Protein AF-0000000075451478 (afdb_homodimer)

pLDDT: mean 85.72, std 19.15, range [20.3, 98.88]

Radius of gyration: 24.61 Å; Cα contacts (8 Å, |Δi|>4): 1019; chains: 2; bounding box: 67×60×56 Å

Solvent-accessible surface area (backbone atoms only — not comparable to full-atom values): 28156 Å² total; per-residue (Å²): 131,54,56,68,57,49,49,52,54,51,42,60,56,52,68,53,44,54,70,74,46,30,44,94,84,36,31,38,34,56,36,23,33,29,31,82,84,52,39,29,34,44,53,68,70,48,62,70,44,46,44,52,52,52,46,50,64,44,47,58,52,50,43,51,51,22,52,78,69,58,29,44,71,42,67,53,92,47,90,87,30,47,45,58,31,34,38,31,39,89,87,65,49,33,38,33,33,31,82,40,60,36,45,37,56,93,81,50,31,38,83,52,36,63,71,45,56,41,44,69,28,54,57,42,27,84,41,66,45,62,27,91,56,30,57,65,66,34,69,41,54,33,29,41,38,45,31,28,27,66,43,84,72,64,79,57,66,62,40,76,39,48,70,92,43,50,88,71,47,71,39,41,35,27,59,69,46,70,34,59,33,50,47,49,19,26,25,41,83,46,60,48,42,95,79,51,68,26,35,7,33,51,38,44,48,67,35,51,56,69,31,59,19,81,26,42,87,66,34,60,66,53,41,49,56,51,42,52,67,59,37,51,64,71,48,11,51,67,70,67,41,61,83,41,80,80,43,78,86,50,86,63,81,74,74,71,60,62,82,64,66,126,131,55,56,67,57,49,48,52,53,50,41,60,55,51,69,53,44,54,69,73,46,31,43,96,85,34,29,38,35,55,36,23,35,29,31,78,85,51,40,29,34,46,52,69,71,50,63,70,44,47,46,52,52,52,45,50,66,44,47,58,54,51,44,50,50,23,52,76,68,60,30,43,69,41,68,53,92,47,90,87,30,47,45,58,31,35,38,31,39,88,87,66,50,32,38,32,33,30,79,40,60,36,45,36,56,94,80,50,31,39,84,51,36,65,72,46,56,40,45,68,27,55,57,42,27,84,41,66,45,64,28,90,55,29,58,64,66,34,69,40,53,33,30,42,38,45,31,27,28,67,43,86,73,62,79,54,66,64,39,77,39,49,70,92,44,52,87,72,49,70,38,42,36,28,59,69,47,71,35,60,32,49,48,51,20,25,26,41,84,45,60,49,42,94,77,49,68,27,32,8,34,52,39,44,47,68,36,50,56,69,32,60,21,80,26,42,87,65,34,61,65,53,41,50,57,50,41,52,66,58,37,52,63,69,49,10,50,66,69,67,41,62,82,41,79,78,44,77,86,50,86,63,83,75,75,71,59,64,81,64,67,126

InterPro domains:
  IPR011335 Restriction endonuclease type II-like [SSF52980] (18-236)
  IPR015314 Restriction endonuclease, type II, EcoRV [PF09233] (25-237)
  IPR037057 DNA mismatch repair MutH/Type II restriction endonuclease superfamily [G3DSA:3.40.600.10] (13-243)

Structure (mmCIF, N/CA/C/O backbone):
data_AF-0000000075451478-model_v1
#
loop_
_entity.id
_entity.type
_entity.pdbx_description
1 polymer 'Restriction endonuclease EcoRV'
#
loop_
_atom_site.group_PDB
_atom_site.id
_atom_site.type_symbol
_atom_site.label_atom_id
_atom_site.label_alt_id
_atom_site.label_comp_id
_atom_site.label_asym_id
_atom_site.label_entity_id
_atom_site.label_seq_id
_atom_site.pdbx_PDB_ins_code
_atom_site.Cartn_x
_atom_site.Cartn_y
_atom_site.Cartn_z
_atom_site.occupancy
_atom_site.B_iso_or_equiv
_atom_site.auth_seq_id
_atom_site.auth_comp_id
_atom_site.auth_asym_id
_atom_site.auth_atom_id
_atom_site.pdbx_PDB_model_num
ATOM 1 N N . MET A 1 1 ? 1.823 25.438 22.828 1 92.75 1 MET A N 1
ATOM 2 C CA . MET A 1 1 ? 1.712 25.953 21.469 1 92.75 1 MET A CA 1
ATOM 3 C C . MET A 1 1 ? 0.284 25.812 20.953 1 92.75 1 MET A C 1
ATOM 5 O O . MET A 1 1 ? -0.384 24.812 21.203 1 92.75 1 MET A O 1
ATOM 9 N N . ASP A 1 2 ? -0.247 26.844 20.281 1 95.44 2 ASP A N 1
ATOM 10 C CA . ASP A 1 2 ? -1.604 26.703 19.766 1 95.44 2 ASP A CA 1
ATOM 11 C C . ASP A 1 2 ? -1.592 26.156 18.328 1 95.44 2 ASP A C 1
ATOM 13 O O . ASP A 1 2 ? -0.53 26.047 17.719 1 95.44 2 ASP A O 1
ATOM 17 N N . LYS A 1 3 ? -2.701 25.797 17.828 1 96.69 3 LYS A N 1
ATOM 18 C CA . LYS A 1 3 ? -2.822 25.125 16.531 1 96.69 3 LYS A CA 1
ATOM 19 C C . LYS A 1 3 ? -2.389 26.031 15.391 1 96.69 3 LYS A C 1
ATOM 21 O O . LYS A 1 3 ? -1.828 25.562 14.398 1 96.69 3 LYS A O 1
ATOM 26 N N . THR A 1 4 ? -2.646 27.312 15.484 1 97.38 4 THR A N 1
ATOM 27 C CA . THR A 1 4 ? -2.271 28.266 14.445 1 97.38 4 THR A CA 1
ATOM 28 C C . THR A 1 4 ? -0.754 28.359 14.32 1 97.38 4 THR A C 1
ATOM 30 O O . THR A 1 4 ? -0.215 28.359 13.211 1 97.38 4 THR A O 1
ATOM 33 N N . THR A 1 5 ? -0.183 28.516 15.43 1 97.94 5 THR A N 1
ATOM 34 C CA . THR A 1 5 ? 1.274 28.562 15.453 1 97.94 5 THR A CA 1
ATOM 35 C C . THR A 1 5 ? 1.868 27.266 14.906 1 97.94 5 THR A C 1
ATOM 37 O O . THR A 1 5 ? 2.795 27.297 14.094 1 97.94 5 THR A O 1
ATOM 40 N N . PHE A 1 6 ? 1.373 26.141 15.367 1 98.5 6 PHE A N 1
ATOM 41 C CA . PHE A 1 6 ? 1.862 24.859 14.891 1 98.5 6 PHE A CA 1
ATOM 42 C C . PHE A 1 6 ? 1.719 24.75 13.375 1 98.5 6 PHE A C 1
ATOM 44 O O . PHE A 1 6 ? 2.654 24.328 12.688 1 98.5 6 PHE A O 1
ATOM 51 N N . LEU A 1 7 ? 0.57 25.094 12.875 1 98.44 7 LEU A N 1
ATOM 52 C CA . LEU A 1 7 ? 0.324 25.062 11.438 1 98.44 7 LEU A CA 1
ATOM 53 C C . LEU A 1 7 ? 1.351 25.906 10.688 1 98.44 7 LEU A C 1
ATOM 55 O O . LEU A 1 7 ? 1.913 25.469 9.688 1 98.44 7 LEU A O 1
ATOM 59 N N . ARG A 1 8 ? 1.562 27.078 11.148 1 98.25 8 ARG A N 1
ATOM 60 C CA . ARG A 1 8 ? 2.512 27.984 10.508 1 98.25 8 ARG A CA 1
ATOM 61 C C . ARG A 1 8 ? 3.912 27.391 10.484 1 98.25 8 ARG A C 1
ATOM 63 O O . ARG A 1 8 ? 4.574 27.375 9.445 1 98.25 8 ARG A O 1
ATOM 70 N N . LEU A 1 9 ? 4.352 26.922 11.609 1 98.5 9 LEU A N 1
ATOM 71 C CA . LEU A 1 9 ? 5.688 26.359 11.727 1 98.5 9 LEU A CA 1
ATOM 72 C C . LEU A 1 9 ? 5.84 25.125 10.836 1 98.5 9 LEU A C 1
ATOM 74 O O . LEU A 1 9 ? 6.855 24.969 10.156 1 98.5 9 LEU A O 1
ATOM 78 N N . LEU A 1 10 ? 4.832 24.266 10.875 1 98.75 10 LEU A N 1
ATOM 79 C CA . LEU A 1 10 ? 4.867 23.062 10.047 1 98.75 10 LEU A CA 1
ATOM 80 C C . LEU A 1 10 ? 4.871 23.406 8.57 1 98.75 10 LEU A C 1
ATOM 82 O O . LEU A 1 10 ? 5.574 22.781 7.773 1 98.75 10 LEU A O 1
ATOM 86 N N . THR A 1 11 ? 4.062 24.422 8.211 1 98.62 11 THR A N 1
ATOM 87 C CA . THR A 1 11 ? 4.016 24.875 6.828 1 98.62 11 THR A CA 1
ATOM 88 C C . THR A 1 11 ? 5.395 25.344 6.359 1 98.62 11 THR A C 1
ATOM 90 O O . THR A 1 11 ? 5.828 24.984 5.258 1 98.62 11 THR A O 1
ATOM 93 N N . GLU A 1 12 ? 6.062 26.078 7.152 1 98.19 12 GLU A N 1
ATOM 94 C CA . GLU A 1 12 ? 7.402 26.547 6.82 1 98.19 12 GLU A CA 1
ATOM 95 C C . GLU A 1 12 ? 8.375 25.375 6.676 1 98.19 12 GLU A C 1
ATOM 97 O O . GLU A 1 12 ? 9.211 25.375 5.77 1 98.19 12 GLU A O 1
ATOM 102 N N . GLU A 1 13 ? 8.273 24.406 7.531 1 98.25 13 GLU A N 1
ATOM 103 C CA . GLU A 1 13 ? 9.109 23.219 7.465 1 98.25 13 GLU A CA 1
ATOM 104 C C . GLU A 1 13 ? 8.906 22.469 6.152 1 98.25 13 GLU A C 1
ATOM 106 O O . GLU A 1 13 ? 9.875 22.109 5.477 1 98.25 13 GLU A O 1
ATOM 111 N N . VAL A 1 14 ? 7.684 22.312 5.77 1 98.25 14 VAL A N 1
ATOM 112 C CA . VAL A 1 14 ? 7.312 21.469 4.637 1 98.25 14 VAL A CA 1
ATOM 113 C C . VAL A 1 14 ? 7.746 22.141 3.334 1 98.25 14 VAL A C 1
ATOM 115 O O . VAL A 1 14 ? 8.039 21.453 2.348 1 98.25 14 VAL A O 1
ATOM 118 N N . LYS A 1 15 ? 7.926 23.438 3.322 1 96.88 15 LYS A N 1
ATOM 119 C CA . LYS A 1 15 ? 8.414 24.156 2.154 1 96.88 15 LYS A CA 1
ATOM 120 C C . LYS A 1 15 ? 9.812 23.703 1.759 1 96.88 15 LYS A C 1
ATOM 122 O O . LYS A 1 15 ? 10.219 23.859 0.606 1 96.88 15 LYS A O 1
ATOM 127 N N . THR A 1 16 ? 10.492 23.156 2.684 1 96.69 16 THR A N 1
ATOM 128 C CA . THR A 1 16 ? 11.883 22.766 2.436 1 96.69 16 THR A CA 1
ATOM 129 C C . THR A 1 16 ? 11.953 21.359 1.845 1 96.69 16 THR A C 1
ATOM 131 O O . THR A 1 16 ? 13.008 20.922 1.394 1 96.69 16 THR A O 1
ATOM 134 N N . TYR A 1 17 ? 10.867 20.672 1.778 1 97.25 17 TYR A N 1
ATOM 135 C CA . TYR A 1 17 ? 10.898 19.25 1.491 1 97.25 17 TYR A CA 1
ATOM 136 C C . TYR A 1 17 ? 11.156 18.984 0.011 1 97.25 17 TYR A C 1
ATOM 138 O O . TYR A 1 17 ? 11.789 18 -0.353 1 97.25 17 TYR A O 1
ATOM 146 N N . ARG A 1 18 ? 10.688 19.859 -0.796 1 95.94 18 ARG A N 1
ATOM 147 C CA . ARG A 1 18 ? 10.938 19.688 -2.225 1 95.94 18 ARG A CA 1
ATOM 148 C C . ARG A 1 18 ? 12.438 19.625 -2.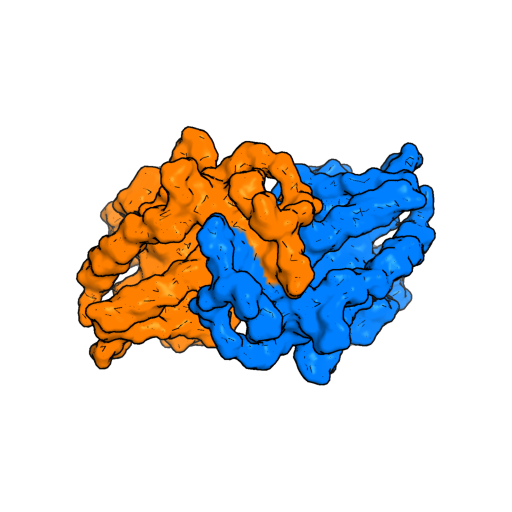514 1 95.94 18 ARG A C 1
ATOM 150 O O . ARG A 1 18 ? 12.891 18.766 -3.273 1 95.94 18 ARG A O 1
ATOM 157 N N . ALA A 1 19 ? 13.18 20.469 -1.92 1 94.31 19 ALA A N 1
ATOM 158 C CA . ALA A 1 19 ? 14.625 20.547 -2.133 1 94.31 19 ALA A CA 1
ATOM 159 C C . ALA A 1 19 ? 15.312 19.281 -1.631 1 94.31 19 ALA A C 1
ATOM 161 O O . ALA A 1 19 ? 16.359 18.875 -2.156 1 94.31 19 ALA A O 1
ATOM 162 N N . VAL A 1 20 ? 14.734 18.641 -0.668 1 92.31 20 VAL A N 1
ATOM 163 C CA . VAL A 1 20 ? 15.297 17.438 -0.062 1 92.31 20 VAL A CA 1
ATOM 164 C C . VAL A 1 20 ? 15 16.219 -0.949 1 92.31 20 VAL A C 1
ATOM 166 O O . VAL A 1 20 ? 15.812 15.297 -1.033 1 92.31 20 VAL A O 1
ATOM 169 N N . LEU A 1 21 ? 13.914 16.234 -1.662 1 95.75 21 LEU A N 1
ATOM 170 C CA . LEU A 1 21 ? 13.406 15.031 -2.305 1 95.75 21 LEU A CA 1
ATOM 171 C C . LEU A 1 21 ? 13.664 15.062 -3.807 1 95.75 21 LEU A C 1
ATOM 173 O O . LEU A 1 21 ? 13.492 14.055 -4.492 1 95.75 21 LEU A O 1
ATOM 177 N N . GLU A 1 22 ? 14.078 16.203 -4.309 1 95.31 22 GLU A N 1
ATOM 178 C CA . GLU A 1 22 ? 14.242 16.328 -5.754 1 95.31 22 GLU A CA 1
ATOM 179 C C . GLU A 1 22 ? 15.695 16.641 -6.117 1 95.31 22 GLU A C 1
ATOM 181 O O . GLU A 1 22 ? 16.391 17.359 -5.383 1 95.31 22 GLU A O 1
ATOM 186 N N . THR A 1 23 ? 16.047 16.156 -7.277 1 93.5 23 THR A N 1
ATOM 187 C CA . THR A 1 23 ? 17.281 16.609 -7.914 1 93.5 23 THR A CA 1
ATOM 188 C C . THR A 1 23 ? 17.094 17.984 -8.531 1 93.5 23 THR A C 1
ATOM 190 O O . THR A 1 23 ? 16 18.547 -8.516 1 93.5 23 THR A O 1
ATOM 193 N N . GLU A 1 24 ? 18.141 18.469 -9.133 1 91.31 24 GLU A N 1
ATOM 194 C CA . GLU A 1 24 ? 18.094 19.781 -9.781 1 91.31 24 GLU A CA 1
ATOM 195 C C . GLU A 1 24 ? 17.125 19.766 -10.961 1 91.31 24 GLU A C 1
ATOM 197 O O . GLU A 1 24 ? 16.484 20.781 -11.25 1 91.31 24 GLU A O 1
ATOM 202 N N . ASP A 1 25 ? 16.969 18.625 -11.57 1 91.25 25 ASP A N 1
ATOM 203 C CA . ASP A 1 25 ? 16.094 18.5 -12.727 1 91.25 25 ASP A CA 1
ATOM 204 C C . ASP A 1 25 ? 14.672 18.141 -12.289 1 91.25 25 ASP A C 1
ATOM 206 O O . ASP A 1 25 ? 13.859 17.703 -13.102 1 91.25 25 ASP A O 1
ATOM 210 N N . SER A 1 26 ? 14.375 18.188 -10.977 1 92.44 26 SER A N 1
ATOM 211 C CA . SER A 1 26 ? 13.055 18 -10.391 1 92.44 26 SER A CA 1
ATOM 212 C C . SER A 1 26 ? 12.625 16.531 -10.453 1 92.44 26 SER A C 1
ATOM 214 O O . SER A 1 26 ? 11.43 16.234 -10.531 1 92.44 26 SER A O 1
ATOM 216 N N . GLU A 1 27 ? 13.672 15.68 -10.508 1 92.94 27 GLU A N 1
ATOM 217 C CA . GLU A 1 27 ? 13.422 14.25 -10.414 1 92.94 27 GLU A CA 1
ATOM 218 C C . GLU A 1 27 ? 13.516 13.766 -8.969 1 92.94 27 GLU A C 1
ATOM 220 O O . GLU A 1 27 ? 14.25 14.336 -8.164 1 92.94 27 GLU A O 1
ATOM 225 N N . TRP A 1 28 ? 12.672 12.75 -8.734 1 94.88 28 TRP A N 1
ATOM 226 C CA . TRP A 1 28 ? 12.789 12.125 -7.418 1 94.88 28 TRP A CA 1
ATOM 227 C C . TRP A 1 28 ? 14.211 11.633 -7.168 1 94.88 28 TRP A C 1
ATOM 229 O O . TRP A 1 28 ? 14.836 11.047 -8.062 1 94.88 28 TRP A O 1
ATOM 239 N N . ILE A 1 29 ? 14.742 11.797 -5.984 1 94.5 29 ILE A N 1
ATOM 240 C CA . ILE A 1 29 ? 16.125 11.445 -5.664 1 94.5 29 ILE A CA 1
ATOM 241 C C . ILE A 1 29 ? 16.25 9.93 -5.566 1 94.5 29 ILE A C 1
ATOM 243 O O . ILE A 1 29 ? 17.344 9.383 -5.738 1 94.5 29 ILE A O 1
ATOM 247 N N . VAL A 1 30 ? 15.188 9.195 -5.215 1 93.44 30 VAL A N 1
ATOM 248 C CA . VAL A 1 30 ? 15.227 7.75 -5.039 1 93.44 30 VAL A CA 1
ATOM 249 C C . VAL A 1 30 ? 15.219 7.066 -6.402 1 93.44 30 VAL A C 1
ATOM 251 O O . VAL A 1 30 ? 14.359 7.34 -7.242 1 93.44 30 VAL A O 1
ATOM 254 N N . LYS A 1 31 ? 16.125 6.152 -6.551 1 91.44 31 LYS A N 1
ATOM 255 C CA . LYS A 1 31 ? 16.297 5.547 -7.867 1 91.44 31 LYS A CA 1
ATOM 256 C C . LYS A 1 31 ? 15.875 4.082 -7.855 1 91.44 31 LYS A C 1
ATOM 258 O O . LYS A 1 31 ? 15.508 3.525 -8.898 1 91.44 31 LYS A O 1
ATOM 263 N N . GLY A 1 32 ? 15.953 3.484 -6.691 1 91.94 32 GLY A N 1
ATOM 264 C CA . GLY A 1 32 ? 15.594 2.076 -6.668 1 91.94 32 GLY A CA 1
ATOM 265 C C . GLY A 1 32 ? 15.836 1.419 -5.32 1 91.94 32 GLY A C 1
ATOM 266 O O . GLY A 1 32 ? 16.078 2.104 -4.328 1 91.94 32 GLY A O 1
ATOM 267 N N . PHE A 1 33 ? 15.617 0.135 -5.332 1 92.38 33 PHE A N 1
ATOM 268 C CA . PHE A 1 33 ? 15.953 -0.715 -4.195 1 92.38 33 PHE A CA 1
ATOM 269 C C . PHE A 1 33 ? 17.281 -1.424 -4.422 1 92.38 33 PHE A C 1
ATOM 271 O O . PHE A 1 33 ? 17.609 -1.788 -5.551 1 92.38 33 PHE A O 1
ATOM 278 N N . ILE A 1 34 ? 17.922 -1.604 -3.309 1 93.81 34 ILE A N 1
ATOM 279 C CA . ILE A 1 34 ? 19.25 -2.215 -3.422 1 93.81 34 ILE A CA 1
ATOM 280 C C . ILE A 1 34 ? 19.281 -3.502 -2.602 1 93.81 34 ILE A C 1
ATOM 282 O O . ILE A 1 34 ? 18.75 -3.557 -1.49 1 93.81 34 ILE A O 1
ATOM 286 N N . ASP A 1 35 ? 19.891 -4.527 -3.197 1 93.06 35 ASP A N 1
ATOM 287 C CA . ASP A 1 35 ? 20.016 -5.793 -2.479 1 93.06 35 ASP A CA 1
ATOM 288 C C . ASP A 1 35 ? 21.438 -5.996 -1.976 1 93.06 35 ASP A C 1
ATOM 290 O O . ASP A 1 35 ? 22.297 -5.129 -2.162 1 93.06 35 ASP A O 1
ATOM 294 N N . VAL A 1 36 ? 21.703 -7.055 -1.293 1 91.56 36 VAL A N 1
ATOM 295 C CA . VAL A 1 36 ? 22.984 -7.355 -0.653 1 91.56 36 VAL A CA 1
ATOM 296 C C . VAL A 1 36 ? 24.078 -7.488 -1.713 1 91.56 36 VAL A C 1
ATOM 298 O O . VAL A 1 36 ? 25.266 -7.277 -1.428 1 91.56 36 VAL A O 1
ATOM 301 N N . GLY A 1 37 ? 23.734 -7.844 -2.934 1 90.81 37 GLY A N 1
ATOM 302 C CA . GLY A 1 37 ? 24.672 -7.949 -4.039 1 90.81 37 GLY A CA 1
ATOM 303 C C . GLY A 1 37 ? 24.891 -6.641 -4.773 1 90.81 37 GLY A C 1
ATOM 304 O O . GLY A 1 37 ? 25.453 -6.617 -5.863 1 90.81 37 GLY A O 1
ATOM 305 N N . ARG A 1 38 ? 24.312 -5.586 -4.273 1 92.75 38 ARG A N 1
ATOM 306 C CA . ARG A 1 38 ? 24.422 -4.234 -4.812 1 92.75 38 ARG A CA 1
ATOM 307 C C . ARG A 1 38 ? 23.719 -4.129 -6.164 1 92.75 38 ARG A C 1
ATOM 309 O O . ARG A 1 38 ? 24.156 -3.365 -7.031 1 92.75 38 ARG A O 1
ATOM 316 N N . ASN A 1 39 ? 22.859 -5.008 -6.305 1 92.38 39 ASN A N 1
ATOM 317 C CA . ASN A 1 39 ? 21.953 -4.852 -7.441 1 92.38 39 ASN A CA 1
ATOM 318 C C . ASN A 1 39 ? 20.859 -3.836 -7.148 1 92.38 39 ASN A C 1
ATOM 320 O O . ASN A 1 39 ? 20.297 -3.809 -6.047 1 92.38 39 ASN A O 1
ATOM 324 N N . ILE A 1 40 ? 20.609 -3.02 -8.133 1 92.44 40 ILE A N 1
ATOM 325 C CA . ILE A 1 40 ? 19.609 -1.982 -7.965 1 92.44 40 ILE A CA 1
ATOM 326 C C . ILE A 1 40 ? 18.391 -2.307 -8.828 1 92.44 40 ILE A C 1
ATOM 328 O O . ILE A 1 40 ? 18.5 -2.428 -10.047 1 92.44 40 ILE A O 1
ATOM 332 N N . TYR A 1 41 ? 17.312 -2.432 -8.117 1 89.44 41 TYR A N 1
ATOM 333 C CA . TYR A 1 41 ? 16.031 -2.635 -8.797 1 89.44 41 TYR A CA 1
ATOM 334 C C . TYR A 1 41 ? 15.281 -1.319 -8.945 1 89.44 41 TYR A C 1
ATOM 336 O O . TYR A 1 41 ? 15.148 -0.56 -7.984 1 89.44 41 TYR A O 1
ATOM 344 N N . THR A 1 42 ? 14.828 -1.116 -10.141 1 86.56 42 THR A N 1
ATOM 345 C CA . THR A 1 42 ? 14.117 0.138 -10.383 1 86.56 42 THR A CA 1
ATOM 346 C C . THR A 1 42 ? 12.844 0.211 -9.547 1 86.56 42 THR A C 1
ATOM 348 O O . THR A 1 42 ? 12.227 -0.815 -9.258 1 86.56 42 THR A O 1
ATOM 351 N N . MET A 1 43 ? 12.492 1.433 -9.273 1 84.56 43 MET A N 1
ATOM 352 C CA . MET A 1 43 ? 11.305 1.701 -8.461 1 84.56 43 MET A CA 1
ATOM 353 C C . MET A 1 43 ? 10.039 1.591 -9.305 1 84.56 43 MET A C 1
ATOM 355 O O . MET A 1 43 ? 10.086 1.701 -10.531 1 84.56 43 MET A O 1
ATOM 359 N N . THR A 1 44 ? 8.961 1.344 -8.586 1 81.44 44 THR A N 1
ATOM 360 C CA . THR A 1 44 ? 7.633 1.425 -9.18 1 81.44 44 THR A CA 1
ATOM 361 C C . THR A 1 44 ? 6.977 2.768 -8.859 1 81.44 44 THR A C 1
ATOM 363 O O . THR A 1 44 ? 7.324 3.416 -7.875 1 81.44 44 THR A O 1
ATOM 366 N N . ASN A 1 45 ? 6.055 3.137 -9.734 1 85.56 45 ASN A N 1
ATOM 367 C CA . ASN A 1 45 ? 5.285 4.344 -9.445 1 85.56 45 ASN A CA 1
ATOM 368 C C . ASN A 1 45 ? 3.992 4.023 -8.703 1 85.56 45 ASN A C 1
ATOM 370 O O . ASN A 1 45 ? 3.113 4.879 -8.586 1 85.56 45 ASN A O 1
ATOM 374 N N . ASP A 1 46 ? 3.924 2.83 -8.234 1 82.56 46 ASP A N 1
ATOM 375 C CA . ASP A 1 46 ? 2.797 2.473 -7.379 1 82.56 46 ASP A CA 1
ATOM 376 C C . ASP A 1 46 ? 2.668 3.443 -6.207 1 82.56 46 ASP A C 1
ATOM 378 O O . ASP A 1 46 ? 3.615 3.629 -5.441 1 82.56 46 ASP A O 1
ATOM 382 N N . THR A 1 47 ? 1.471 3.977 -6.016 1 84.88 47 THR A N 1
ATOM 383 C CA . THR A 1 47 ? 1.236 5.062 -5.07 1 84.88 47 THR A CA 1
ATOM 384 C C . THR A 1 47 ? 1.519 4.609 -3.641 1 84.88 47 THR A C 1
ATOM 386 O O . THR A 1 47 ? 2.072 5.367 -2.84 1 84.88 47 THR A O 1
ATOM 389 N N . LYS A 1 48 ? 1.15 3.459 -3.346 1 80.12 48 LYS A N 1
ATOM 390 C CA . LYS A 1 48 ? 1.347 2.967 -1.984 1 80.12 48 LYS A CA 1
ATOM 391 C C . LYS A 1 48 ? 2.832 2.865 -1.646 1 80.12 48 LYS A C 1
ATOM 393 O O . LYS A 1 48 ? 3.24 3.164 -0.522 1 80.12 48 LYS A O 1
ATOM 398 N N . VAL A 1 49 ? 3.588 2.416 -2.553 1 84.62 49 VAL A N 1
ATOM 399 C CA . VAL A 1 49 ? 5.027 2.289 -2.348 1 84.62 49 VAL A CA 1
ATOM 400 C C . VAL A 1 49 ? 5.66 3.676 -2.254 1 84.62 49 VAL A C 1
ATOM 402 O O . VAL A 1 49 ? 6.414 3.957 -1.32 1 84.62 49 VAL A O 1
ATOM 405 N N . VAL A 1 50 ? 5.316 4.477 -3.174 1 90.38 50 VAL A N 1
ATOM 406 C CA . VAL A 1 50 ? 5.863 5.828 -3.234 1 90.38 50 VAL A CA 1
ATOM 407 C C . VAL A 1 50 ? 5.562 6.566 -1.932 1 90.38 50 VAL A C 1
ATOM 409 O O . VAL A 1 50 ? 6.461 7.145 -1.315 1 90.38 50 VAL A O 1
ATOM 412 N N . SER A 1 51 ? 4.367 6.492 -1.488 1 91 51 SER A N 1
ATOM 413 C CA . SER A 1 51 ? 3.941 7.191 -0.281 1 91 51 SER A CA 1
ATOM 414 C C . SER A 1 51 ? 4.746 6.738 0.934 1 91 51 SER A C 1
ATOM 416 O O . SER A 1 51 ? 5.234 7.566 1.705 1 91 51 SER A O 1
ATOM 418 N N . LYS A 1 52 ? 4.906 5.492 1.054 1 88.12 52 LYS A N 1
ATOM 419 C CA . LYS A 1 52 ? 5.605 4.961 2.221 1 88.12 52 LYS A CA 1
ATOM 420 C C . LYS A 1 52 ? 7.078 5.367 2.211 1 88.12 52 LYS A C 1
ATOM 422 O O . LYS A 1 52 ? 7.648 5.672 3.258 1 88.12 52 LYS A O 1
ATOM 427 N N . ILE A 1 53 ? 7.668 5.34 1.065 1 89.38 53 ILE A N 1
ATOM 428 C CA . ILE A 1 53 ? 9.07 5.723 0.969 1 89.38 53 ILE A CA 1
ATOM 429 C C . ILE A 1 53 ? 9.227 7.203 1.307 1 89.38 53 ILE A C 1
ATOM 431 O O . ILE A 1 53 ? 10.141 7.59 2.033 1 89.38 53 ILE A O 1
ATOM 435 N N . LEU A 1 54 ? 8.336 7.98 0.788 1 93.5 54 LEU A N 1
ATOM 436 C CA . LEU A 1 54 ? 8.367 9.406 1.102 1 93.5 54 LEU A CA 1
ATOM 437 C C . LEU A 1 54 ? 8.25 9.633 2.605 1 93.5 54 LEU A C 1
ATOM 439 O O . LEU A 1 54 ? 8.992 10.438 3.176 1 93.5 54 LEU A O 1
ATOM 443 N N . GLU A 1 55 ? 7.395 8.938 3.234 1 91.19 55 GLU A N 1
ATOM 444 C CA . GLU A 1 55 ? 7.219 9.047 4.68 1 91.19 55 GLU A CA 1
ATOM 445 C C . GLU A 1 55 ? 8.5 8.68 5.422 1 91.19 55 GLU A C 1
ATOM 447 O O . GLU A 1 55 ? 8.922 9.398 6.328 1 91.19 55 GLU A O 1
ATOM 452 N N . LEU A 1 56 ? 9.094 7.672 5 1 86.88 56 LEU A N 1
ATOM 453 C CA . LEU A 1 56 ? 10.305 7.184 5.66 1 86.88 56 LEU A CA 1
ATOM 454 C C . LEU A 1 56 ? 11.422 8.219 5.574 1 86.88 56 LEU A C 1
ATOM 456 O O . LEU A 1 56 ? 12.227 8.352 6.5 1 86.88 56 LEU A O 1
ATOM 460 N N . ILE A 1 57 ? 11.484 8.883 4.488 1 90.5 57 ILE A N 1
ATOM 461 C CA . ILE A 1 57 ? 12.523 9.891 4.289 1 90.5 57 ILE A CA 1
ATOM 462 C C . ILE A 1 57 ? 12.203 11.133 5.113 1 90.5 57 ILE A C 1
ATOM 464 O O . ILE A 1 57 ? 13.102 11.789 5.645 1 90.5 57 ILE A O 1
ATOM 468 N N . LEU A 1 58 ? 10.945 11.398 5.27 1 94 58 LEU A N 1
ATOM 469 C CA . LEU A 1 58 ? 10.555 12.68 5.84 1 94 58 LEU A CA 1
ATOM 470 C C . LEU A 1 58 ? 10.414 12.586 7.355 1 94 58 LEU A C 1
ATOM 472 O O . LEU A 1 58 ? 10.5 13.594 8.055 1 94 58 LEU A O 1
ATOM 476 N N . ILE A 1 59 ? 10.195 11.422 7.914 1 92.06 59 ILE A N 1
ATOM 477 C CA . ILE A 1 59 ? 9.93 11.266 9.336 1 92.06 59 ILE A CA 1
ATOM 478 C C . ILE A 1 59 ? 11.133 11.75 10.148 1 92.06 59 ILE A C 1
ATOM 480 O O . ILE A 1 59 ? 10.977 12.508 11.109 1 92.06 59 ILE A O 1
ATOM 484 N N . PRO A 1 60 ? 12.391 11.367 9.758 1 90.25 60 PRO A N 1
ATOM 485 C CA . PRO A 1 60 ? 13.531 11.906 10.508 1 90.25 60 PRO A CA 1
ATOM 486 C C . PRO A 1 60 ? 13.586 13.43 10.484 1 90.25 60 PRO A C 1
ATOM 488 O O . PRO A 1 60 ? 13.992 14.047 11.477 1 90.25 60 PRO A O 1
ATOM 491 N N . ARG A 1 61 ? 13.203 13.984 9.391 1 93.44 61 ARG A N 1
ATOM 492 C CA . ARG A 1 61 ? 13.172 15.445 9.297 1 93.44 61 ARG A CA 1
ATOM 493 C C . ARG A 1 61 ? 12.078 16.031 10.188 1 93.44 61 ARG A C 1
ATOM 495 O O . ARG A 1 61 ? 12.273 17.078 10.805 1 93.44 61 ARG A O 1
ATOM 502 N N . LEU A 1 62 ? 11.008 15.367 10.25 1 96.94 62 LEU A N 1
ATOM 503 C CA . LEU A 1 62 ? 9.914 15.812 11.109 1 96.94 62 LEU A CA 1
ATOM 504 C C . LEU A 1 62 ? 10.266 15.617 12.578 1 96.94 62 LEU A C 1
ATOM 506 O O . LEU A 1 62 ? 9.844 16.406 13.43 1 96.94 62 LEU A O 1
ATOM 510 N N . GLU A 1 63 ? 11.039 14.609 12.852 1 95.25 63 GLU A N 1
ATOM 511 C CA . GLU A 1 63 ? 11.555 14.445 14.203 1 95.25 63 GLU A CA 1
ATOM 512 C C . GLU A 1 63 ? 12.469 15.602 14.602 1 95.25 63 GLU A C 1
ATOM 514 O O . GLU A 1 63 ? 12.367 16.125 15.711 1 95.25 63 GLU A O 1
ATOM 519 N N . ALA A 1 64 ? 13.352 15.953 13.68 1 95.38 64 ALA A N 1
ATOM 520 C CA . ALA A 1 64 ? 14.219 17.094 13.922 1 95.38 64 ALA A CA 1
ATOM 521 C C . ALA A 1 64 ? 13.406 18.375 14.109 1 95.38 64 ALA A C 1
ATOM 523 O O . ALA A 1 64 ? 13.703 19.188 14.992 1 95.38 64 ALA A O 1
ATOM 524 N N . PHE A 1 65 ? 12.43 18.516 13.281 1 97.94 65 PHE A N 1
ATOM 525 C CA . PHE A 1 65 ? 11.5 19.625 13.406 1 97.94 65 PHE A CA 1
ATOM 526 C C . PHE A 1 65 ? 10.891 19.672 14.797 1 97.94 65 PHE A C 1
ATOM 528 O O . PHE A 1 65 ? 10.844 20.719 15.43 1 97.94 65 PHE A O 1
ATOM 535 N N . ALA A 1 66 ? 10.336 18.516 15.211 1 98.25 66 ALA A N 1
ATOM 536 C CA . ALA A 1 66 ? 9.75 18.422 16.547 1 98.25 66 ALA A CA 1
ATOM 537 C C . ALA A 1 66 ? 10.742 18.891 17.609 1 98.25 66 ALA A C 1
ATOM 539 O O . ALA A 1 66 ? 10.391 19.672 18.5 1 98.25 66 ALA A O 1
ATOM 540 N N . GLY A 1 67 ? 11.945 18.453 17.516 1 97.25 67 GLY A N 1
ATOM 541 C CA . GLY A 1 67 ? 12.977 18.844 18.469 1 97.25 67 GLY A CA 1
ATOM 542 C C . GLY A 1 67 ? 13.242 20.344 18.5 1 97.25 67 GLY A C 1
ATOM 543 O O . GLY A 1 67 ? 13.375 20.938 19.562 1 97.25 67 GLY A O 1
ATOM 544 N N . ARG A 1 68 ? 13.312 21 17.344 1 97.56 68 ARG A N 1
ATOM 545 C CA . ARG A 1 68 ? 13.602 22.422 17.219 1 97.56 68 ARG A CA 1
ATOM 546 C C . ARG A 1 68 ? 12.555 23.266 17.938 1 97.56 68 ARG A C 1
ATOM 548 O O . ARG A 1 68 ? 12.852 24.359 18.438 1 97.56 68 ARG A O 1
ATOM 555 N N . TYR A 1 69 ? 11.398 22.719 18.031 1 97.56 69 TYR A N 1
ATOM 556 C CA . TYR A 1 69 ? 10.336 23.531 18.609 1 97.56 69 TYR A CA 1
ATOM 557 C C . TYR A 1 69 ? 9.805 22.906 19.891 1 97.56 69 TYR A C 1
ATOM 559 O O . TYR A 1 69 ? 8.641 23.109 20.266 1 97.56 69 TYR A O 1
ATOM 567 N N . GLU A 1 70 ? 10.648 22.016 20.5 1 96.69 70 GLU A N 1
ATOM 568 C CA . GLU A 1 70 ? 10.375 21.422 21.812 1 96.69 70 GLU A CA 1
ATOM 569 C C . GLU A 1 70 ? 9.102 20.594 21.781 1 96.69 70 GLU A C 1
ATOM 571 O O . GLU A 1 70 ? 8.258 20.703 22.672 1 96.69 70 GLU A O 1
ATOM 576 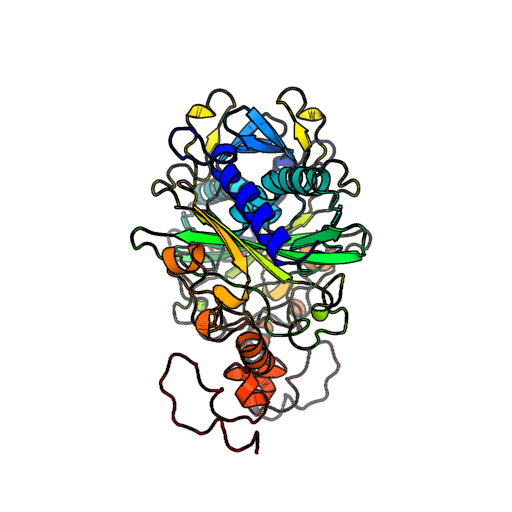N N . LEU A 1 71 ? 8.867 19.969 20.734 1 98.19 71 LEU A N 1
ATOM 577 C CA . LEU A 1 71 ? 7.816 18.969 20.578 1 98.19 71 LEU A CA 1
ATOM 578 C C . LEU A 1 71 ? 8.398 17.562 20.609 1 98.19 71 LEU A C 1
ATOM 580 O O . LEU A 1 71 ? 9.609 17.375 20.469 1 98.19 71 LEU A O 1
ATOM 584 N N . VAL A 1 72 ? 7.5 16.656 20.906 1 97.88 72 VAL A N 1
ATOM 585 C CA . VAL A 1 72 ? 7.816 15.234 20.781 1 97.88 72 VAL A CA 1
ATOM 586 C C . VAL A 1 72 ? 6.977 14.617 19.656 1 97.88 72 VAL A C 1
ATOM 588 O O . VAL A 1 72 ? 5.762 14.836 19.594 1 97.88 72 VAL A O 1
ATOM 591 N N . LEU A 1 73 ? 7.617 13.945 18.766 1 97.75 73 LEU A N 1
ATOM 592 C CA . LEU A 1 73 ? 6.914 13.227 17.719 1 97.75 73 LEU A CA 1
ATOM 593 C C . LEU A 1 73 ? 6.652 11.781 18.125 1 97.75 73 LEU A C 1
ATOM 595 O O . LEU A 1 73 ? 7.582 11.055 18.484 1 97.75 73 LEU A O 1
ATOM 599 N N . GLU A 1 74 ? 5.363 11.391 18.078 1 96.81 74 GLU A N 1
ATOM 600 C CA . GLU A 1 74 ? 4.957 10.016 18.359 1 96.81 74 GLU A CA 1
ATOM 601 C C . GLU A 1 74 ? 4.375 9.359 17.109 1 96.81 74 GLU A C 1
ATOM 603 O O . GLU A 1 74 ? 3.447 9.891 16.5 1 96.81 74 GLU A O 1
ATOM 608 N N . LEU A 1 75 ? 4.973 8.273 16.781 1 93.19 75 LEU A N 1
ATOM 609 C CA . LEU A 1 75 ? 4.426 7.461 15.703 1 93.19 75 LEU A CA 1
ATOM 610 C C . LEU A 1 75 ? 3.34 6.523 16.219 1 93.19 75 LEU A C 1
ATOM 612 O O . LEU A 1 75 ? 3.303 6.215 17.422 1 93.19 75 LEU A O 1
ATOM 616 N N . PRO A 1 76 ? 2.465 6.113 15.32 1 93.19 76 PRO A N 1
ATOM 617 C CA . PRO A 1 76 ? 1.375 5.25 15.789 1 93.19 76 PRO A CA 1
ATOM 618 C C . PRO A 1 76 ? 1.871 3.906 16.312 1 93.19 76 PRO A C 1
ATOM 620 O O . PRO A 1 76 ? 2.84 3.352 15.797 1 93.19 76 PRO A O 1
ATOM 623 N N . SER A 1 77 ? 1.114 3.365 17.266 1 90.12 77 SER A N 1
ATOM 624 C CA . SER A 1 77 ? 1.491 2.115 17.922 1 90.12 77 SER A CA 1
ATOM 625 C C . SER A 1 77 ? 1.118 0.911 17.062 1 90.12 77 SER A C 1
ATOM 627 O O . SER A 1 77 ? 1.583 -0.203 17.312 1 90.12 77 SER A O 1
ATOM 629 N N . ALA A 1 78 ? 0.26 1.081 16.125 1 82 78 ALA A N 1
ATOM 630 C CA . ALA A 1 78 ? -0.144 0.009 15.227 1 82 78 ALA A CA 1
ATOM 631 C C . ALA A 1 78 ? -0.268 0.52 13.789 1 82 78 ALA A C 1
ATOM 633 O O . ALA A 1 78 ? -0.483 1.713 13.562 1 82 78 ALA A O 1
ATOM 634 N N . GLN A 1 79 ? -0.162 -0.519 12.953 1 74.5 79 GLN A N 1
ATOM 635 C CA . GLN A 1 79 ? -0.385 -0.187 11.547 1 74.5 79 GLN A CA 1
ATOM 636 C C . GLN A 1 79 ? -1.822 0.271 11.312 1 74.5 79 GLN A C 1
ATOM 638 O O . GLN A 1 79 ? -2.744 -0.186 11.992 1 74.5 79 GLN A O 1
ATOM 643 N N . ASN A 1 80 ? -2.26 1.206 10.633 1 75.75 80 ASN A N 1
ATOM 644 C CA . ASN A 1 80 ? -3.572 1.708 10.234 1 75.75 80 ASN A CA 1
ATOM 645 C C . ASN A 1 80 ? -4.168 2.623 11.305 1 75.75 80 ASN A C 1
ATOM 647 O O . ASN A 1 80 ? -5.359 2.932 11.266 1 75.75 80 ASN A O 1
ATOM 651 N N . PHE A 1 81 ? -3.369 2.859 12.359 1 89.81 81 PHE A N 1
ATOM 652 C CA . PHE A 1 81 ? -3.828 3.824 13.352 1 89.81 81 PHE A CA 1
ATOM 653 C C . PHE A 1 81 ? -3.754 5.242 12.797 1 89.81 81 PHE A C 1
ATOM 655 O O . PHE A 1 81 ? -2.826 5.582 12.062 1 89.81 81 PHE A O 1
ATOM 662 N N . TYR A 1 82 ? -4.785 5.988 13.148 1 95 82 TYR A N 1
ATOM 663 C CA . TYR A 1 82 ? -4.766 7.43 12.945 1 95 82 TYR A CA 1
ATOM 664 C C . TYR A 1 82 ? -4.266 8.156 14.188 1 95 82 TYR A C 1
ATOM 666 O O . TYR A 1 82 ? -4.625 7.793 15.312 1 95 82 TYR A O 1
ATOM 674 N N . PRO A 1 83 ? -3.553 9.375 14.023 1 97.06 83 PRO A N 1
ATOM 675 C CA . PRO A 1 83 ? -2.939 9.867 12.789 1 97.06 83 PRO A CA 1
ATOM 676 C C . PRO A 1 83 ? -1.593 9.211 12.492 1 97.06 83 PRO A C 1
ATOM 678 O O . PRO A 1 83 ? -1.104 8.406 13.297 1 97.06 83 PRO A O 1
ATOM 681 N N . ASP A 1 84 ? -0.992 9.531 11.344 1 95.25 84 ASP A N 1
ATOM 682 C CA . ASP A 1 84 ? 0.346 9.055 11.008 1 95.25 84 ASP A CA 1
ATOM 683 C C . ASP A 1 84 ? 1.391 9.633 11.961 1 95.25 84 ASP A C 1
ATOM 685 O O . ASP A 1 84 ? 2.406 8.992 12.242 1 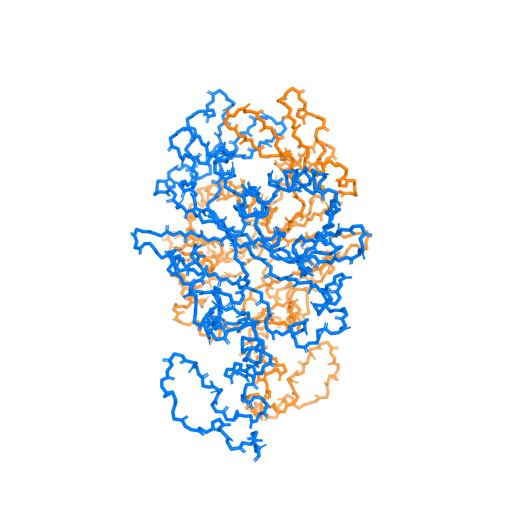95.25 84 ASP A O 1
ATOM 689 N N . LEU A 1 85 ? 1.162 10.844 12.344 1 97.69 85 LEU A N 1
ATOM 690 C CA . LEU A 1 85 ? 2.074 11.562 13.234 1 97.69 85 LEU A CA 1
ATOM 691 C C . LEU A 1 85 ? 1.309 12.273 14.336 1 97.69 85 LEU A C 1
ATOM 693 O O . LEU A 1 85 ? 0.313 12.953 14.07 1 97.69 85 LEU A O 1
ATOM 697 N N . THR A 1 86 ? 1.775 12.102 15.539 1 98.56 86 THR A N 1
ATOM 698 C CA . THR A 1 86 ? 1.285 12.891 16.656 1 98.56 86 THR A CA 1
ATOM 699 C C . THR A 1 86 ? 2.408 13.742 17.25 1 98.56 86 THR A C 1
ATOM 701 O O . THR A 1 86 ? 3.424 13.211 17.703 1 98.56 86 THR A O 1
ATOM 704 N N . PHE A 1 87 ? 2.23 15.031 17.172 1 98.75 87 PHE A N 1
ATOM 705 C CA . PHE A 1 87 ? 3.141 15.938 17.859 1 98.75 87 PHE A CA 1
ATOM 706 C C . PHE A 1 87 ? 2.576 16.359 19.203 1 98.75 87 PHE A C 1
ATOM 708 O O . PHE A 1 87 ? 1.379 16.625 19.328 1 98.75 87 PHE A O 1
ATOM 715 N N . LYS A 1 88 ? 3.453 16.359 20.156 1 98.38 88 LYS A N 1
ATOM 716 C CA . LYS A 1 88 ? 3.053 16.703 21.516 1 98.38 88 LYS A CA 1
ATOM 717 C C . LYS A 1 88 ? 3.963 17.781 22.094 1 98.38 88 LYS A C 1
ATOM 719 O O . LYS A 1 88 ? 5.188 17.688 21.969 1 98.38 88 LYS A O 1
ATOM 724 N N . ASP A 1 89 ? 3.387 18.75 22.672 1 97.56 89 ASP A N 1
ATOM 725 C CA . ASP A 1 89 ? 4.219 19.766 23.312 1 97.56 89 ASP A CA 1
ATOM 726 C C . ASP A 1 89 ? 4.316 19.531 24.812 1 97.56 89 ASP A C 1
ATOM 728 O O . ASP A 1 89 ? 3.783 18.531 25.328 1 97.56 89 ASP A O 1
ATOM 732 N N . GLU A 1 90 ? 5.039 20.359 25.531 1 95.75 90 GLU A N 1
ATOM 733 C CA . GLU A 1 90 ? 5.34 20.172 26.953 1 95.75 90 GLU A CA 1
ATOM 734 C C . GLU A 1 90 ? 4.074 20.281 27.797 1 95.75 90 GLU A C 1
ATOM 736 O O . GLU A 1 90 ? 3.984 19.672 28.875 1 95.75 90 GLU A O 1
ATOM 741 N N . ASP A 1 91 ? 3.109 20.984 27.328 1 97 91 ASP A N 1
ATOM 742 C CA . ASP A 1 91 ? 1.867 21.188 28.078 1 97 91 ASP A CA 1
ATOM 743 C C . ASP A 1 91 ? 0.884 20.047 27.812 1 97 91 ASP A C 1
ATOM 745 O O . ASP A 1 91 ? -0.214 20.031 28.375 1 97 91 ASP A O 1
ATOM 749 N N . GLY A 1 92 ? 1.234 19.141 26.938 1 96.5 92 GLY A N 1
ATOM 750 C CA . GLY A 1 92 ? 0.395 17.984 26.672 1 96.5 92 GLY A CA 1
ATOM 751 C C . GLY A 1 92 ? -0.552 18.188 25.5 1 96.5 92 GLY A C 1
ATOM 752 O O . GLY A 1 92 ? -1.407 17.344 25.25 1 96.5 92 GLY A O 1
ATOM 753 N N . HIS A 1 93 ? -0.433 19.375 24.875 1 98.12 93 HIS A N 1
ATOM 754 C CA . HIS A 1 93 ? -1.239 19.578 23.688 1 98.12 93 HIS A CA 1
ATOM 755 C C . HIS A 1 93 ? -0.838 18.609 22.578 1 98.12 93 HIS A C 1
ATOM 757 O O . HIS A 1 93 ? 0.35 18.344 22.375 1 98.12 93 HIS A O 1
ATOM 763 N N . LEU A 1 94 ? -1.852 18.047 21.859 1 98.62 94 LEU A N 1
ATOM 764 C CA . LEU A 1 94 ? -1.639 17.078 20.797 1 98.62 94 LEU A CA 1
ATOM 765 C C . LEU A 1 94 ? -1.973 17.688 19.438 1 98.62 94 LEU A C 1
ATOM 767 O O . LEU A 1 94 ? -2.977 18.375 19.297 1 98.62 94 LEU A O 1
ATOM 771 N N . PHE A 1 95 ? -1.187 17.453 18.453 1 98.88 95 PHE A N 1
ATOM 772 C CA . PHE A 1 95 ? -1.398 17.875 17.062 1 98.88 95 PHE A CA 1
ATOM 773 C C . PHE A 1 95 ? -1.329 16.688 16.125 1 98.88 95 PHE A C 1
ATOM 775 O O . PHE A 1 95 ? -0.292 16.031 16.016 1 98.88 95 PHE A O 1
ATOM 782 N N . ALA A 1 96 ? -2.42 16.391 15.43 1 98.75 96 ALA A N 1
ATOM 783 C CA . ALA A 1 96 ? -2.49 15.266 14.5 1 98.75 96 ALA A CA 1
ATOM 784 C C . ALA A 1 96 ? -2.045 15.68 13.102 1 98.75 96 ALA A C 1
ATOM 786 O O . ALA A 1 96 ? -2.484 16.703 12.578 1 98.75 96 ALA A O 1
ATOM 787 N N . VAL A 1 97 ? -1.211 14.922 12.523 1 98.69 97 VAL A N 1
ATOM 788 C CA . VAL A 1 97 ? -0.76 15.164 11.156 1 98.69 97 VAL A CA 1
ATOM 789 C C . VAL A 1 97 ? -0.806 13.867 10.352 1 98.69 97 VAL A C 1
ATOM 791 O O . VAL A 1 97 ? -0.273 12.844 10.789 1 98.69 97 VAL A O 1
ATOM 794 N N . ASP A 1 98 ? -1.472 13.914 9.227 1 97.44 98 ASP A N 1
ATOM 795 C CA . ASP A 1 98 ? -1.529 12.773 8.305 1 97.44 98 ASP A CA 1
ATOM 796 C C . ASP A 1 98 ? -0.782 13.078 7.012 1 97.44 98 ASP A C 1
ATOM 798 O O . ASP A 1 98 ? -0.827 14.203 6.512 1 97.44 98 ASP A O 1
ATOM 802 N N . PHE A 1 99 ? -0.127 12.008 6.5 1 96.88 99 PHE A N 1
ATOM 803 C CA . PHE A 1 99 ? 0.422 12.086 5.152 1 96.88 99 PHE A CA 1
ATOM 804 C C . PHE A 1 99 ? -0.626 11.695 4.117 1 96.88 99 PHE A C 1
ATOM 806 O O . PHE A 1 99 ? -1.329 10.695 4.285 1 96.88 99 PHE A O 1
ATOM 813 N N . LYS A 1 100 ? -0.769 12.523 3.113 1 96 100 LYS A N 1
ATOM 814 C CA . LYS A 1 100 ? -1.577 12.156 1.953 1 96 100 LYS A CA 1
ATOM 815 C C . LYS A 1 100 ? -0.814 12.398 0.654 1 96 100 LYS A C 1
ATOM 817 O O . LYS A 1 100 ? -0.241 13.469 0.455 1 96 100 LYS A O 1
ATOM 822 N N . SER A 1 101 ? -0.742 11.367 -0.114 1 95.06 101 SER A N 1
ATOM 823 C CA . SER A 1 101 ? -0.042 11.484 -1.389 1 95.06 101 SER A CA 1
ATOM 824 C C . SER A 1 101 ? -0.957 11.133 -2.557 1 95.06 101 SER A C 1
ATOM 826 O O . SER A 1 101 ? -1.912 10.375 -2.396 1 95.06 101 SER A O 1
ATOM 828 N N . SER A 1 102 ? -0.711 11.789 -3.695 1 94.5 102 SER A N 1
ATOM 829 C CA . SER A 1 102 ? -1.418 11.516 -4.941 1 94.5 102 SER A CA 1
ATOM 830 C C . SER A 1 102 ? -0.62 12 -6.148 1 94.5 102 SER A C 1
ATOM 832 O O . SER A 1 102 ? 0.241 12.875 -6.02 1 94.5 102 SER A O 1
ATOM 834 N N . TYR A 1 103 ? -0.865 11.383 -7.227 1 94.56 103 TYR A N 1
ATOM 835 C CA . TYR A 1 103 ? -0.25 11.891 -8.453 1 94.56 103 TYR A CA 1
ATOM 836 C C . TYR A 1 103 ? -1.198 12.82 -9.195 1 94.56 103 TYR A C 1
ATOM 838 O O . TYR A 1 103 ? -2.416 12.758 -9.008 1 94.56 103 TYR A O 1
ATOM 846 N N . TYR A 1 104 ? -0.631 13.727 -9.914 1 95.5 104 TYR A N 1
ATOM 847 C CA . TYR A 1 104 ? -1.431 14.656 -10.695 1 95.5 104 TYR A CA 1
ATOM 848 C C . TYR A 1 104 ? -0.976 14.68 -12.148 1 95.5 104 TYR A C 1
ATOM 850 O O . TYR A 1 104 ? 0.164 14.328 -12.453 1 95.5 104 TYR A O 1
ATOM 858 N N . GLY A 1 105 ? -1.934 14.992 -13.023 1 90.5 105 GLY A N 1
ATOM 859 C CA . GLY A 1 105 ? -1.669 15.07 -14.445 1 90.5 105 GLY A CA 1
ATOM 860 C C . GLY A 1 105 ? -1.534 16.5 -14.953 1 90.5 105 GLY A C 1
ATOM 861 O O . GLY A 1 105 ? -1.317 17.422 -14.164 1 90.5 105 GLY A O 1
ATOM 862 N N . ASP A 1 106 ? -1.67 16.547 -16.219 1 87.5 106 ASP A N 1
ATOM 863 C CA . ASP A 1 106 ? -1.453 17.812 -16.906 1 87.5 106 ASP A CA 1
ATOM 864 C C . ASP A 1 106 ? -2.594 18.797 -16.609 1 87.5 106 ASP A C 1
ATOM 866 O O . ASP A 1 106 ? -2.436 20 -16.766 1 87.5 106 ASP A O 1
ATOM 870 N N . ASN A 1 107 ? -3.693 18.328 -16.172 1 90.94 107 ASN A N 1
ATOM 871 C CA . ASN A 1 107 ? -4.852 19.188 -15.93 1 90.94 107 ASN A CA 1
ATOM 872 C C . ASN A 1 107 ? -4.82 19.797 -14.531 1 90.94 107 ASN A C 1
ATOM 874 O O . ASN A 1 107 ? -5.812 20.375 -14.078 1 90.94 107 ASN A O 1
ATOM 878 N N . ASN A 1 108 ? -3.832 19.672 -13.844 1 93.44 108 ASN A N 1
ATOM 879 C CA . ASN A 1 108 ? -3.639 20.219 -12.508 1 93.44 108 ASN A CA 1
ATOM 880 C C . ASN A 1 108 ? -4.641 19.656 -11.516 1 93.44 108 ASN A C 1
ATOM 882 O O . ASN A 1 108 ? -5.137 20.375 -10.641 1 93.44 108 ASN A O 1
ATOM 886 N N . ARG A 1 109 ? -5.039 18.484 -11.758 1 96.38 109 ARG A N 1
ATOM 887 C CA . ARG A 1 109 ? -5.918 17.734 -10.867 1 96.38 109 ARG A CA 1
ATOM 888 C C . ARG A 1 109 ? -5.258 16.438 -10.406 1 96.38 109 ARG A C 1
ATOM 890 O O . ARG A 1 109 ? -4.578 15.773 -11.195 1 96.38 109 ARG A O 1
ATOM 897 N N . VAL A 1 110 ? -5.473 16.172 -9.195 1 95.94 110 VAL A N 1
ATOM 898 C CA . VAL A 1 110 ? -4.957 14.898 -8.703 1 95.94 110 VAL A CA 1
ATOM 899 C C . VAL A 1 110 ? -5.945 13.773 -9.023 1 95.94 110 VAL A C 1
ATOM 901 O O . VAL A 1 110 ? -7.117 14.031 -9.305 1 95.94 110 VAL A O 1
ATOM 904 N N . ASN A 1 111 ? -5.512 12.57 -9.023 1 88.56 111 ASN A N 1
ATOM 905 C CA . ASN A 1 111 ? -6.352 11.406 -9.273 1 88.56 111 ASN A CA 1
ATOM 906 C C . ASN A 1 111 ? -7.363 11.195 -8.156 1 88.56 111 ASN A C 1
ATOM 908 O O . ASN A 1 111 ? -8.461 10.68 -8.391 1 88.56 111 ASN A O 1
ATOM 912 N N . GLY A 1 112 ? -7.152 11.602 -6.988 1 89.88 112 GLY A N 1
ATOM 913 C CA . GLY A 1 112 ? -7.98 11.461 -5.801 1 89.88 112 GLY A CA 1
ATOM 914 C C . GLY A 1 112 ? -7.191 11.555 -4.508 1 89.88 112 GLY A C 1
ATOM 915 O O . GLY A 1 112 ? -5.992 11.266 -4.484 1 89.88 112 GLY A O 1
ATOM 916 N N . LEU A 1 113 ? -7.859 11.977 -3.547 1 91.88 113 LEU A N 1
ATOM 917 C CA . LEU A 1 113 ? -7.25 12.078 -2.225 1 91.88 113 LEU A CA 1
ATOM 918 C C . LEU A 1 113 ? -8.227 11.656 -1.138 1 91.88 113 LEU A C 1
ATOM 920 O O . LEU A 1 113 ? -9.352 12.164 -1.072 1 91.88 113 LEU A O 1
ATOM 924 N N . THR A 1 114 ? -7.824 10.641 -0.394 1 91.69 114 THR A N 1
ATOM 925 C CA . THR A 1 114 ? -8.633 10.18 0.73 1 91.69 114 THR A CA 1
ATOM 926 C C . THR A 1 114 ? -8.141 10.797 2.037 1 91.69 114 THR A C 1
ATOM 928 O O . THR A 1 114 ? -6.953 10.727 2.352 1 91.69 114 THR A O 1
ATOM 931 N N . LEU A 1 115 ? -9.047 11.305 2.787 1 95.69 115 LEU A N 1
ATOM 932 C CA . LEU A 1 115 ? -8.648 12.109 3.941 1 95.69 115 LEU A CA 1
ATOM 933 C C . LEU A 1 115 ? -8.961 11.375 5.242 1 95.69 115 LEU A C 1
ATOM 935 O O . LEU A 1 115 ? -9.172 12.008 6.281 1 95.69 115 LEU A O 1
ATOM 939 N N . GLY A 1 116 ? -9.109 10.039 5.18 1 92.06 116 GLY A N 1
ATOM 940 C CA . GLY A 1 116 ? -9.383 9.266 6.375 1 92.06 116 GLY A CA 1
ATOM 941 C C . GLY A 1 116 ? -10.844 8.867 6.504 1 92.06 116 GLY A C 1
ATOM 942 O O . GLY A 1 116 ? -11.68 9.289 5.703 1 92.06 116 GLY A O 1
ATOM 943 N N . SER A 1 117 ? -11.102 8.188 7.562 1 90 117 SER A N 1
ATOM 944 C CA . SER A 1 117 ? -12.43 7.617 7.777 1 90 117 SER A CA 1
ATOM 945 C C . SER A 1 117 ? -13.391 8.648 8.352 1 90 117 SER A C 1
ATOM 947 O O . SER A 1 117 ? -13.008 9.469 9.188 1 90 117 SER A O 1
ATOM 949 N N . TYR A 1 118 ? -14.625 8.594 7.895 1 89.94 118 TYR A N 1
ATOM 950 C CA . TYR A 1 118 ? -15.672 9.359 8.57 1 89.94 118 TYR A CA 1
ATOM 951 C C . TYR A 1 118 ? -16.422 8.484 9.562 1 89.94 118 TYR A C 1
ATOM 953 O O . TYR A 1 118 ? -17.453 8.898 10.102 1 89.94 118 TYR A O 1
ATOM 961 N N . TRP A 1 119 ? -15.906 7.355 9.758 1 85.12 119 TRP A N 1
ATOM 962 C CA . TRP A 1 119 ? -16.453 6.363 10.68 1 85.12 119 TRP A CA 1
ATOM 963 C C . TRP A 1 119 ? -15.516 6.117 11.852 1 85.12 119 TRP A C 1
ATOM 965 O O . TRP A 1 119 ? -14.477 6.773 11.969 1 85.12 119 TRP A O 1
ATOM 975 N N . GLY A 1 120 ? -15.891 5.191 12.789 1 87.56 120 GLY A N 1
ATOM 976 C CA . GLY A 1 120 ? -15.008 4.809 13.883 1 87.56 120 GLY A CA 1
ATOM 977 C C . GLY A 1 120 ? -14.648 5.973 14.789 1 87.56 120 GLY A C 1
ATOM 978 O O . GLY A 1 120 ? -15.5 6.488 15.516 1 87.56 120 GLY A O 1
ATOM 979 N N . TYR A 1 121 ? -13.328 6.371 14.57 1 91.69 121 TYR A N 1
ATOM 980 C CA . TYR A 1 121 ? -12.82 7.414 15.453 1 91.69 121 TYR A CA 1
ATOM 981 C C . TYR A 1 121 ? -13.461 8.758 15.133 1 91.69 121 TYR A C 1
ATOM 983 O O . TYR A 1 121 ? -13.523 9.641 15.992 1 91.69 121 TYR A O 1
ATOM 991 N N . PHE A 1 122 ? -13.922 8.945 13.906 1 93.75 122 PHE A N 1
ATOM 992 C CA . PHE A 1 122 ? -14.492 10.227 13.516 1 93.75 122 PHE A CA 1
ATOM 993 C C . PHE A 1 122 ? -15.867 10.422 14.156 1 93.75 122 PHE A C 1
ATOM 995 O O . PHE A 1 122 ? -16.266 11.555 14.438 1 93.75 122 PHE A O 1
ATOM 1002 N N . ARG A 1 123 ? -16.547 9.367 14.398 1 89.5 123 ARG A N 1
ATOM 1003 C CA . ARG A 1 123 ? -17.859 9.43 15.016 1 89.5 123 ARG A CA 1
ATOM 1004 C C . ARG A 1 123 ? -17.766 9.289 16.531 1 89.5 123 ARG A C 1
ATOM 1006 O O . ARG A 1 123 ? -18.5 9.945 17.266 1 89.5 123 ARG A O 1
ATOM 1013 N N . ASN A 1 124 ? -16.922 8.391 16.891 1 90.88 124 ASN A N 1
ATOM 1014 C CA . ASN A 1 124 ? -16.656 8.188 18.312 1 90.88 124 ASN A CA 1
ATOM 1015 C C . ASN A 1 124 ? -15.375 8.906 18.75 1 90.88 124 ASN A C 1
ATOM 1017 O O . ASN A 1 124 ? -14.375 8.266 19.078 1 90.88 124 ASN A O 1
ATOM 1021 N N . ARG A 1 125 ? -15.453 10.148 18.969 1 94 125 ARG A N 1
ATOM 1022 C CA . ARG A 1 125 ? -14.281 11.016 19 1 94 125 ARG A CA 1
ATOM 1023 C C . ARG A 1 125 ? -13.703 11.086 20.422 1 94 125 ARG A C 1
ATOM 1025 O O . ARG A 1 125 ? -12.641 11.672 20.625 1 94 125 ARG A O 1
ATOM 1032 N N . GLU A 1 126 ? -14.383 10.469 21.422 1 95.19 126 GLU A N 1
ATOM 1033 C CA . GLU A 1 126 ? -13.969 10.586 22.812 1 95.19 126 GLU A CA 1
ATOM 1034 C C . GLU A 1 126 ? -13.25 9.328 23.281 1 95.19 126 GLU A C 1
ATOM 1036 O O . GLU A 1 126 ? -12.75 9.281 24.406 1 95.19 126 GLU A O 1
ATOM 1041 N N . VAL A 1 127 ? -13.305 8.367 22.422 1 93.69 127 VAL A N 1
ATOM 1042 C CA . VAL A 1 127 ? -12.664 7.113 22.812 1 93.69 127 VAL A CA 1
ATOM 1043 C C . VAL A 1 127 ? -11.555 6.777 21.812 1 93.69 127 VAL A C 1
ATOM 1045 O O . VAL A 1 127 ? -11.523 7.297 20.703 1 93.69 127 VAL A O 1
ATOM 1048 N N . LYS A 1 128 ? -10.711 5.949 22.312 1 93 128 LYS A N 1
ATOM 1049 C CA . LYS A 1 128 ? -9.648 5.438 21.469 1 93 128 LYS A CA 1
ATOM 1050 C C . LYS A 1 128 ? -10.164 4.324 20.547 1 93 128 LYS A C 1
ATOM 1052 O O . LYS A 1 128 ? -10.516 3.242 21.016 1 93 128 LYS A O 1
ATOM 1057 N N . LYS A 1 129 ? -10.305 4.617 19.375 1 90.75 129 LYS A N 1
ATOM 1058 C CA . LYS A 1 129 ? -10.711 3.652 18.359 1 90.75 129 LYS A CA 1
ATOM 1059 C C . LYS A 1 129 ? -9.75 3.67 17.172 1 90.75 129 LYS A C 1
ATOM 1061 O O . LYS A 1 129 ? -9.891 4.492 16.266 1 90.75 129 LYS A O 1
ATOM 1066 N N . ASN A 1 130 ? -8.836 2.764 17.062 1 90.38 130 ASN A N 1
ATOM 1067 C CA . ASN A 1 130 ? -7.762 2.74 16.078 1 90.38 130 ASN A CA 1
ATOM 1068 C C . ASN A 1 130 ? -6.961 4.043 16.094 1 90.38 130 ASN A C 1
ATOM 1070 O O . ASN A 1 130 ? -6.652 4.594 15.039 1 90.38 130 ASN A O 1
ATOM 1074 N N . THR A 1 131 ? -6.852 4.602 17.219 1 96.12 131 THR A N 1
ATOM 1075 C CA . THR A 1 131 ? -6.066 5.793 17.531 1 96.12 131 THR A CA 1
ATOM 1076 C C . THR A 1 131 ? -5.328 5.629 18.859 1 96.12 131 THR A C 1
ATOM 1078 O O . THR A 1 131 ? -5.785 4.898 19.734 1 96.12 131 THR A O 1
ATOM 1081 N N . ASP A 1 132 ? -4.23 6.242 18.969 1 97 132 ASP A N 1
ATOM 1082 C CA . ASP A 1 132 ? -3.494 6.195 20.234 1 97 132 ASP A CA 1
ATOM 1083 C C . ASP A 1 132 ? -4.035 7.219 21.219 1 97 132 ASP A C 1
ATOM 1085 O O . ASP A 1 132 ? -3.826 7.094 22.422 1 97 132 ASP A O 1
ATOM 1089 N N . TYR A 1 133 ? -4.668 8.281 20.734 1 97.88 133 TYR A N 1
ATOM 1090 C CA . TYR A 1 133 ? -5.41 9.281 21.484 1 97.88 133 TYR A CA 1
ATOM 1091 C C . TYR A 1 133 ? -6.793 9.516 20.891 1 97.88 133 TYR A C 1
ATOM 1093 O O . TYR A 1 133 ? -6.98 9.375 19.672 1 97.88 133 TYR A O 1
ATOM 1101 N N . PRO A 1 134 ? -7.727 9.883 21.812 1 97.81 134 PRO A N 1
ATOM 1102 C CA . PRO A 1 134 ? -9.031 10.219 21.234 1 97.81 134 PRO A CA 1
ATOM 1103 C C . PRO A 1 134 ? -8.945 11.328 20.188 1 97.81 134 PRO A C 1
ATOM 1105 O O . PRO A 1 134 ? -8.188 12.289 20.359 1 97.81 134 PRO A O 1
ATOM 1108 N N . TYR A 1 135 ? -9.727 11.156 19.156 1 97.69 135 TYR A N 1
ATOM 1109 C CA . TYR A 1 135 ? -9.734 12.102 18.047 1 97.69 135 TYR A CA 1
ATOM 1110 C C . TYR A 1 135 ? -9.969 13.523 18.547 1 97.69 135 TYR A C 1
ATOM 1112 O O . TYR A 1 135 ? -9.344 14.469 18.062 1 97.69 135 TYR A O 1
ATOM 1120 N N . LYS A 1 136 ? -10.82 13.719 19.547 1 96.38 136 LYS A N 1
ATOM 1121 C CA . LYS A 1 136 ? -11.227 15.023 20.062 1 96.38 136 LYS A CA 1
ATOM 1122 C C . LYS A 1 136 ? -10.102 15.68 20.859 1 96.38 136 LYS A C 1
ATOM 1124 O O . LYS A 1 136 ? -10.117 16.891 21.078 1 96.38 136 LYS A O 1
ATOM 1129 N N . ASP A 1 137 ? -9.188 14.898 21.25 1 97.81 137 ASP A N 1
ATOM 1130 C CA . ASP A 1 137 ? -8.148 15.422 22.125 1 97.81 137 ASP A CA 1
ATOM 1131 C C . ASP A 1 137 ? -7.105 16.219 21.344 1 97.81 137 ASP A C 1
ATOM 1133 O O . ASP A 1 137 ? -6.289 16.938 21.922 1 97.81 137 ASP A O 1
ATOM 1137 N N . TYR A 1 138 ? -7.082 16.094 20.062 1 98.31 138 TYR A N 1
ATOM 1138 C CA . TYR A 1 138 ? -6.125 16.812 19.234 1 98.31 138 TYR A CA 1
ATOM 1139 C C . TYR A 1 138 ? -6.562 18.25 19 1 98.31 138 TYR A C 1
ATOM 1141 O O . TYR A 1 138 ? -7.746 18.516 18.781 1 98.31 138 TYR A O 1
ATOM 1149 N N . GLN A 1 139 ? -5.633 19.109 19.062 1 97.69 139 GLN A N 1
ATOM 1150 C CA . GLN A 1 139 ? -5.895 20.531 18.812 1 97.69 139 GLN A CA 1
ATOM 1151 C C . GLN A 1 139 ? -6.223 20.781 17.344 1 97.69 139 GLN A C 1
ATOM 1153 O O . GLN A 1 139 ? -6.918 21.75 17.016 1 97.69 139 GLN A O 1
ATOM 1158 N N . CYS A 1 140 ? -5.668 20 16.562 1 98.06 140 CYS A N 1
ATOM 1159 C CA . CYS A 1 140 ? -5.906 20.125 15.125 1 98.06 140 CYS A CA 1
ATOM 1160 C C . CYS A 1 140 ? -5.621 18.828 14.398 1 98.06 140 CYS A C 1
ATOM 1162 O O . CYS A 1 140 ? -4.988 17.922 14.953 1 98.06 140 CYS A O 1
ATOM 1164 N N . HIS A 1 141 ? -6.164 18.672 13.219 1 98.56 141 HIS A N 1
ATOM 1165 C CA . HIS A 1 141 ? -5.98 17.578 12.281 1 98.56 141 HIS A CA 1
ATOM 1166 C C . HIS A 1 141 ? -5.477 18.078 10.93 1 98.56 141 HIS A C 1
ATOM 1168 O O . HIS A 1 141 ? -6.262 18.562 10.109 1 98.56 141 HIS A O 1
ATOM 1174 N N . LEU A 1 142 ? -4.203 17.984 10.773 1 98.75 142 LEU A N 1
ATOM 1175 C CA . LEU A 1 142 ? -3.557 18.547 9.594 1 98.75 142 LEU A CA 1
ATOM 1176 C C . LEU A 1 142 ? -3.164 17.453 8.609 1 98.75 142 LEU A C 1
ATOM 1178 O O . LEU A 1 142 ? -3.033 16.281 8.992 1 98.75 142 LEU A O 1
ATOM 1182 N N . VAL A 1 143 ? -3.033 17.875 7.379 1 98.62 143 VAL A N 1
ATOM 1183 C CA . VAL A 1 143 ? -2.586 17 6.293 1 98.62 143 VAL A CA 1
ATOM 1184 C C . VAL A 1 143 ? -1.312 17.562 5.672 1 98.62 143 VAL A C 1
ATOM 1186 O O . VAL A 1 143 ? -1.26 18.75 5.312 1 98.62 143 VAL A O 1
ATOM 1189 N N . ILE A 1 144 ? -0.307 16.781 5.668 1 98.69 144 ILE A N 1
ATOM 1190 C CA . ILE A 1 144 ? 0.802 17.047 4.758 1 98.69 144 ILE A CA 1
ATOM 1191 C C . ILE A 1 144 ? 0.533 16.375 3.412 1 98.69 144 ILE A C 1
ATOM 1193 O O . ILE A 1 144 ? 0.562 15.148 3.305 1 98.69 144 ILE A O 1
ATOM 1197 N N . GLY A 1 145 ? 0.2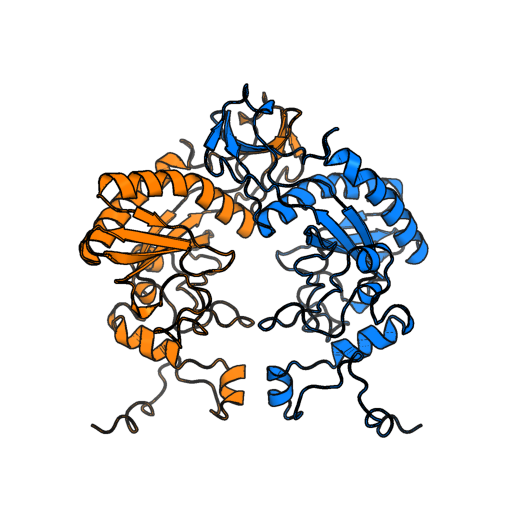53 17.25 2.42 1 98.25 145 GLY A N 1
ATOM 1198 C CA . GLY A 1 145 ? 0.053 16.75 1.068 1 98.25 145 GLY A CA 1
ATOM 1199 C C . GLY A 1 145 ? 1.344 16.609 0.283 1 98.25 145 GLY A C 1
ATOM 1200 O O . GLY A 1 145 ? 2.178 17.531 0.294 1 98.25 145 GLY A O 1
ATOM 1201 N N . MET A 1 146 ? 1.552 15.469 -0.366 1 97.56 146 MET A N 1
ATOM 1202 C CA . MET A 1 146 ? 2.691 15.18 -1.23 1 97.56 146 MET A CA 1
ATOM 1203 C C . MET A 1 146 ? 2.229 14.797 -2.633 1 97.56 146 MET A C 1
ATOM 1205 O O . MET A 1 146 ? 1.883 13.648 -2.887 1 97.56 146 MET A O 1
ATOM 1209 N N . LEU A 1 147 ? 2.197 15.797 -3.488 1 97.56 147 LEU A N 1
ATOM 1210 C CA . LEU A 1 147 ? 1.737 15.57 -4.855 1 97.56 147 LEU A CA 1
ATOM 1211 C C . LEU A 1 147 ? 2.918 15.438 -5.809 1 97.56 147 LEU A C 1
ATOM 1213 O O . LEU A 1 147 ? 3.967 16.047 -5.594 1 97.56 147 LEU A O 1
ATOM 1217 N N . TYR A 1 148 ? 2.721 14.617 -6.809 1 96.94 148 TYR A N 1
ATOM 1218 C CA . TYR A 1 148 ? 3.803 14.398 -7.762 1 96.94 148 TYR A CA 1
ATOM 1219 C C . TYR A 1 148 ? 3.254 14.023 -9.133 1 96.94 148 TYR A C 1
ATOM 1221 O O . TYR A 1 148 ? 2.082 13.664 -9.266 1 96.94 148 TYR A O 1
ATOM 1229 N N . ARG A 1 149 ? 4.129 14.164 -10.117 1 95 149 ARG A N 1
ATOM 1230 C CA . ARG A 1 149 ? 3.84 13.648 -11.453 1 95 149 ARG A CA 1
ATOM 1231 C C . ARG A 1 149 ? 4.5 12.289 -11.664 1 95 149 ARG A C 1
ATOM 1233 O O . ARG A 1 149 ? 5.617 12.055 -11.203 1 95 149 ARG A O 1
ATOM 1240 N N . GLN A 1 150 ? 3.781 11.43 -12.312 1 90.38 150 GLN A N 1
ATOM 1241 C CA . GLN A 1 150 ? 4.371 10.156 -12.719 1 90.38 150 GLN A CA 1
ATOM 1242 C C . GLN A 1 150 ? 5.145 10.297 -14.023 1 90.38 150 GLN A C 1
ATOM 1244 O O . GLN A 1 150 ? 4.707 11 -14.938 1 90.38 150 GLN A O 1
ATOM 1249 N N . SER A 1 151 ? 6.266 9.703 -14.008 1 84.38 151 SER A N 1
ATOM 1250 C CA . SER A 1 151 ? 7.086 9.773 -15.211 1 84.38 151 SER A CA 1
ATOM 1251 C C . SER A 1 151 ? 6.477 8.953 -16.344 1 84.38 151 SER A C 1
ATOM 1253 O O . SER A 1 151 ? 5.938 7.871 -16.109 1 84.38 151 SER A O 1
ATOM 1255 N N . PRO A 1 152 ? 6.324 9.586 -17.578 1 69 152 PRO A N 1
ATOM 1256 C CA . PRO A 1 152 ? 5.723 8.898 -18.734 1 69 152 PRO A CA 1
ATOM 1257 C C . PRO A 1 152 ? 6.402 7.57 -19.047 1 69 152 PRO A C 1
ATOM 1259 O O . PRO A 1 152 ? 5.754 6.648 -19.547 1 69 152 PRO A O 1
ATOM 1262 N N . SER A 1 153 ? 7.758 7.629 -19.141 1 58.56 153 SER A N 1
ATOM 1263 C CA . SER A 1 153 ? 8.477 6.465 -19.656 1 58.56 153 SER A CA 1
ATOM 1264 C C . SER A 1 153 ? 8.672 5.414 -18.562 1 58.56 153 SER A C 1
ATOM 1266 O O . SER A 1 153 ? 9.359 5.668 -17.562 1 58.56 153 SER A O 1
ATOM 1268 N N . LEU A 1 154 ? 7.656 4.676 -18.328 1 57.91 154 LEU A N 1
ATOM 1269 C CA . LEU A 1 154 ? 7.91 3.551 -17.438 1 57.91 154 LEU A CA 1
ATOM 1270 C C . LEU A 1 154 ? 8.844 2.537 -18.094 1 57.91 154 LEU A C 1
ATOM 1272 O O . LEU A 1 154 ? 8.875 1.37 -17.688 1 57.91 154 LEU A O 1
ATOM 1276 N N . GLN A 1 155 ? 9.602 3.084 -19.125 1 50.09 155 GLN A N 1
ATOM 1277 C CA . GLN A 1 155 ? 10.617 2.238 -19.75 1 50.09 155 GLN A CA 1
ATOM 1278 C C . GLN A 1 155 ? 11.672 1.803 -18.734 1 50.09 155 GLN A C 1
ATOM 1280 O O . GLN A 1 155 ? 12.172 2.621 -17.969 1 50.09 155 GLN A O 1
ATOM 1285 N N . GLY A 1 156 ? 11.594 0.47 -18.359 1 55.31 156 GLY A N 1
ATOM 1286 C CA . GLY A 1 156 ? 12.648 -0.126 -17.547 1 55.31 156 GLY A CA 1
ATOM 1287 C C . GLY A 1 156 ? 12.156 -0.618 -16.203 1 55.31 156 GLY A C 1
ATOM 1288 O O . GLY A 1 156 ? 12.961 -0.845 -15.297 1 55.31 156 GLY A O 1
ATOM 1289 N N . GLU A 1 157 ? 10.852 -0.528 -16.156 1 60.59 157 GLU A N 1
ATOM 1290 C CA . GLU A 1 157 ? 10.328 -1.172 -14.953 1 60.59 157 GLU A CA 1
ATOM 1291 C C . GLU A 1 157 ? 10.742 -2.641 -14.898 1 60.59 157 GLU A C 1
ATOM 1293 O O . GLU A 1 157 ? 10.828 -3.309 -15.93 1 60.59 157 GLU A O 1
ATOM 1298 N N . ARG A 1 158 ? 11.508 -3.029 -14.055 1 67.62 158 ARG A N 1
ATOM 1299 C CA . ARG A 1 158 ? 11.891 -4.406 -13.773 1 67.62 158 ARG A CA 1
ATOM 1300 C C . ARG A 1 158 ? 13.305 -4.691 -14.258 1 67.62 158 ARG A C 1
ATOM 1302 O O . ARG A 1 158 ? 13.641 -5.836 -14.578 1 67.62 158 ARG A O 1
ATOM 1309 N N . THR A 1 159 ? 14.008 -3.59 -14.539 1 77.69 159 THR A N 1
ATOM 1310 C CA . THR A 1 159 ? 15.414 -3.721 -14.906 1 77.69 159 THR A CA 1
ATOM 1311 C C . THR A 1 159 ? 16.297 -3.664 -13.664 1 77.69 159 THR A C 1
ATOM 1313 O O . THR A 1 159 ? 15.992 -2.953 -12.703 1 77.69 159 THR A O 1
ATOM 1316 N N . VAL A 1 160 ? 17.234 -4.5 -13.703 1 86.19 160 VAL A N 1
ATOM 1317 C CA . VAL A 1 160 ? 18.234 -4.508 -12.633 1 86.19 160 VAL A CA 1
ATOM 1318 C C . VAL A 1 160 ? 19.484 -3.768 -13.086 1 86.19 160 VAL A C 1
ATOM 1320 O O . VAL A 1 160 ? 19.984 -4 -14.188 1 86.19 160 VAL A O 1
ATOM 1323 N N . TYR A 1 161 ? 19.953 -2.83 -12.297 1 89.5 161 TYR A N 1
ATOM 1324 C CA . TYR A 1 161 ? 21.109 -2.006 -12.594 1 89.5 161 TYR A CA 1
ATOM 1325 C C . TYR A 1 161 ? 22.234 -2.26 -11.594 1 89.5 161 TYR A C 1
ATOM 1327 O O . TYR A 1 161 ? 21.984 -2.779 -10.5 1 89.5 161 TYR A O 1
ATOM 1335 N N . GLN A 1 162 ? 23.406 -1.88 -12.086 1 91.62 162 GLN A N 1
ATOM 1336 C CA . GLN A 1 162 ? 24.562 -1.846 -11.18 1 91.62 162 GLN A CA 1
ATOM 1337 C C . GLN A 1 162 ? 24.766 -0.442 -10.625 1 91.62 162 GLN A C 1
ATOM 1339 O O . GLN A 1 162 ? 24.203 0.527 -11.125 1 91.62 162 GLN A O 1
ATOM 1344 N N . LEU A 1 163 ? 25.578 -0.385 -9.641 1 91.69 163 LEU A N 1
ATOM 1345 C CA . LEU A 1 163 ? 25.797 0.863 -8.914 1 91.69 163 LEU A CA 1
ATOM 1346 C C . LEU A 1 163 ? 26.328 1.947 -9.844 1 91.69 163 LEU A C 1
ATOM 1348 O O . LEU A 1 163 ? 25.984 3.123 -9.695 1 91.69 163 LEU A O 1
ATOM 1352 N N . ASP A 1 164 ? 27.156 1.546 -10.75 1 90.75 164 ASP A N 1
ATOM 1353 C CA . ASP A 1 164 ? 27.781 2.523 -11.633 1 90.75 164 ASP A CA 1
ATOM 1354 C C . ASP A 1 164 ? 26.797 3.061 -12.656 1 90.75 164 ASP A C 1
ATOM 1356 O O . ASP A 1 164 ? 27.094 4.016 -13.375 1 90.75 164 ASP A O 1
ATOM 1360 N N . GLU A 1 165 ? 25.594 2.523 -12.633 1 90.06 165 GLU A N 1
ATOM 1361 C CA . GLU A 1 165 ? 24.562 2.943 -13.578 1 90.06 165 GLU A CA 1
ATOM 1362 C C . GLU A 1 165 ? 23.484 3.752 -12.875 1 90.06 165 GLU A C 1
ATOM 1364 O O . GLU A 1 165 ? 22.438 4.059 -13.469 1 90.06 165 GLU A O 1
ATOM 1369 N N . LEU A 1 166 ? 23.688 4.082 -11.711 1 89.25 166 LEU A N 1
ATOM 1370 C CA . LEU A 1 166 ? 22.672 4.727 -10.883 1 89.25 166 LEU A CA 1
ATOM 1371 C C . LEU A 1 166 ? 22.156 6.004 -11.539 1 89.25 166 LEU A C 1
ATOM 1373 O O . LEU A 1 166 ? 20.953 6.277 -11.516 1 89.25 166 LEU A O 1
ATOM 1377 N N . ASP A 1 167 ? 23.016 6.746 -12.148 1 86.06 167 ASP A N 1
ATOM 1378 C CA . ASP A 1 167 ? 22.672 8.031 -12.75 1 86.06 167 ASP A CA 1
ATOM 1379 C C . ASP A 1 167 ? 21.812 7.832 -14 1 86.06 167 ASP A C 1
ATOM 1381 O O . ASP A 1 167 ? 21.188 8.773 -14.477 1 86.06 167 ASP A O 1
ATOM 1385 N N . ARG A 1 168 ? 21.844 6.641 -14.484 1 86.44 168 ARG A N 1
ATOM 1386 C CA . ARG A 1 168 ? 21.094 6.34 -15.703 1 86.44 168 ARG A CA 1
ATOM 1387 C C . ARG A 1 168 ? 19.656 5.957 -15.383 1 86.44 168 ARG A C 1
ATOM 1389 O O . ARG A 1 168 ? 18.797 5.93 -16.266 1 86.44 168 ARG A O 1
ATOM 1396 N N . ILE A 1 169 ? 19.453 5.637 -14.148 1 88.25 169 ILE A N 1
ATOM 1397 C CA . ILE A 1 169 ? 18.109 5.203 -13.766 1 88.25 169 ILE A CA 1
ATOM 1398 C C . ILE A 1 169 ? 17.188 6.41 -13.711 1 88.25 169 ILE A C 1
ATOM 1400 O O . ILE A 1 169 ? 17.422 7.355 -12.953 1 88.25 169 ILE A O 1
ATOM 1404 N N . LYS A 1 170 ? 16.172 6.348 -14.5 1 87.31 170 LYS A N 1
ATOM 1405 C CA . LYS A 1 170 ? 15.172 7.422 -14.492 1 87.31 170 LYS A CA 1
ATOM 1406 C C . LYS A 1 170 ? 14.234 7.297 -13.297 1 87.31 170 LYS A C 1
ATOM 1408 O O . LYS A 1 170 ? 13.828 6.195 -12.93 1 87.31 170 LYS A O 1
ATOM 1413 N N . SER A 1 171 ? 13.914 8.453 -12.742 1 90.56 171 SER A N 1
ATOM 1414 C CA . SER A 1 171 ? 12.984 8.445 -11.617 1 90.56 171 SER A CA 1
ATOM 1415 C C . SER A 1 171 ? 11.562 8.172 -12.078 1 90.56 171 SER A C 1
ATOM 1417 O O . SER A 1 171 ? 11.148 8.641 -13.141 1 90.56 171 SER A O 1
ATOM 1419 N N . VAL A 1 172 ? 10.875 7.523 -11.25 1 89.25 172 VAL A N 1
ATOM 1420 C CA . VAL A 1 172 ? 9.531 7.102 -11.633 1 89.25 172 VAL A CA 1
ATOM 1421 C C . VAL A 1 172 ? 8.539 8.227 -11.359 1 89.25 172 VAL A C 1
ATOM 1423 O O . VAL A 1 172 ? 7.414 8.211 -11.867 1 89.25 172 VAL A O 1
ATOM 1426 N N . ILE A 1 173 ? 8.922 9.172 -10.516 1 93.38 173 ILE A N 1
ATOM 1427 C CA . ILE A 1 173 ? 8.078 10.328 -10.242 1 93.38 173 ILE A CA 1
ATOM 1428 C C . ILE A 1 173 ? 8.922 11.602 -10.273 1 93.38 173 ILE A C 1
ATOM 1430 O O . ILE A 1 173 ? 10.148 11.539 -10.203 1 93.38 173 ILE A O 1
ATOM 1434 N N . GLU A 1 174 ? 8.195 12.711 -10.438 1 94.44 174 GLU A N 1
ATOM 1435 C CA . GLU A 1 174 ? 8.883 13.992 -10.547 1 94.44 174 GLU A CA 1
ATOM 1436 C C . GLU A 1 174 ? 7.957 15.148 -10.188 1 94.44 174 GLU A C 1
ATOM 1438 O O . GLU A 1 174 ? 6.758 14.953 -9.992 1 94.44 174 GLU A O 1
ATOM 1443 N N . GLN A 1 175 ? 8.562 16.391 -9.914 1 95.81 175 GLN A N 1
ATOM 1444 C CA . GLN A 1 175 ? 7.863 17.656 -9.766 1 95.81 175 GLN A CA 1
ATOM 1445 C C . GLN A 1 175 ? 6.891 17.609 -8.594 1 95.81 175 GLN A C 1
ATOM 1447 O O . GLN A 1 175 ? 5.684 17.781 -8.773 1 95.81 175 GLN A O 1
ATOM 1452 N N . PHE A 1 176 ? 7.449 17.578 -7.445 1 97.06 176 PHE A N 1
ATOM 1453 C CA . PHE A 1 176 ? 6.664 17.5 -6.219 1 97.06 176 PHE A CA 1
ATOM 1454 C C . PHE A 1 176 ? 5.949 18.812 -5.949 1 97.06 176 PHE A C 1
ATOM 1456 O O . PHE A 1 176 ? 6.492 19.891 -6.211 1 97.06 176 PHE A O 1
ATOM 1463 N N . VAL A 1 177 ? 4.758 18.75 -5.469 1 97.38 177 VAL A N 1
ATOM 1464 C CA . VAL A 1 177 ? 4.02 19.859 -4.859 1 97.38 177 VAL A CA 1
ATOM 1465 C C . VAL A 1 177 ? 3.631 19.484 -3.428 1 97.38 177 VAL A C 1
ATOM 1467 O O . VAL A 1 177 ? 2.955 18.484 -3.201 1 97.38 177 VAL A O 1
ATOM 1470 N N . PHE A 1 178 ? 4.098 20.297 -2.498 1 98.06 178 PHE A N 1
ATOM 1471 C CA . PHE A 1 178 ? 3.791 20.047 -1.093 1 98.06 178 PHE A CA 1
ATOM 1472 C C . PHE A 1 178 ? 2.826 21.094 -0.557 1 98.06 178 PHE A C 1
ATOM 1474 O O . PHE A 1 178 ? 2.832 22.25 -1.012 1 98.06 178 PHE A O 1
ATOM 1481 N N . PHE A 1 179 ? 2.027 20.672 0.394 1 98.38 179 PHE A N 1
ATOM 1482 C CA . PHE A 1 179 ? 1.188 21.625 1.114 1 98.38 179 PHE A CA 1
ATOM 1483 C C . PHE A 1 179 ? 0.864 21.109 2.512 1 98.38 179 PHE A C 1
ATOM 1485 O O . PHE A 1 179 ? 1.056 19.922 2.803 1 98.38 179 PHE A O 1
ATOM 1492 N N . VAL A 1 180 ? 0.499 21.969 3.367 1 98.81 180 VAL A N 1
ATOM 1493 C CA . VAL A 1 180 ? -0.047 21.656 4.684 1 98.81 180 VAL A CA 1
ATOM 1494 C C . VAL A 1 180 ? -1.39 22.375 4.863 1 98.81 180 VAL A C 1
ATOM 1496 O O . VAL A 1 180 ? -1.492 23.578 4.664 1 98.81 180 VAL A O 1
ATOM 1499 N N . GLN A 1 181 ? -2.416 21.609 5.164 1 98.75 181 GLN A N 1
ATOM 1500 C CA . GLN A 1 181 ? -3.738 22.188 5.379 1 98.75 181 GLN A CA 1
ATOM 1501 C C . GLN A 1 181 ? -4.508 21.422 6.449 1 98.75 181 GLN A C 1
ATOM 1503 O O . GLN A 1 181 ? -4.344 20.203 6.582 1 98.75 181 GLN A O 1
ATOM 1508 N N . PRO A 1 182 ? -5.316 22.141 7.184 1 98.75 182 PRO A N 1
ATOM 1509 C CA . PRO A 1 182 ? -6.309 21.391 7.957 1 98.75 182 PRO A CA 1
ATOM 1510 C C . PRO A 1 182 ? -7.195 20.5 7.086 1 98.75 182 PRO A C 1
ATOM 1512 O O . PRO A 1 182 ? -7.598 20.922 5.992 1 98.75 182 PRO A O 1
ATOM 1515 N N . LYS A 1 183 ? -7.414 19.297 7.555 1 98.38 183 LYS A N 1
ATOM 1516 C CA . LYS A 1 183 ? -8.219 18.328 6.828 1 98.38 183 LYS A CA 1
ATOM 1517 C C . LYS A 1 183 ? -9.523 18.938 6.336 1 98.38 183 LYS A C 1
ATOM 1519 O O . LYS A 1 183 ? -9.891 18.781 5.172 1 98.38 183 LYS A O 1
ATOM 1524 N N . TRP A 1 184 ? -10.211 19.734 7.18 1 97.75 184 TRP A N 1
ATOM 1525 C CA . TRP A 1 184 ? -11.539 20.25 6.875 1 97.75 184 TRP A CA 1
ATOM 1526 C C . TRP A 1 184 ? -11.484 21.297 5.773 1 97.75 184 TRP A C 1
ATOM 1528 O O . TRP A 1 184 ? -12.477 21.547 5.09 1 97.75 184 TRP A O 1
ATOM 1538 N N . LYS A 1 185 ? -10.375 21.891 5.516 1 98.44 185 LYS A N 1
ATOM 1539 C CA . LYS A 1 185 ? -10.25 22.938 4.512 1 98.44 185 LYS A CA 1
ATOM 1540 C C . LYS A 1 185 ? -10.07 22.359 3.115 1 98.44 185 LYS A C 1
ATOM 1542 O O . LYS A 1 185 ? -10.219 23.062 2.115 1 98.44 185 LYS A O 1
ATOM 1547 N N . ILE A 1 186 ? -9.734 21.078 3.035 1 98.5 186 ILE A N 1
ATOM 1548 C CA . ILE A 1 186 ? -9.477 20.5 1.724 1 98.5 186 ILE A CA 1
ATOM 1549 C C . ILE A 1 186 ? -10.406 19.297 1.497 1 98.5 186 ILE A C 1
ATOM 1551 O O . ILE A 1 186 ? -10.273 18.594 0.503 1 98.5 186 ILE A O 1
ATOM 1555 N N . ALA A 1 187 ? -11.312 19.031 2.361 1 97.69 187 ALA A N 1
ATOM 1556 C CA . ALA A 1 187 ? -12.266 17.922 2.227 1 97.69 187 ALA A CA 1
ATOM 1557 C C . ALA A 1 187 ? -13.359 18.266 1.218 1 97.69 187 ALA A C 1
ATOM 1559 O O . ALA A 1 187 ? -13.797 19.422 1.134 1 97.69 187 ALA A O 1
ATOM 1560 N N . SER A 1 188 ? -13.727 17.297 0.469 1 95.38 188 SER A N 1
ATOM 1561 C CA . SER A 1 188 ? -14.93 17.391 -0.342 1 95.38 188 SER A CA 1
ATOM 1562 C C . SER A 1 188 ? -16.156 16.906 0.428 1 95.38 188 SER A C 1
ATOM 1564 O O . SER A 1 188 ? -16.031 16.422 1.556 1 95.38 188 SER A O 1
ATOM 1566 N N . ASP A 1 189 ? -17.328 17.109 -0.169 1 90.38 189 ASP A N 1
ATOM 1567 C CA . ASP A 1 189 ? -18.547 16.609 0.453 1 90.38 189 ASP A CA 1
ATOM 1568 C C . ASP A 1 189 ? -18.906 15.219 -0.058 1 90.38 189 ASP A C 1
ATOM 1570 O O . ASP A 1 189 ? -20.031 14.758 0.108 1 90.38 189 ASP A O 1
ATOM 1574 N N . ARG A 1 190 ? -17.906 14.594 -0.701 1 89.25 190 ARG A N 1
ATOM 1575 C CA . ARG A 1 190 ? -18.094 13.25 -1.232 1 89.25 190 ARG A CA 1
ATOM 1576 C C . ARG A 1 190 ? -17.031 12.297 -0.678 1 89.25 190 ARG A C 1
ATOM 1578 O O . ARG A 1 190 ? -15.969 12.727 -0.248 1 89.25 190 ARG A O 1
ATOM 1585 N N . THR A 1 191 ? -17.391 11.023 -0.776 1 87.94 191 THR A N 1
ATOM 1586 C CA . THR A 1 191 ? -16.453 10.008 -0.32 1 87.94 191 THR A CA 1
ATOM 1587 C C . THR A 1 191 ? -15.273 9.875 -1.29 1 87.94 191 THR A C 1
ATOM 1589 O O . THR A 1 191 ? -15.383 10.258 -2.457 1 87.94 191 THR A O 1
ATOM 1592 N N . GLY A 1 192 ? -14.148 9.422 -0.766 1 84.06 192 GLY A N 1
ATOM 1593 C CA . GLY A 1 192 ? -12.969 9.211 -1.595 1 84.06 192 GLY A CA 1
ATOM 1594 C C . GLY A 1 192 ? -13.133 8.055 -2.568 1 84.06 192 GLY A C 1
ATOM 1595 O O . GLY A 1 192 ? -12.539 8.062 -3.65 1 84.06 192 GLY A O 1
ATOM 1596 N N . SER A 1 193 ? -13.695 7.008 -2.084 1 71.88 193 SER A N 1
ATOM 1597 C CA . SER A 1 193 ? -14 5.855 -2.932 1 71.88 193 SER A CA 1
ATOM 1598 C C . SER A 1 193 ? -15.422 5.359 -2.699 1 71.88 193 SER A C 1
ATOM 1600 O O . SER A 1 193 ? -15.984 5.555 -1.619 1 71.88 193 SER A O 1
ATOM 1602 N N . GLY A 1 194 ? -15.938 4.715 -3.66 1 63.25 194 GLY A N 1
ATOM 1603 C CA . GLY A 1 194 ? -17.297 4.215 -3.584 1 63.25 194 GLY A CA 1
ATOM 1604 C C . GLY A 1 194 ? -17.469 3.07 -2.6 1 63.25 194 GLY A C 1
ATOM 1605 O O . GLY A 1 194 ? -18.547 2.883 -2.027 1 63.25 194 GLY A O 1
ATOM 1606 N N . ASN A 1 195 ? -16.344 2.367 -2.352 1 62.78 195 ASN A N 1
ATOM 1607 C CA . ASN A 1 195 ? -16.453 1.138 -1.571 1 62.78 195 ASN A CA 1
ATOM 1608 C C . ASN A 1 195 ? -15.945 1.331 -0.146 1 62.78 195 ASN A C 1
ATOM 1610 O O . ASN A 1 195 ? -15.969 0.4 0.66 1 62.78 195 ASN A O 1
ATOM 1614 N N . THR A 1 196 ? -15.516 2.594 0.145 1 69.88 196 THR A N 1
ATOM 1615 C CA . THR A 1 196 ? -14.906 2.777 1.457 1 69.88 196 THR A CA 1
ATOM 1616 C C . THR A 1 196 ? -15.625 3.873 2.238 1 69.88 196 THR A C 1
ATOM 1618 O O . THR A 1 196 ? -16.375 4.668 1.662 1 69.88 196 THR A O 1
ATOM 1621 N N . ARG A 1 197 ? -15.555 3.906 3.508 1 81.88 197 ARG A N 1
ATOM 1622 C CA . ARG A 1 197 ? -16.078 4.926 4.41 1 81.88 197 ARG A CA 1
ATOM 1623 C C . ARG A 1 197 ? -15.039 6.004 4.688 1 81.88 197 ARG A C 1
ATOM 1625 O O . ARG A 1 197 ? -14.766 6.324 5.848 1 81.88 197 ARG A O 1
ATOM 1632 N N . ASN A 1 198 ? -14.539 6.59 3.641 1 89.44 198 ASN A N 1
ATOM 1633 C CA . ASN A 1 198 ? -13.492 7.59 3.775 1 89.44 198 ASN A CA 1
ATOM 1634 C C . ASN A 1 198 ? -13.922 8.938 3.205 1 89.44 198 ASN A C 1
ATOM 1636 O O . ASN A 1 198 ? -14.609 8.992 2.182 1 89.44 198 ASN A O 1
ATOM 1640 N N . ILE A 1 199 ? -13.484 9.93 3.855 1 93.44 199 ILE A N 1
ATOM 1641 C CA . ILE A 1 199 ? -13.711 11.297 3.402 1 93.44 199 ILE A CA 1
ATOM 1642 C C . ILE A 1 199 ? -12.859 11.578 2.164 1 93.44 199 ILE A C 1
ATOM 1644 O O . ILE A 1 199 ? -11.672 11.258 2.135 1 93.44 199 ILE A O 1
ATOM 1648 N N . GLY A 1 200 ? -13.5 12.148 1.157 1 95.38 200 GLY A N 1
ATOM 1649 C CA . GLY A 1 200 ? -12.758 12.539 -0.032 1 95.38 200 GLY A CA 1
ATOM 1650 C C . GLY A 1 200 ? -12.219 13.953 0.037 1 95.38 200 GLY A C 1
ATOM 1651 O O . GLY A 1 200 ? -12.812 14.812 0.689 1 95.38 200 GLY A O 1
ATOM 1652 N N . GLY A 1 201 ? -11.133 14.195 -0.637 1 96.81 201 GLY A N 1
ATOM 1653 C CA . GLY A 1 201 ? -10.586 15.539 -0.801 1 96.81 201 GLY A CA 1
ATOM 1654 C C . GLY A 1 201 ? -10.945 16.172 -2.133 1 96.81 201 GLY A C 1
ATOM 1655 O O . GLY A 1 201 ? -11.398 15.477 -3.051 1 96.81 201 GLY A O 1
ATOM 1656 N N . VAL A 1 202 ? -10.82 17.516 -2.148 1 97.12 202 VAL A N 1
ATOM 1657 C CA . VAL A 1 202 ? -10.906 18.188 -3.443 1 97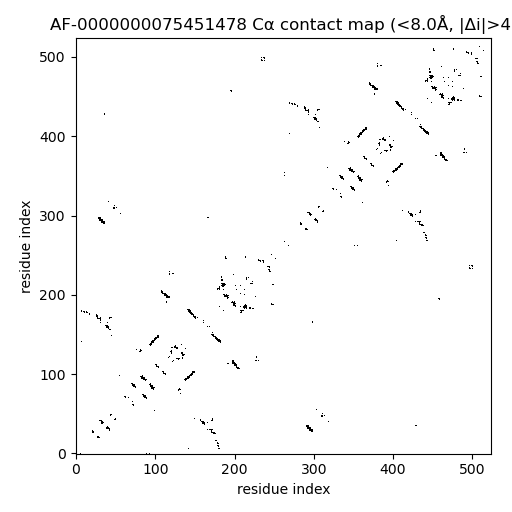.12 202 VAL A CA 1
ATOM 1658 C C . VAL A 1 202 ? -9.781 17.703 -4.352 1 97.12 202 VAL A C 1
ATOM 1660 O O . VAL A 1 202 ? -8.797 17.141 -3.877 1 97.12 202 VAL A O 1
ATOM 1663 N N . VAL A 1 203 ? -9.922 17.906 -5.688 1 96.94 203 VAL A N 1
ATOM 1664 C CA . VAL A 1 203 ? -8.977 17.25 -6.582 1 96.94 203 VAL A CA 1
ATOM 1665 C C . VAL A 1 203 ? -8.133 18.312 -7.305 1 96.94 203 VAL A C 1
ATOM 1667 O O . VAL A 1 203 ? -7.133 17.969 -7.941 1 96.94 203 VAL A O 1
ATOM 1670 N N . GLU A 1 204 ? -8.562 19.609 -7.23 1 97.31 204 GLU A N 1
ATOM 1671 C CA . GLU A 1 204 ? -7.785 20.688 -7.844 1 97.31 204 GLU A CA 1
ATOM 1672 C C . GLU A 1 204 ? -6.566 21.047 -6.996 1 97.31 204 GLU A C 1
ATOM 1674 O O . GLU A 1 204 ? -6.699 21.344 -5.805 1 97.31 204 GLU A O 1
ATOM 1679 N N . ILE A 1 205 ? -5.41 21.094 -7.609 1 98 205 ILE A N 1
ATOM 1680 C CA . ILE A 1 205 ? -4.156 21.312 -6.891 1 98 205 ILE A CA 1
ATOM 1681 C C . ILE A 1 205 ? -4.191 22.656 -6.188 1 98 205 ILE A C 1
ATOM 1683 O O . ILE A 1 205 ? -3.777 22.781 -5.027 1 98 205 ILE A O 1
ATOM 1687 N N . ASP A 1 206 ? -4.676 23.672 -6.875 1 97.75 206 ASP A N 1
ATOM 1688 C CA . ASP A 1 206 ? -4.723 25 -6.27 1 97.75 206 ASP A CA 1
ATOM 1689 C C . ASP A 1 206 ? -5.59 25 -5.012 1 97.75 206 ASP A C 1
ATOM 1691 O O . ASP A 1 206 ? -5.246 25.641 -4.016 1 97.75 206 ASP A O 1
ATOM 1695 N N . ARG A 1 207 ? -6.695 24.281 -5.055 1 97.94 207 ARG A N 1
ATOM 1696 C CA . ARG A 1 207 ? -7.586 24.219 -3.902 1 97.94 207 ARG A CA 1
ATOM 1697 C C . ARG A 1 207 ? -6.938 23.469 -2.748 1 97.94 207 ARG A C 1
ATOM 1699 O O . ARG A 1 207 ? -7.164 23.797 -1.581 1 97.94 207 ARG A O 1
ATOM 1706 N N . LEU A 1 208 ? -6.195 22.469 -3.064 1 98.44 208 LEU A N 1
ATOM 1707 C CA . LEU A 1 208 ? -5.473 21.719 -2.045 1 98.44 208 LEU A CA 1
ATOM 1708 C C . LEU A 1 208 ? -4.391 22.578 -1.398 1 98.44 208 LEU A C 1
ATOM 1710 O O . LEU A 1 208 ? -4.262 22.594 -0.173 1 98.44 208 LEU A O 1
ATOM 1714 N N . VAL A 1 209 ? -3.674 23.359 -2.188 1 98.25 209 VAL A N 1
ATOM 1715 C CA . VAL A 1 209 ? -2.549 24.156 -1.718 1 98.25 209 VAL A CA 1
ATOM 1716 C C . VAL A 1 209 ? -3.062 25.344 -0.922 1 98.25 209 VAL A C 1
ATOM 1718 O O . VAL A 1 209 ? -2.496 25.703 0.114 1 98.25 209 VAL A O 1
ATOM 1721 N N . GLU A 1 210 ? -4.156 25.891 -1.302 1 98 210 GLU A N 1
ATOM 1722 C CA . GLU A 1 210 ? -4.664 27.109 -0.692 1 98 210 GLU A CA 1
ATOM 1723 C C . GLU A 1 210 ? -5.668 26.797 0.414 1 98 210 GLU A C 1
ATOM 1725 O O . GLU A 1 210 ? -6.02 27.672 1.206 1 98 210 GLU A O 1
ATOM 1730 N N . GLY A 1 211 ? -6.109 25.547 0.47 1 98.12 211 GLY A N 1
ATOM 1731 C CA . GLY A 1 211 ? -7.098 25.188 1.476 1 98.12 211 GLY A CA 1
ATOM 1732 C C . GLY A 1 211 ? -8.453 25.812 1.228 1 98.12 211 GLY A C 1
ATOM 1733 O O . GLY A 1 211 ? -9.023 26.438 2.121 1 98.12 211 GLY A O 1
ATOM 1734 N N . THR A 1 212 ? -8.953 25.609 0.006 1 97.94 212 THR A N 1
ATOM 1735 C CA . THR A 1 212 ? -10.203 26.281 -0.35 1 97.94 212 THR A CA 1
ATOM 1736 C C . THR A 1 212 ? -11.258 25.25 -0.754 1 97.94 212 THR A C 1
ATOM 1738 O O . THR A 1 212 ? -11.969 25.438 -1.747 1 97.94 212 THR A O 1
ATOM 1741 N N . GLY A 1 213 ? -11.336 24.172 -0.04 1 96.44 213 GLY A N 1
ATOM 1742 C CA . GLY A 1 213 ? -12.414 23.219 -0.239 1 96.44 213 GLY A CA 1
ATOM 1743 C C . GLY A 1 213 ? -13.773 23.781 0.152 1 96.44 213 GLY A C 1
ATOM 1744 O O . GLY A 1 213 ? -13.883 24.906 0.63 1 96.44 213 GLY A O 1
ATOM 1745 N N . PRO A 1 214 ? -14.797 23.016 -0.062 1 95.25 214 PRO A N 1
ATOM 1746 C CA . PRO A 1 214 ? -16.156 23.5 0.166 1 95.25 214 PRO A CA 1
ATOM 1747 C C . PRO A 1 214 ? -16.422 23.891 1.621 1 95.25 214 PRO A C 1
ATOM 1749 O O . PRO A 1 214 ? -17.25 24.75 1.897 1 95.25 214 PRO A O 1
ATOM 1752 N N . PHE A 1 215 ? -15.703 23.344 2.553 1 96.62 215 PHE A N 1
ATOM 1753 C CA . PHE A 1 215 ? -15.961 23.609 3.965 1 96.62 215 PHE A CA 1
ATOM 1754 C C . PHE A 1 215 ? -15.125 24.766 4.465 1 96.62 215 PHE A C 1
ATOM 1756 O O . PHE A 1 215 ? -15.336 25.266 5.582 1 96.62 215 PHE A O 1
ATOM 1763 N N . ALA A 1 216 ? -14.156 25.219 3.676 1 96.12 216 ALA A N 1
ATOM 1764 C CA . ALA A 1 216 ? -13.211 26.25 4.109 1 96.12 216 ALA A CA 1
ATOM 1765 C C . ALA A 1 216 ? -13.945 27.516 4.562 1 96.12 216 ALA A C 1
ATOM 1767 O O . ALA A 1 216 ? -13.578 28.125 5.57 1 96.12 216 ALA A O 1
ATOM 1768 N N . GLY A 1 217 ? -14.961 27.875 3.85 1 93.88 217 GLY A N 1
ATOM 1769 C CA . GLY A 1 217 ? -15.727 29.062 4.18 1 93.88 217 GLY A CA 1
ATOM 1770 C C . GLY A 1 217 ? -16.797 28.828 5.227 1 93.88 217 GLY A C 1
ATOM 1771 O O . GLY A 1 217 ? -17.328 29.766 5.816 1 93.88 217 GLY A O 1
ATOM 1772 N N . LEU A 1 218 ? -17.109 27.547 5.527 1 94.44 218 LEU A N 1
ATOM 1773 C CA . LEU A 1 218 ? -18.203 27.172 6.418 1 94.44 218 LEU A CA 1
ATOM 1774 C C . LEU A 1 218 ? -17.688 26.906 7.828 1 94.44 218 LEU A C 1
ATOM 1776 O O . LEU A 1 218 ? -18.438 27.062 8.805 1 94.44 218 LEU A O 1
ATOM 1780 N N . GLY A 1 219 ? -16.453 26.469 7.871 1 94.94 219 GLY A N 1
ATOM 1781 C CA . GLY A 1 219 ? -15.844 26.234 9.172 1 94.94 219 GLY A CA 1
ATOM 1782 C C . GLY A 1 219 ? -15.734 24.766 9.523 1 94.94 219 GLY A C 1
ATOM 1783 O O . GLY A 1 219 ? -16.422 23.922 8.93 1 94.94 219 GLY A O 1
ATOM 1784 N N . GLU A 1 220 ? -14.922 24.469 10.477 1 96 220 GLU A N 1
ATOM 1785 C CA . GLU A 1 220 ? -14.625 23.109 10.906 1 96 220 GLU A CA 1
ATOM 1786 C C . GLU A 1 220 ? -15.852 22.453 11.531 1 96 220 GLU A C 1
ATOM 1788 O O . GLU A 1 220 ? -16.078 21.25 11.352 1 96 220 GLU A O 1
ATOM 1793 N N . GLU A 1 221 ? -16.625 23.219 12.203 1 92.94 221 GLU A N 1
ATOM 1794 C CA . GLU A 1 221 ? -17.797 22.672 12.875 1 92.94 221 GLU A CA 1
ATOM 1795 C C . GLU A 1 221 ? -18.797 22.109 11.867 1 92.94 221 GLU A C 1
ATOM 1797 O O . GLU A 1 221 ? -19.375 21.047 12.094 1 92.94 221 GLU A O 1
ATOM 1802 N N . VAL A 1 222 ? -18.953 22.797 10.828 1 93.25 222 VAL A N 1
ATOM 1803 C CA . VAL A 1 222 ? -19.875 22.344 9.789 1 93.25 222 VAL A CA 1
ATOM 1804 C C . VAL A 1 222 ? -19.328 21.078 9.133 1 93.25 222 VAL A C 1
ATOM 1806 O O . VAL A 1 222 ? -20.078 20.141 8.883 1 93.25 222 VAL A O 1
ATOM 1809 N N . PHE A 1 223 ? -18.094 21.109 8.891 1 96.06 223 PHE A N 1
ATOM 1810 C CA . PHE A 1 223 ? -17.406 19.922 8.367 1 96.06 223 PHE A CA 1
ATOM 1811 C C . PHE A 1 223 ? -17.641 18.719 9.273 1 96.06 223 PHE A C 1
ATOM 1813 O O . PHE A 1 223 ? -18.031 17.641 8.789 1 96.06 223 PHE A O 1
ATOM 1820 N N . ASP A 1 224 ? -17.359 18.875 10.508 1 93.31 224 ASP A N 1
ATOM 1821 C CA . ASP A 1 224 ? -17.531 17.797 11.477 1 93.31 224 ASP A CA 1
ATOM 1822 C C . ASP A 1 224 ? -18.969 17.281 11.484 1 93.31 224 ASP A C 1
ATOM 1824 O O . ASP A 1 224 ? -19.188 16.062 11.422 1 93.31 224 ASP A O 1
ATOM 1828 N N . HIS A 1 225 ? -19.875 18.188 11.617 1 90.38 225 HIS A N 1
ATOM 1829 C CA . HIS A 1 225 ? -21.281 17.812 11.68 1 90.38 225 HIS A CA 1
ATOM 1830 C C . HIS A 1 225 ? -21.703 17.031 10.438 1 90.38 225 HIS A C 1
ATOM 1832 O O . HIS A 1 225 ? -22.391 16.016 10.539 1 90.38 225 HIS A O 1
ATOM 1838 N N . TYR A 1 226 ? -21.266 17.484 9.32 1 90.06 226 TYR A N 1
ATOM 1839 C CA . TYR A 1 226 ? -21.594 16.844 8.055 1 90.06 226 TYR A CA 1
ATOM 1840 C C . TYR A 1 226 ? -21.109 15.406 8.023 1 90.06 226 TYR A C 1
ATOM 1842 O O . TYR A 1 226 ? -21.891 14.477 7.805 1 90.06 226 TYR A O 1
ATOM 1850 N N . TRP A 1 227 ? -19.906 15.18 8.312 1 91.94 227 TRP A N 1
ATOM 1851 C CA . TRP A 1 227 ? -19.297 13.875 8.102 1 91.94 227 TRP A CA 1
ATOM 1852 C C . TRP A 1 227 ? -19.625 12.93 9.258 1 91.94 227 TRP A C 1
ATOM 1854 O O . TRP A 1 227 ? -19.672 11.711 9.078 1 91.94 227 TRP A O 1
ATOM 1864 N N . MET A 1 228 ? -19.844 13.453 10.438 1 88.38 228 MET A N 1
ATOM 1865 C CA . MET A 1 228 ? -20.297 12.602 11.547 1 88.38 228 MET A CA 1
ATOM 1866 C C . MET A 1 228 ? -21.672 12.008 11.258 1 88.38 228 MET A C 1
ATOM 1868 O O . MET A 1 228 ? -22.016 10.953 11.797 1 88.38 228 MET A O 1
ATOM 1872 N N . ASN A 1 229 ? -22.375 12.711 10.422 1 81.69 229 ASN A N 1
ATOM 1873 C CA . ASN A 1 229 ? -23.75 12.289 10.172 1 81.69 229 ASN A CA 1
ATOM 1874 C C . ASN A 1 229 ? -23.922 11.773 8.742 1 81.69 229 ASN A C 1
ATOM 1876 O O . ASN A 1 229 ? -25.047 11.578 8.281 1 81.69 229 ASN A O 1
ATOM 1880 N N . PHE A 1 230 ? -22.875 11.633 8.078 1 80.5 230 PHE A N 1
ATOM 1881 C CA . PHE A 1 230 ? -22.906 11.156 6.699 1 80.5 230 PHE A CA 1
ATOM 1882 C C . PHE A 1 230 ? -23.188 9.664 6.652 1 80.5 230 PHE A C 1
ATOM 1884 O O . PHE A 1 230 ? -22.641 8.898 7.457 1 80.5 230 PHE A O 1
ATOM 1891 N N . PHE A 1 231 ? -24.094 9.328 5.793 1 69.81 231 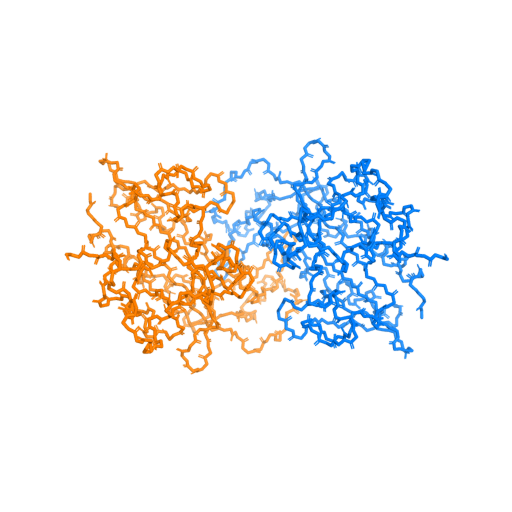PHE A N 1
ATOM 1892 C CA . PHE A 1 231 ? -24.312 7.922 5.477 1 69.81 231 PHE A CA 1
ATOM 1893 C C . PHE A 1 231 ? -24.188 7.676 3.979 1 69.81 231 PHE A C 1
ATOM 1895 O O . PHE A 1 231 ? -24.766 8.398 3.172 1 69.81 231 PHE A O 1
ATOM 1902 N N . ASN A 1 232 ? -23.328 6.812 3.736 1 62.62 232 ASN A N 1
ATOM 1903 C CA . ASN A 1 232 ? -23.344 6.43 2.328 1 62.62 232 ASN A CA 1
ATOM 1904 C C . ASN A 1 232 ? -24.625 5.688 1.96 1 62.62 232 ASN A C 1
ATOM 1906 O O . ASN A 1 232 ? -25.438 5.395 2.828 1 62.62 232 ASN A O 1
ATOM 1910 N N . ALA A 1 233 ? -24.75 5.68 0.646 1 55.72 233 ALA A N 1
ATOM 1911 C CA . ALA A 1 233 ? -26 5.102 0.158 1 55.72 233 ALA A CA 1
ATOM 1912 C C . ALA A 1 233 ? -26.297 3.779 0.854 1 55.72 233 ALA A C 1
ATOM 1914 O O . ALA A 1 233 ? -27.438 3.52 1.239 1 55.72 233 ALA A O 1
ATOM 1915 N N . ALA A 1 234 ? -25.234 3.074 1.05 1 54.28 234 ALA A N 1
ATOM 1916 C CA . ALA A 1 234 ? -25.422 1.751 1.643 1 54.28 234 ALA A CA 1
ATOM 1917 C C . ALA A 1 234 ? -25.812 1.858 3.113 1 54.28 234 ALA A C 1
ATOM 1919 O O . ALA A 1 234 ? -26.719 1.159 3.572 1 54.28 234 ALA A O 1
ATOM 1920 N N . ASP A 1 235 ? -25.188 2.754 3.789 1 57.22 235 ASP A N 1
ATOM 1921 C CA . ASP A 1 235 ? -25.453 2.938 5.215 1 57.22 235 ASP A CA 1
ATOM 1922 C C . ASP A 1 235 ? -26.797 3.619 5.438 1 57.22 235 ASP A C 1
ATOM 1924 O O . ASP A 1 235 ? -27.5 3.311 6.398 1 57.22 235 ASP A O 1
ATOM 1928 N N . ALA A 1 236 ? -27.031 4.539 4.547 1 53.72 236 ALA A N 1
ATOM 1929 C CA . ALA A 1 236 ? -28.328 5.227 4.641 1 53.72 236 ALA A CA 1
ATOM 1930 C C . ALA A 1 236 ? -29.484 4.238 4.516 1 53.72 236 ALA A C 1
ATOM 1932 O O . ALA A 1 236 ? -30.469 4.332 5.254 1 53.72 236 ALA A O 1
ATOM 1933 N N . ALA A 1 237 ? -29.297 3.469 3.629 1 52.91 237 ALA A N 1
ATOM 1934 C CA . ALA A 1 237 ? -30.328 2.445 3.438 1 52.91 237 ALA A CA 1
ATOM 1935 C C . ALA A 1 237 ? -30.469 1.579 4.688 1 52.91 237 ALA A C 1
ATOM 1937 O O . ALA A 1 237 ? -31.594 1.264 5.098 1 52.91 237 ALA A O 1
ATOM 1938 N N . LYS A 1 238 ? -29.344 1.422 5.328 1 50.81 238 LYS A N 1
ATOM 1939 C CA . LYS A 1 238 ? -29.328 0.604 6.539 1 50.81 238 LYS A CA 1
ATOM 1940 C C . LYS A 1 238 ? -30 1.324 7.703 1 50.81 238 LYS A C 1
ATOM 1942 O O . LYS A 1 238 ? -30.672 0.695 8.516 1 50.81 238 LYS A O 1
ATOM 1947 N N . ALA A 1 239 ? -29.609 2.461 7.719 1 49.78 239 ALA A N 1
ATOM 1948 C CA . ALA A 1 239 ? -30.109 3.262 8.828 1 49.78 239 ALA A CA 1
ATOM 1949 C C . ALA A 1 239 ? -31.578 3.627 8.617 1 49.78 239 ALA A C 1
ATOM 1951 O O . ALA A 1 239 ? -32.219 4.223 9.5 1 49.78 239 ALA A O 1
ATOM 1952 N N . GLY A 1 240 ? -32.125 2.865 7.48 1 47.44 240 GLY A N 1
ATOM 1953 C CA . GLY A 1 240 ? -33.5 3.182 7.195 1 47.44 240 GLY A CA 1
ATOM 1954 C C . GLY A 1 240 ? -33.719 4.633 6.816 1 47.44 240 GLY A C 1
ATOM 1955 O O . GLY A 1 240 ? -34.812 5.172 6.984 1 47.44 240 GLY A O 1
ATOM 1956 N N . ILE A 1 241 ? -32.5 5.234 6.695 1 47.06 241 ILE A N 1
ATOM 1957 C CA . ILE A 1 241 ? -32.625 6.633 6.301 1 47.06 241 ILE A CA 1
ATOM 1958 C C . ILE A 1 241 ? -32.688 6.738 4.781 1 47.06 241 ILE A C 1
ATOM 1960 O O . ILE A 1 241 ? -32.125 5.902 4.07 1 47.06 241 ILE A O 1
ATOM 1964 N N . GLY A 1 242 ? -33.812 6.672 4.035 1 41.12 242 GLY A N 1
ATOM 1965 C CA . GLY A 1 242 ? -33.938 6.809 2.594 1 41.12 242 GLY A CA 1
ATOM 1966 C C . GLY A 1 242 ? -32.656 7.25 1.915 1 41.12 242 GLY A C 1
ATOM 1967 O O . GLY A 1 242 ? -31.578 7.047 2.449 1 41.12 242 GLY A O 1
ATOM 1968 N N . SER A 1 243 ? -32.75 7.895 0.69 1 42.88 243 SER A N 1
ATOM 1969 C CA . SER A 1 243 ? -31.641 8.398 -0.123 1 42.88 243 SER A CA 1
ATOM 1970 C C . SER A 1 243 ? -30.672 9.227 0.713 1 42.88 243 SER A C 1
ATOM 1972 O O . SER A 1 243 ? -31.078 10.078 1.499 1 42.88 243 SER A O 1
ATOM 1974 N N . PRO A 1 244 ? -29.438 8.727 0.863 1 42.34 244 PRO A N 1
ATOM 1975 C CA . PRO A 1 244 ? -28.422 9.438 1.646 1 42.34 244 PRO A CA 1
ATOM 1976 C C . PRO A 1 244 ? -28.547 10.961 1.53 1 42.34 244 PRO A C 1
ATOM 1978 O O . PRO A 1 244 ? -29.094 11.461 0.542 1 42.34 244 PRO A O 1
ATOM 1981 N N . VAL A 1 245 ? -28.219 11.68 2.604 1 39.94 245 VAL A N 1
ATOM 1982 C CA . VAL A 1 245 ? -28.25 13.109 2.875 1 39.94 245 VAL A CA 1
ATOM 1983 C C . VAL A 1 245 ? -27.625 13.875 1.708 1 39.94 245 VAL A C 1
ATOM 1985 O O . VAL A 1 245 ? -26.828 13.32 0.948 1 39.94 245 VAL A O 1
ATOM 1988 N N . ILE A 1 246 ? -27.781 15.32 1.581 1 39.25 246 ILE A N 1
ATOM 1989 C CA . ILE A 1 246 ? -27.625 16.578 0.873 1 39.25 246 ILE A CA 1
ATOM 1990 C C . ILE A 1 246 ? -26.141 16.859 0.65 1 39.25 246 ILE A C 1
ATOM 1992 O O . ILE A 1 246 ? -25.359 16.875 1.601 1 39.25 246 ILE A O 1
ATOM 1996 N N . THR A 1 247 ? -25.703 16.406 -0.427 1 45.44 247 THR A N 1
ATOM 1997 C CA . THR A 1 247 ? -24.406 16.922 -0.814 1 45.44 247 THR A CA 1
ATOM 1998 C C . THR A 1 247 ? -24.406 18.453 -0.814 1 45.44 247 THR A C 1
ATOM 2000 O O . THR A 1 247 ? -25.422 19.078 -1.177 1 45.44 247 THR A O 1
ATOM 2003 N N . ILE A 1 248 ? -23.594 19.109 -0.057 1 41.06 248 ILE A N 1
ATOM 2004 C CA . ILE A 1 248 ? -23.453 20.562 -0.014 1 41.06 248 ILE A CA 1
ATOM 2005 C C . ILE A 1 248 ? -23.328 21.109 -1.434 1 41.06 248 ILE A C 1
ATOM 2007 O O . ILE A 1 248 ? -23.828 22.203 -1.734 1 41.06 248 ILE A O 1
ATOM 2011 N N . SER A 1 249 ? -22.641 20.516 -2.371 1 37.16 249 SER A N 1
ATOM 2012 C CA . SER A 1 249 ? -22.516 21.125 -3.689 1 37.16 249 SER A CA 1
ATOM 2013 C C . SER A 1 249 ? -23.859 21.109 -4.434 1 37.16 249 SER A C 1
ATOM 2015 O O . SER A 1 249 ? -23.953 21.625 -5.543 1 37.16 249 SER A O 1
ATOM 2017 N N . ARG A 1 250 ? -24.688 20.109 -4.293 1 34.72 250 ARG A N 1
ATOM 2018 C CA . ARG A 1 250 ? -25.953 20.219 -5 1 34.72 250 ARG A CA 1
ATOM 2019 C C . ARG A 1 250 ? -26.922 21.125 -4.25 1 34.72 250 ARG A C 1
ATOM 2021 O O . ARG A 1 250 ? -26.984 21.109 -3.02 1 34.72 250 ARG A O 1
ATOM 2028 N N . PRO A 1 251 ? -27.516 22.266 -4.824 1 30.12 251 PRO A N 1
ATOM 2029 C CA . PRO A 1 251 ? -28.547 23.109 -4.23 1 30.12 251 PRO A CA 1
ATOM 2030 C C . PRO A 1 251 ? -29.594 22.312 -3.465 1 30.12 251 PRO A C 1
ATOM 2032 O O . PRO A 1 251 ? -30.359 21.562 -4.07 1 30.12 251 PRO A O 1
ATOM 2035 N N . ILE A 1 252 ? -29.297 21.5 -2.703 1 30.64 252 ILE A N 1
ATOM 2036 C CA . ILE A 1 252 ? -30.547 21 -2.127 1 30.64 252 ILE A CA 1
ATOM 2037 C C . ILE A 1 252 ? -31.328 22.156 -1.514 1 30.64 252 ILE A C 1
ATOM 2039 O O . ILE A 1 252 ? -30.75 23.031 -0.846 1 30.64 252 ILE A O 1
ATOM 2043 N N . LYS A 1 253 ? -32.688 22.234 -1.694 1 27.28 253 LYS A N 1
ATOM 2044 C CA . LYS A 1 253 ? -33.812 22.797 -0.981 1 27.28 253 LYS A CA 1
ATOM 2045 C C . LYS A 1 253 ? -33.719 22.562 0.521 1 27.28 253 LYS A C 1
ATOM 2047 O O . LYS A 1 253 ? -33.031 21.625 0.955 1 27.28 253 LYS A O 1
ATOM 2052 N N . THR A 1 254 ? -34.594 23.156 1.57 1 28.5 254 THR A N 1
ATOM 2053 C CA . THR A 1 254 ? -34.906 23.562 2.936 1 28.5 254 THR A CA 1
ATOM 2054 C C . THR A 1 254 ? -35 22.344 3.855 1 28.5 254 THR A C 1
ATOM 2056 O O . THR A 1 254 ? -35.5 22.453 4.98 1 28.5 254 THR A O 1
ATOM 2059 N N . ILE A 1 255 ? -34.688 21.156 3.482 1 28.83 255 ILE A N 1
ATOM 2060 C CA . ILE A 1 255 ? -35.25 20.359 4.566 1 28.83 255 ILE A CA 1
ATOM 2061 C C . ILE A 1 255 ? -34.344 20.453 5.797 1 28.83 255 ILE A C 1
ATOM 2063 O O . ILE A 1 255 ? -34.562 19.734 6.785 1 28.83 255 ILE A O 1
ATOM 2067 N N . TRP A 1 256 ? -33.219 21.031 5.734 1 27.98 256 TRP A N 1
ATOM 2068 C CA . TRP A 1 256 ? -32.406 21.031 6.949 1 27.98 256 TRP A CA 1
ATOM 2069 C C . TRP A 1 256 ? -33.156 21.688 8.102 1 27.98 256 TRP A C 1
ATOM 2071 O O . TRP A 1 256 ? -32.906 21.359 9.266 1 27.98 256 TRP A O 1
ATOM 2081 N N . MET A 1 257 ? -33.812 22.859 7.852 1 27.98 257 MET A N 1
ATOM 2082 C CA . MET A 1 257 ? -34.062 23.812 8.93 1 27.98 257 MET A CA 1
ATOM 2083 C C . MET A 1 257 ? -35 23.188 9.977 1 27.98 257 MET A C 1
ATOM 2085 O O . MET A 1 257 ? -35.156 23.75 11.062 1 27.98 257 MET A O 1
ATOM 2089 N N . GLN A 1 258 ? -35.844 22.344 9.648 1 27.11 258 GLN A N 1
ATOM 2090 C CA . GLN A 1 258 ? -36.938 22.25 10.602 1 27.11 258 GLN A CA 1
ATOM 2091 C C . GLN A 1 258 ? -36.5 21.547 11.883 1 27.11 258 GLN A C 1
ATOM 2093 O O . GLN A 1 258 ? -37.031 21.828 12.969 1 27.11 258 GLN A O 1
ATOM 2098 N N . SER A 1 259 ? -35.688 20.469 11.812 1 26.27 259 SER A N 1
ATOM 2099 C CA . SER A 1 259 ? -35.719 19.875 13.141 1 26.27 259 SER A CA 1
ATOM 2100 C C . SER A 1 259 ? -34.75 20.578 14.094 1 26.27 259 SER A C 1
ATOM 2102 O O . SER A 1 259 ? -34.625 20.203 15.258 1 26.27 259 SER A O 1
ATOM 2104 N N . VAL A 1 260 ? -33.688 21.359 13.633 1 26.67 260 VAL A N 1
ATOM 2105 C CA . VAL A 1 260 ? -33.156 22.203 14.695 1 26.67 260 VAL A CA 1
ATOM 2106 C C . VAL A 1 260 ? -34.125 23.375 14.93 1 26.67 260 VAL A C 1
ATOM 2108 O O . VAL A 1 260 ? -34.312 24.203 14.047 1 26.67 260 VAL A O 1
ATOM 2111 N N . GLY A 1 261 ? -35.375 23.203 15.297 1 22.23 261 GLY A N 1
ATOM 2112 C CA . GLY A 1 261 ? -36.125 24.234 15.961 1 22.23 261 GLY A CA 1
ATOM 2113 C C . GLY A 1 261 ? -35.312 25.141 16.844 1 22.23 261 GLY A C 1
ATOM 2114 O O . GLY A 1 261 ? -34.562 24.672 17.719 1 22.23 261 GLY A O 1
ATOM 2115 N N . PHE A 1 262 ? -34.906 26.25 16.359 1 20.3 262 PHE A N 1
ATOM 2116 C CA . PHE A 1 262 ? -34.875 27.344 17.328 1 20.3 262 PHE A CA 1
ATOM 2117 C C . PHE A 1 262 ? -36.281 27.594 17.891 1 20.3 262 PHE A C 1
ATOM 2119 O O . PHE A 1 262 ? -37.25 27.438 17.188 1 20.3 262 PHE A O 1
ATOM 2126 N N . MET B 1 1 ? -2.363 -25.734 -23.062 1 92.75 1 MET B N 1
ATOM 2127 C CA . MET B 1 1 ? -2.006 -26.234 -21.734 1 92.75 1 MET B CA 1
ATOM 2128 C C . MET B 1 1 ? -3.221 -26.25 -20.812 1 92.75 1 MET B C 1
ATOM 2130 O O . MET B 1 1 ? -4.039 -25.328 -20.844 1 92.75 1 MET B O 1
ATOM 2134 N N . ASP B 1 2 ? -3.404 -27.312 -20.031 1 95.44 2 ASP B N 1
ATOM 2135 C CA . ASP B 1 2 ? -4.551 -27.312 -19.125 1 95.44 2 ASP B CA 1
ATOM 2136 C C . ASP B 1 2 ? -4.172 -26.75 -17.75 1 95.44 2 ASP B C 1
ATOM 2138 O O . ASP B 1 2 ? -2.994 -26.516 -17.484 1 95.44 2 ASP B O 1
ATOM 2142 N N . LYS B 1 3 ? -5.105 -26.516 -16.922 1 96.62 3 LYS B N 1
ATOM 2143 C CA . LYS B 1 3 ? -4.91 -25.844 -15.648 1 96.62 3 LYS B CA 1
ATOM 2144 C C . LYS B 1 3 ? -4.055 -26.688 -14.703 1 96.62 3 LYS B C 1
ATOM 2146 O O . LYS B 1 3 ? -3.275 -26.141 -13.914 1 96.62 3 LYS B O 1
ATOM 2151 N N . THR B 1 4 ? -4.184 -27.984 -14.75 1 97.31 4 THR B N 1
ATOM 2152 C CA . THR B 1 4 ? -3.412 -28.875 -13.891 1 97.31 4 THR B CA 1
ATOM 2153 C C . THR B 1 4 ? -1.926 -28.797 -14.227 1 97.31 4 THR B C 1
ATOM 2155 O O . THR B 1 4 ? -1.083 -28.719 -13.336 1 97.31 4 THR B O 1
ATOM 2158 N N . THR B 1 5 ? -1.7 -28.906 -15.461 1 97.94 5 THR B N 1
ATOM 2159 C CA . THR B 1 5 ? -0.319 -28.797 -15.922 1 97.94 5 THR B CA 1
ATOM 2160 C C . THR B 1 5 ? 0.267 -27.438 -15.555 1 97.94 5 THR B C 1
ATOM 2162 O O . THR B 1 5 ? 1.394 -27.344 -15.055 1 97.94 5 THR B O 1
ATOM 2165 N N . PHE B 1 6 ? -0.462 -26.375 -15.812 1 98.5 6 PHE B N 1
ATOM 2166 C CA . PHE B 1 6 ? 0.004 -25.031 -15.484 1 98.5 6 PHE B CA 1
ATOM 2167 C C . PHE B 1 6 ? 0.311 -24.922 -13.992 1 98.5 6 PHE B C 1
ATOM 2169 O O . PHE B 1 6 ? 1.359 -24.406 -13.609 1 98.5 6 PHE B O 1
ATOM 2176 N N . LEU B 1 7 ? -0.591 -25.391 -13.188 1 98.44 7 LEU B N 1
ATOM 2177 C CA . LEU B 1 7 ? -0.396 -25.359 -11.742 1 98.44 7 LEU B CA 1
ATOM 2178 C C . LEU B 1 7 ? 0.893 -26.078 -11.352 1 98.44 7 LEU B C 1
ATOM 2180 O O . LEU B 1 7 ? 1.68 -25.562 -10.555 1 98.44 7 LEU B O 1
ATOM 2184 N N . ARG B 1 8 ? 1.087 -27.234 -11.867 1 98.25 8 ARG B N 1
ATOM 2185 C CA . ARG B 1 8 ? 2.275 -28.016 -11.562 1 98.25 8 ARG B CA 1
ATOM 2186 C C . ARG B 1 8 ? 3.545 -27.266 -11.945 1 98.25 8 ARG B C 1
ATOM 2188 O O . ARG B 1 8 ? 4.484 -27.172 -11.156 1 98.25 8 ARG B O 1
ATOM 2195 N N . LEU B 1 9 ? 3.564 -26.781 -13.141 1 98.5 9 LEU B N 1
ATOM 2196 C CA . LEU B 1 9 ? 4.738 -26.062 -13.641 1 98.5 9 LEU B CA 1
ATOM 2197 C C . LEU B 1 9 ? 5.012 -24.812 -12.812 1 98.5 9 LEU B C 1
ATOM 2199 O O . LEU B 1 9 ? 6.16 -24.531 -12.469 1 98.5 9 LEU B O 1
ATOM 2203 N N . LEU B 1 10 ? 3.957 -24.062 -12.523 1 98.75 10 LEU B N 1
ATOM 2204 C CA . LEU B 1 10 ? 4.109 -22.844 -11.719 1 98.75 10 LEU B CA 1
ATOM 2205 C C . LEU B 1 10 ? 4.59 -23.188 -10.312 1 98.75 10 LEU B C 1
ATOM 2207 O O . LEU B 1 10 ? 5.426 -22.469 -9.75 1 98.75 10 LEU B O 1
ATOM 2211 N N . THR B 1 11 ? 4.047 -24.2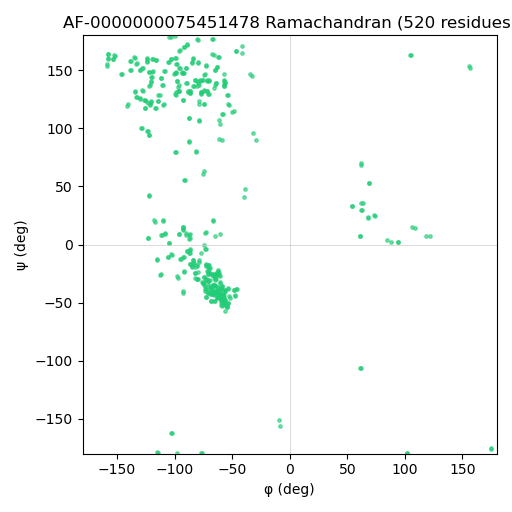66 -9.766 1 98.62 11 THR B N 1
ATOM 2212 C CA . THR B 1 11 ? 4.465 -24.719 -8.438 1 98.62 11 THR B CA 1
ATOM 2213 C C . THR B 1 11 ? 5.961 -25.016 -8.414 1 98.62 11 THR B C 1
ATOM 2215 O O . THR B 1 11 ? 6.664 -24.609 -7.488 1 98.62 11 THR B O 1
ATOM 2218 N N . GLU B 1 12 ? 6.438 -25.688 -9.383 1 98.19 12 GLU B N 1
ATOM 2219 C CA . GLU B 1 12 ? 7.859 -26.016 -9.477 1 98.19 12 GLU B CA 1
ATOM 2220 C C . GLU B 1 12 ? 8.695 -24.734 -9.609 1 98.19 12 GLU B C 1
ATOM 2222 O O . GLU B 1 12 ? 9.758 -24.625 -8.992 1 98.19 12 GLU B O 1
ATOM 2227 N N . GLU B 1 13 ? 8.234 -23.797 -10.367 1 98.25 13 GLU B N 1
ATOM 2228 C CA . GLU B 1 13 ? 8.914 -22.516 -10.531 1 98.25 13 GLU B CA 1
ATOM 2229 C C . GLU B 1 13 ? 9.031 -21.781 -9.203 1 98.25 13 GLU B C 1
ATOM 2231 O O . GLU B 1 13 ? 10.117 -21.297 -8.844 1 98.25 13 GLU B O 1
ATOM 2236 N N . VAL B 1 14 ? 7.98 -21.75 -8.469 1 98.25 14 VAL B N 1
ATOM 2237 C CA . VAL B 1 14 ? 7.875 -20.938 -7.258 1 98.25 14 VAL B CA 1
ATOM 2238 C C . VAL B 1 14 ? 8.75 -21.531 -6.16 1 98.25 14 VAL B C 1
ATOM 2240 O O . VAL B 1 14 ? 9.25 -20.812 -5.293 1 98.25 14 VAL B O 1
ATOM 2243 N N . LYS B 1 15 ? 9.07 -22.797 -6.234 1 96.81 15 LYS B N 1
ATOM 2244 C CA . LYS B 1 15 ? 9.961 -23.438 -5.281 1 96.81 15 LYS B CA 1
ATOM 2245 C C . LYS B 1 15 ? 11.359 -22.828 -5.316 1 96.81 15 LYS B C 1
ATOM 2247 O O . LYS B 1 15 ? 12.109 -22.922 -4.344 1 96.81 15 LYS B O 1
ATOM 2252 N N . THR B 1 16 ? 11.672 -22.234 -6.387 1 96.62 16 THR B N 1
ATOM 2253 C CA . THR B 1 16 ? 13.016 -21.688 -6.559 1 96.62 16 THR B CA 1
ATOM 2254 C C . THR B 1 16 ? 13.102 -20.266 -5.988 1 96.62 16 THR B C 1
ATOM 2256 O O . THR B 1 16 ? 14.195 -19.719 -5.859 1 96.62 16 THR B O 1
ATOM 2259 N N . TYR B 1 17 ? 12.016 -19.703 -5.59 1 97.25 17 TYR B N 1
ATOM 2260 C CA . TYR B 1 17 ? 11.969 -18.281 -5.289 1 97.25 17 TYR B CA 1
ATOM 2261 C C . TYR B 1 17 ? 12.641 -17.969 -3.953 1 97.25 17 TYR B C 1
ATOM 2263 O O . TYR B 1 17 ? 13.242 -16.906 -3.777 1 97.25 17 TYR B O 1
ATOM 2271 N N . ARG B 1 18 ? 12.531 -18.875 -3.062 1 95.94 18 ARG B N 1
ATOM 2272 C CA . ARG B 1 18 ? 13.18 -18.656 -1.772 1 95.94 18 ARG B CA 1
ATOM 2273 C C . ARG B 1 18 ? 14.672 -18.422 -1.942 1 95.94 18 ARG B C 1
ATOM 2275 O O . ARG B 1 18 ? 15.234 -17.516 -1.339 1 95.94 18 ARG B O 1
ATOM 2282 N N . ALA B 1 19 ? 15.297 -19.203 -2.748 1 94.25 19 ALA B N 1
ATOM 2283 C CA . ALA B 1 19 ? 16.734 -19.109 -2.979 1 94.25 19 ALA B CA 1
ATOM 2284 C C . ALA B 1 19 ? 17.109 -17.781 -3.639 1 94.25 19 ALA B C 1
ATOM 2286 O O . ALA B 1 19 ? 18.203 -17.266 -3.441 1 94.25 19 ALA B O 1
ATOM 2287 N N . VAL B 1 20 ? 16.188 -17.219 -4.367 1 92.25 20 VAL B N 1
ATOM 2288 C CA . VAL B 1 20 ? 16.406 -15.969 -5.09 1 92.25 20 VAL B CA 1
ATOM 2289 C C . VAL B 1 20 ? 16.25 -14.781 -4.137 1 92.25 20 VAL B C 1
ATOM 2291 O O . VAL B 1 20 ? 16.938 -13.766 -4.285 1 92.25 20 VAL B O 1
ATOM 2294 N N . LEU B 1 21 ? 15.445 -14.914 -3.133 1 95.62 21 LEU B N 1
ATOM 2295 C CA . LEU B 1 21 ? 15.016 -13.758 -2.348 1 95.62 21 LEU B CA 1
ATOM 2296 C C . LEU B 1 21 ? 15.719 -13.734 -0.993 1 95.62 21 LEU B C 1
ATOM 2298 O O . LEU B 1 21 ? 15.641 -12.742 -0.266 1 95.62 21 LEU B O 1
ATOM 2302 N N . GLU B 1 22 ? 16.391 -14.812 -0.659 1 95.25 22 GLU B N 1
ATOM 2303 C CA . GLU B 1 22 ? 17 -14.898 0.666 1 95.25 22 GLU B CA 1
ATOM 2304 C C . GLU B 1 22 ? 18.516 -15.055 0.57 1 95.25 22 GLU B C 1
ATOM 2306 O O . GLU B 1 22 ? 19.031 -15.695 -0.35 1 95.25 22 GLU B O 1
ATOM 2311 N N . THR B 1 23 ? 19.141 -14.508 1.578 1 93.44 23 THR B N 1
ATOM 2312 C CA . THR B 1 23 ? 20.547 -14.805 1.805 1 93.44 23 THR B CA 1
ATOM 2313 C C . THR B 1 23 ? 20.719 -16.188 2.42 1 93.44 23 THR B C 1
ATOM 2315 O O . THR B 1 23 ? 19.734 -16.875 2.715 1 93.44 23 THR B O 1
ATOM 2318 N N . GLU B 1 24 ? 21.938 -16.547 2.672 1 91.25 24 GLU B N 1
ATOM 2319 C CA . GLU B 1 24 ? 22.234 -17.844 3.279 1 91.25 24 GLU B CA 1
ATOM 2320 C C . GLU B 1 24 ? 21.672 -17.938 4.691 1 91.25 24 GLU B C 1
ATOM 2322 O O . GLU B 1 24 ? 21.266 -19.016 5.141 1 91.25 24 GLU B O 1
ATOM 2327 N N . ASP B 1 25 ? 21.578 -16.812 5.336 1 91.12 25 ASP B N 1
ATOM 2328 C CA . ASP B 1 25 ? 21.078 -16.766 6.707 1 91.12 25 ASP B CA 1
ATOM 2329 C C . ASP B 1 25 ? 19.562 -16.578 6.723 1 91.12 25 ASP B C 1
ATOM 2331 O O . ASP B 1 25 ? 18.984 -16.219 7.75 1 91.12 25 ASP B O 1
ATOM 2335 N N . SER B 1 26 ? 18.891 -16.656 5.562 1 92.25 26 SER B N 1
ATOM 2336 C CA . SER B 1 26 ? 17.438 -16.625 5.402 1 92.25 26 SER B CA 1
ATOM 2337 C C . SER B 1 26 ? 16.891 -15.219 5.609 1 92.25 26 SER B C 1
ATOM 2339 O O . SER B 1 26 ? 15.75 -15.047 6.035 1 92.25 26 SER B O 1
ATOM 2341 N N . GLU B 1 27 ? 17.812 -14.25 5.375 1 92.81 27 GLU B N 1
ATOM 2342 C CA . GLU B 1 27 ? 17.391 -12.859 5.391 1 92.81 27 GLU B CA 1
ATOM 2343 C C . GLU B 1 27 ? 17 -12.383 3.996 1 92.81 27 GLU B C 1
ATOM 2345 O O . GLU B 1 27 ? 17.516 -12.867 2.996 1 92.81 27 GLU B O 1
ATOM 2350 N N . TRP B 1 28 ? 16.016 -11.469 4.043 1 94.81 28 TRP B N 1
ATOM 2351 C CA . TRP B 1 28 ? 15.656 -10.859 2.768 1 94.81 28 TRP B CA 1
ATOM 2352 C C . TRP B 1 28 ? 16.875 -10.219 2.113 1 94.81 28 TRP B C 1
ATOM 2354 O O . TRP B 1 28 ? 17.672 -9.555 2.785 1 94.81 28 TRP B O 1
ATOM 2364 N N . ILE B 1 29 ? 17.031 -10.328 0.831 1 94.44 29 ILE B N 1
ATOM 2365 C CA . ILE B 1 29 ? 18.203 -9.836 0.12 1 94.44 29 ILE B CA 1
ATOM 2366 C C . ILE B 1 29 ? 18.141 -8.312 0.011 1 94.44 29 ILE B C 1
ATOM 2368 O O . ILE B 1 29 ? 19.172 -7.652 -0.15 1 94.44 29 ILE B O 1
ATOM 2372 N N . VAL B 1 30 ? 16.938 -7.723 -0.001 1 93.44 30 VAL B N 1
ATOM 2373 C CA . VAL B 1 30 ? 16.766 -6.285 -0.154 1 93.44 30 VAL B CA 1
ATOM 2374 C C . VAL B 1 30 ? 17.078 -5.578 1.161 1 93.44 30 VAL B C 1
ATOM 2376 O O . VAL B 1 30 ? 16.547 -5.941 2.213 1 93.44 30 VAL B O 1
ATOM 2379 N N . LYS B 1 31 ? 17.891 -4.562 1.048 1 91.31 31 LYS B N 1
ATOM 2380 C CA . LYS B 1 31 ? 18.359 -3.92 2.268 1 91.31 31 LYS B CA 1
ATOM 2381 C C . LYS B 1 31 ? 17.797 -2.512 2.408 1 91.31 31 LYS B C 1
ATOM 2383 O O . LYS B 1 31 ? 17.672 -1.988 3.52 1 91.31 31 LYS B O 1
ATOM 2388 N N . GLY B 1 32 ? 17.469 -1.928 1.278 1 92 32 GLY B N 1
ATOM 2389 C CA . GLY B 1 32 ? 16.953 -0.572 1.381 1 92 32 GLY B CA 1
ATOM 2390 C C . GLY B 1 32 ? 16.719 0.078 0.032 1 92 32 GLY B C 1
ATOM 2391 O O . GLY B 1 32 ? 16.719 -0.597 -1 1 92 32 GLY B O 1
ATOM 2392 N N . PHE B 1 33 ? 16.344 1.325 0.099 1 92.69 33 PHE B N 1
ATOM 2393 C CA . PHE B 1 33 ? 16.25 2.168 -1.088 1 92.69 33 PHE B CA 1
ATOM 2394 C C . PHE B 1 33 ? 17.484 3.045 -1.233 1 92.69 33 PHE B C 1
ATOM 2396 O O . PHE B 1 33 ? 18.078 3.465 -0.236 1 92.69 33 PHE B O 1
ATOM 2403 N N . ILE B 1 34 ? 17.766 3.291 -2.455 1 93.81 34 ILE B N 1
ATOM 2404 C CA . ILE B 1 34 ? 18.984 4.047 -2.727 1 93.81 34 ILE B CA 1
ATOM 2405 C C . ILE B 1 34 ? 18.641 5.316 -3.504 1 93.81 34 ILE B C 1
ATOM 2407 O O . ILE B 1 34 ? 17.797 5.293 -4.406 1 93.81 34 ILE B O 1
ATOM 2411 N N . ASP B 1 35 ? 19.25 6.402 -3.102 1 93.19 35 ASP B N 1
ATOM 2412 C CA . ASP B 1 35 ? 19.031 7.66 -3.805 1 93.19 35 ASP B CA 1
ATOM 2413 C C . ASP B 1 35 ? 20.203 8.008 -4.703 1 93.19 35 ASP B C 1
ATOM 2415 O O . ASP B 1 35 ? 21.172 7.246 -4.793 1 93.19 35 ASP B O 1
ATOM 2419 N N . VAL B 1 36 ? 20.141 9.086 -5.418 1 91.56 36 VAL B N 1
ATOM 2420 C CA . VAL B 1 36 ? 21.125 9.508 -6.406 1 91.56 36 VAL B CA 1
ATOM 2421 C C . VAL B 1 36 ? 22.453 9.789 -5.719 1 91.56 36 VAL B C 1
ATOM 2423 O O . VAL B 1 36 ? 23.516 9.711 -6.344 1 91.56 36 VAL B O 1
ATOM 2426 N N . GLY B 1 37 ? 22.469 10.117 -4.449 1 90.69 37 GLY B N 1
ATOM 2427 C CA . GLY B 1 37 ? 23.672 10.352 -3.676 1 90.69 37 GLY B CA 1
ATOM 2428 C C . GLY B 1 37 ? 24.25 9.086 -3.061 1 90.69 37 GLY B C 1
ATOM 2429 O O . GLY B 1 37 ? 25.125 9.148 -2.195 1 90.69 37 GLY B O 1
ATOM 2430 N N . ARG B 1 38 ? 23.672 7.973 -3.383 1 92.69 38 ARG B N 1
ATOM 2431 C CA . ARG B 1 38 ? 24.094 6.652 -2.92 1 92.69 38 ARG B CA 1
ATOM 2432 C C . ARG B 1 38 ? 23.844 6.492 -1.424 1 92.69 38 ARG B C 1
ATOM 2434 O O . ARG B 1 38 ? 24.594 5.801 -0.734 1 92.69 38 ARG B O 1
ATOM 2441 N N . ASN B 1 39 ? 22.953 7.266 -1.019 1 92.38 39 ASN B N 1
ATOM 2442 C CA . ASN B 1 39 ? 22.469 7.031 0.333 1 92.38 39 ASN B CA 1
ATOM 2443 C C . ASN B 1 39 ? 21.438 5.895 0.367 1 92.38 39 ASN B C 1
ATOM 2445 O O . ASN B 1 39 ? 20.594 5.785 -0.521 1 92.38 39 ASN B O 1
ATOM 2449 N N . ILE B 1 40 ? 21.609 5.078 1.355 1 92.5 40 ILE B N 1
ATOM 2450 C CA . ILE B 1 40 ? 20.719 3.934 1.486 1 92.5 40 ILE B CA 1
ATOM 2451 C C . ILE B 1 40 ? 19.781 4.137 2.684 1 92.5 40 ILE B C 1
ATOM 2453 O O . ILE B 1 40 ? 20.25 4.305 3.814 1 92.5 40 ILE B O 1
ATOM 2457 N N . TYR B 1 41 ? 18.531 4.117 2.354 1 89.62 41 TYR B N 1
ATOM 2458 C CA . TYR B 1 41 ? 17.516 4.191 3.396 1 89.62 41 TYR B CA 1
ATOM 2459 C C . TYR B 1 41 ? 16.984 2.805 3.738 1 89.62 41 TYR B C 1
ATOM 2461 O O . TYR B 1 41 ? 16.625 2.035 2.844 1 89.62 41 TYR B O 1
ATOM 2469 N N . THR B 1 42 ? 16.953 2.568 4.992 1 86.56 42 THR B N 1
ATOM 2470 C CA . THR B 1 42 ? 16.5 1.247 5.41 1 86.56 42 THR B CA 1
ATOM 2471 C C . THR B 1 42 ? 15.055 1.021 5 1 86.56 42 THR B C 1
ATOM 2473 O O . THR B 1 42 ? 14.266 1.968 4.93 1 86.56 42 THR B O 1
ATOM 2476 N N . MET B 1 43 ? 14.766 -0.231 4.816 1 84.56 43 MET B N 1
ATOM 2477 C CA . MET B 1 43 ? 13.43 -0.644 4.391 1 84.56 43 MET B CA 1
ATOM 2478 C C . MET B 1 43 ? 12.461 -0.666 5.57 1 84.56 43 MET B C 1
ATOM 2480 O O . MET B 1 43 ? 12.883 -0.753 6.723 1 84.56 43 MET B O 1
ATOM 2484 N N . THR B 1 44 ? 11.203 -0.542 5.207 1 81.25 44 THR B N 1
ATOM 2485 C CA . THR B 1 44 ? 10.125 -0.756 6.168 1 81.25 44 THR B CA 1
ATOM 2486 C C . THR B 1 44 ? 9.562 -2.17 6.047 1 81.25 44 THR B C 1
ATOM 2488 O O . THR B 1 44 ? 9.672 -2.797 4.988 1 81.25 44 THR B O 1
ATOM 2491 N N . ASN B 1 45 ? 8.984 -2.621 7.145 1 85.5 45 ASN B N 1
ATOM 2492 C CA . ASN B 1 45 ? 8.305 -3.912 7.086 1 85.5 45 ASN B CA 1
ATOM 2493 C C . ASN B 1 45 ? 6.816 -3.75 6.77 1 85.5 45 ASN B C 1
ATOM 2495 O O . ASN B 1 45 ? 6.043 -4.699 6.906 1 85.5 45 ASN B O 1
ATOM 2499 N N . ASP B 1 46 ? 6.477 -2.568 6.371 1 82.5 46 ASP B N 1
ATOM 2500 C CA . ASP B 1 46 ? 5.109 -2.354 5.898 1 82.5 46 ASP B CA 1
ATOM 2501 C C . ASP B 1 46 ? 4.742 -3.35 4.805 1 82.5 46 ASP B C 1
ATOM 2503 O O . ASP B 1 46 ? 5.434 -3.445 3.787 1 82.5 46 ASP B O 1
ATOM 2507 N N . THR B 1 47 ? 3.623 -4.016 4.973 1 85 47 THR B N 1
ATOM 2508 C CA . THR B 1 47 ? 3.236 -5.137 4.125 1 85 47 THR B CA 1
ATOM 2509 C C . THR B 1 47 ? 3.021 -4.68 2.686 1 85 47 THR B C 1
ATOM 2511 O O . THR B 1 47 ? 3.375 -5.391 1.742 1 85 47 THR B O 1
ATOM 2514 N N . LYS B 1 48 ? 2.453 -3.578 2.541 1 80.12 48 LYS B N 1
ATOM 2515 C CA . LYS B 1 48 ? 2.174 -3.09 1.193 1 80.12 48 LYS B CA 1
ATOM 2516 C C . LYS B 1 48 ? 3.467 -2.832 0.424 1 80.12 48 LYS B C 1
ATOM 2518 O O . LYS B 1 48 ? 3.545 -3.104 -0.776 1 80.12 48 LYS B O 1
ATOM 2523 N N . VAL B 1 49 ? 4.41 -2.287 1.058 1 84.56 49 VAL B N 1
ATOM 2524 C CA . VAL B 1 49 ? 5.699 -2.01 0.43 1 84.56 49 VAL B CA 1
ATOM 2525 C C . VAL B 1 49 ? 6.422 -3.32 0.129 1 84.56 49 VAL B C 1
ATOM 2527 O O . VAL B 1 49 ? 6.891 -3.537 -0.992 1 84.56 49 VAL B O 1
ATOM 2530 N N . VAL B 1 50 ? 6.457 -4.133 1.104 1 90.31 50 VAL B N 1
ATOM 2531 C CA . VAL B 1 50 ? 7.141 -5.414 0.973 1 90.31 50 VAL B CA 1
ATOM 2532 C C . VAL B 1 50 ? 6.543 -6.203 -0.193 1 90.31 50 VAL B C 1
ATOM 2534 O O . VAL B 1 50 ? 7.273 -6.688 -1.06 1 90.31 50 VAL B O 1
ATOM 2537 N N . SER B 1 51 ? 5.281 -6.266 -0.26 1 91.06 51 SER B N 1
ATOM 2538 C CA . SER B 1 51 ? 4.598 -7.027 -1.299 1 91.06 51 SER B CA 1
ATOM 2539 C C . SER B 1 51 ? 4.949 -6.508 -2.689 1 91.06 51 SER B C 1
ATOM 2541 O O . SER B 1 51 ? 5.277 -7.289 -3.584 1 91.06 51 SER B O 1
ATOM 2543 N N . LYS B 1 52 ? 4.922 -5.254 -2.83 1 88.12 52 LYS B N 1
ATOM 2544 C CA . LYS B 1 52 ? 5.18 -4.668 -4.141 1 88.12 52 LYS B CA 1
ATOM 2545 C C . LYS B 1 52 ? 6.621 -4.91 -4.578 1 88.12 52 LYS B C 1
ATOM 2547 O O . LYS B 1 52 ? 6.887 -5.16 -5.754 1 88.12 52 LYS B O 1
ATOM 2552 N N . ILE B 1 53 ? 7.523 -4.805 -3.658 1 89.25 53 ILE B N 1
ATOM 2553 C CA . ILE B 1 53 ? 8.922 -5.031 -3.996 1 89.25 53 ILE B CA 1
ATOM 2554 C C . ILE B 1 53 ? 9.133 -6.492 -4.395 1 89.25 53 ILE B C 1
ATOM 2556 O O . ILE B 1 53 ? 9.828 -6.785 -5.367 1 89.25 53 ILE B O 1
ATOM 2560 N N . LEU B 1 54 ? 8.531 -7.352 -3.646 1 93.44 54 LEU B N 1
ATOM 2561 C CA . LEU B 1 54 ? 8.617 -8.766 -3.984 1 93.44 54 LEU B CA 1
ATOM 2562 C C . LEU B 1 54 ? 8.086 -9.031 -5.391 1 93.44 54 LEU B C 1
ATOM 2564 O O . LEU B 1 54 ? 8.703 -9.758 -6.168 1 93.44 54 LEU B O 1
ATOM 2568 N N . GLU B 1 55 ? 7 -8.43 -5.719 1 91.12 55 GLU B N 1
ATOM 2569 C CA . GLU B 1 55 ? 6.418 -8.578 -7.051 1 91.12 55 GLU B CA 1
ATOM 2570 C C . GLU B 1 55 ? 7.379 -8.086 -8.133 1 91.12 55 GLU B C 1
ATOM 2572 O O . GLU B 1 55 ? 7.582 -8.758 -9.141 1 91.12 55 GLU B O 1
ATOM 2577 N N . LEU B 1 56 ? 7.969 -7.004 -7.883 1 86.69 56 LEU B N 1
ATOM 2578 C CA . LEU B 1 56 ? 8.875 -6.398 -8.859 1 86.69 56 LEU B CA 1
ATOM 2579 C C . LEU B 1 56 ? 10.062 -7.309 -9.133 1 86.69 56 LEU B C 1
ATOM 2581 O O . LEU B 1 56 ? 10.562 -7.367 -10.258 1 86.69 56 LEU B O 1
ATOM 2585 N N . ILE B 1 57 ? 10.5 -7.961 -8.133 1 90.44 57 ILE B N 1
ATOM 2586 C CA . ILE B 1 57 ? 11.656 -8.852 -8.266 1 90.44 57 ILE B CA 1
ATOM 2587 C C . ILE B 1 57 ? 11.234 -10.133 -8.977 1 90.44 57 ILE B C 1
ATOM 2589 O O . ILE B 1 57 ? 12 -10.695 -9.758 1 90.44 57 ILE B O 1
ATOM 2593 N N . LEU B 1 58 ? 10.031 -10.531 -8.758 1 94 58 LEU B N 1
ATOM 2594 C CA . LEU B 1 58 ? 9.625 -11.852 -9.211 1 94 58 LEU B CA 1
ATOM 2595 C C . LEU B 1 58 ? 9.031 -11.797 -10.609 1 94 58 LEU B C 1
ATOM 2597 O O . LEU B 1 58 ? 9.008 -12.797 -11.328 1 94 58 LEU B O 1
ATOM 2601 N N . ILE B 1 59 ? 8.516 -10.672 -11.055 1 92.06 59 ILE B N 1
ATOM 2602 C CA . ILE B 1 59 ? 7.82 -10.57 -12.336 1 92.06 59 ILE B CA 1
ATOM 2603 C C . ILE B 1 59 ? 8.773 -10.93 -13.469 1 92.06 59 ILE B C 1
ATOM 2605 O O . ILE B 1 59 ? 8.422 -11.711 -14.359 1 92.06 59 ILE B O 1
ATOM 2609 N N . PRO B 1 60 ? 10.039 -10.398 -13.469 1 90.31 60 PRO B N 1
ATOM 2610 C CA . PRO B 1 60 ? 10.953 -10.82 -14.531 1 90.31 60 PRO B CA 1
ATOM 2611 C C . PRO B 1 60 ? 11.18 -12.328 -14.555 1 90.31 60 PRO B C 1
ATOM 2613 O O . PRO B 1 60 ? 11.336 -12.914 -15.633 1 90.31 60 PRO B O 1
ATOM 2616 N N . ARG B 1 61 ? 11.211 -12.914 -13.414 1 93.5 61 ARG B N 1
ATOM 2617 C CA . ARG B 1 61 ? 11.367 -14.367 -13.336 1 93.5 61 ARG B CA 1
ATOM 2618 C C . ARG B 1 61 ? 10.133 -15.078 -13.875 1 93.5 61 ARG B C 1
ATOM 2620 O O . ARG B 1 61 ? 10.25 -16.109 -14.547 1 93.5 61 ARG B O 1
ATOM 2627 N N . LEU B 1 62 ? 9.016 -14.539 -13.602 1 97 62 LEU B N 1
ATOM 2628 C CA . LEU B 1 62 ? 7.773 -15.117 -14.102 1 97 62 LEU B CA 1
ATOM 2629 C C . LEU B 1 62 ? 7.645 -14.914 -15.609 1 97 62 LEU B C 1
ATOM 2631 O O . LEU B 1 62 ? 7.074 -15.75 -16.312 1 97 62 LEU B O 1
ATOM 2635 N N . GLU B 1 63 ? 8.188 -13.82 -16.078 1 95.31 63 GLU B N 1
ATOM 2636 C CA . GLU B 1 63 ? 8.258 -13.617 -17.516 1 95.31 63 GLU B CA 1
ATOM 2637 C C . GLU B 1 63 ? 9.125 -14.672 -18.188 1 95.31 63 GLU B C 1
ATOM 2639 O O . GLU B 1 63 ? 8.758 -15.219 -19.234 1 95.31 63 GLU B O 1
ATOM 2644 N N . ALA B 1 64 ? 10.273 -14.906 -17.594 1 95.5 64 ALA B N 1
ATOM 2645 C CA . ALA B 1 64 ? 11.156 -15.953 -18.109 1 95.5 64 ALA B CA 1
ATOM 2646 C C . ALA B 1 64 ? 10.469 -17.312 -18.062 1 95.5 64 ALA B C 1
ATOM 2648 O O . ALA B 1 64 ? 10.57 -18.094 -19 1 95.5 64 ALA B O 1
ATOM 2649 N N . PHE B 1 65 ? 9.805 -17.562 -16.984 1 97.94 65 PHE B N 1
ATOM 2650 C CA . PHE B 1 65 ? 9.016 -18.766 -16.844 1 97.94 65 PHE B CA 1
ATOM 2651 C C . PHE B 1 65 ? 8.016 -18.891 -17.984 1 97.94 65 PHE B C 1
ATOM 2653 O O . PHE B 1 65 ? 7.902 -19.953 -18.609 1 97.94 65 PHE B O 1
ATOM 2660 N N . ALA B 1 66 ? 7.242 -17.812 -18.203 1 98.31 66 ALA B N 1
ATOM 2661 C CA . ALA B 1 66 ? 6.277 -17.797 -19.297 1 98.31 66 ALA B CA 1
ATOM 2662 C C . ALA B 1 66 ? 6.945 -18.156 -20.625 1 98.31 66 ALA B C 1
ATOM 2664 O O . ALA B 1 66 ? 6.434 -18.984 -21.375 1 98.31 66 ALA B O 1
ATOM 2665 N N . GLY B 1 67 ? 8.078 -17.594 -20.875 1 97.25 67 GLY B N 1
ATOM 2666 C CA . GLY B 1 67 ? 8.812 -17.891 -22.109 1 97.25 67 GLY B CA 1
ATOM 2667 C C . GLY B 1 67 ? 9.211 -19.344 -22.234 1 97.25 67 GLY B C 1
ATOM 2668 O O . GLY B 1 67 ? 9.086 -19.938 -23.297 1 97.25 67 GLY B O 1
ATOM 2669 N N . ARG B 1 68 ? 9.688 -19.984 -21.172 1 97.62 68 ARG B N 1
ATOM 2670 C CA . ARG B 1 68 ? 10.156 -21.359 -21.172 1 97.62 68 ARG B CA 1
ATOM 2671 C C . ARG B 1 68 ? 9.031 -22.328 -21.547 1 97.62 68 ARG B C 1
ATOM 2673 O O . ARG B 1 68 ? 9.289 -23.375 -22.141 1 97.62 68 ARG B O 1
ATOM 2680 N N . TYR B 1 69 ? 7.871 -21.922 -21.281 1 97.56 69 TYR B N 1
ATOM 2681 C CA . TYR B 1 69 ? 6.773 -22.844 -21.516 1 97.56 69 TYR B CA 1
ATOM 2682 C C . TYR B 1 69 ? 5.816 -22.297 -22.578 1 97.56 69 TYR B C 1
ATOM 2684 O O . TYR B 1 69 ? 4.629 -22.641 -22.578 1 97.56 69 TYR B O 1
ATOM 2692 N N . GLU B 1 70 ? 6.328 -21.328 -23.391 1 96.69 70 GLU B N 1
ATOM 2693 C CA . GLU B 1 70 ? 5.613 -20.797 -24.547 1 96.69 70 GLU B CA 1
ATOM 2694 C C . GLU B 1 70 ? 4.324 -20.094 -24.109 1 96.69 70 GLU B C 1
ATOM 2696 O O . GLU B 1 70 ? 3.27 -20.312 -24.719 1 96.69 70 GLU B O 1
ATOM 2701 N N . LEU B 1 71 ? 4.348 -19.484 -23.047 1 98.19 71 LEU B N 1
ATOM 2702 C CA . LEU B 1 71 ? 3.287 -18.609 -22.562 1 98.19 71 LEU B CA 1
ATOM 2703 C C . LEU B 1 71 ? 3.67 -17.141 -22.75 1 98.19 71 LEU B C 1
ATOM 2705 O O . LEU B 1 71 ? 4.844 -16.828 -22.969 1 98.19 71 LEU B O 1
ATOM 2709 N N . VAL B 1 72 ? 2.631 -16.359 -22.734 1 97.88 72 VAL B N 1
ATOM 2710 C CA . VAL B 1 72 ? 2.816 -14.906 -22.688 1 97.88 72 VAL B CA 1
ATOM 2711 C C . VAL B 1 72 ? 2.283 -14.367 -21.359 1 97.88 72 VAL B C 1
ATOM 2713 O O . VAL B 1 72 ? 1.177 -14.711 -20.953 1 97.88 72 VAL B O 1
ATOM 2716 N N . LEU B 1 73 ? 3.088 -13.609 -20.703 1 97.75 73 LEU B N 1
ATOM 2717 C CA . LEU B 1 73 ? 2.662 -12.953 -19.469 1 97.75 73 LEU B CA 1
ATOM 2718 C C . LEU B 1 73 ? 2.129 -11.555 -19.75 1 97.75 73 LEU B C 1
ATOM 2720 O O . LEU B 1 73 ? 2.818 -10.734 -20.375 1 97.75 73 LEU B O 1
ATOM 2724 N N . GLU B 1 74 ? 0.879 -11.305 -19.312 1 96.75 74 GLU B N 1
ATOM 2725 C CA . GLU B 1 74 ? 0.258 -9.992 -19.422 1 96.75 74 GLU B CA 1
ATOM 2726 C C . GLU B 1 74 ? 0.006 -9.383 -18.047 1 96.75 74 GLU B C 1
ATOM 2728 O O . GLU B 1 74 ? -0.628 -10.008 -17.188 1 96.75 74 GLU B O 1
ATOM 2733 N N . LEU B 1 75 ? 0.547 -8.234 -17.891 1 93.19 75 LEU B N 1
ATOM 2734 C CA . LEU B 1 75 ? 0.261 -7.48 -16.688 1 93.19 75 LEU B CA 1
ATOM 2735 C C . LEU B 1 75 ? -1.026 -6.676 -16.828 1 93.19 75 LEU B C 1
ATOM 2737 O O . LEU B 1 75 ? -1.454 -6.387 -17.953 1 93.19 75 LEU B O 1
ATOM 2741 N N . PRO B 1 76 ? -1.628 -6.344 -15.719 1 93.12 76 PRO B N 1
ATOM 2742 C CA . PRO B 1 76 ? -2.895 -5.617 -15.812 1 93.12 76 PRO B CA 1
ATOM 2743 C C . PRO B 1 76 ? -2.732 -4.234 -16.438 1 93.12 76 PRO B C 1
ATOM 2745 O O . PRO B 1 76 ? -1.718 -3.566 -16.219 1 93.12 76 PRO B O 1
ATOM 2748 N N . SER B 1 77 ? -3.791 -3.799 -17.109 1 90.06 77 SER B N 1
ATOM 2749 C CA . SER B 1 77 ? -3.77 -2.523 -17.812 1 90.06 77 SER B CA 1
ATOM 2750 C C . SER B 1 77 ? -4.004 -1.355 -16.859 1 90.06 77 SER B C 1
ATOM 2752 O O . SER B 1 77 ? -3.764 -0.2 -17.219 1 90.06 77 SER B O 1
ATOM 2754 N N . ALA B 1 78 ? -4.527 -1.606 -15.711 1 81.94 78 ALA B N 1
ATOM 2755 C CA . ALA B 1 78 ? -4.754 -0.576 -14.695 1 81.94 78 ALA B CA 1
ATOM 2756 C C . ALA B 1 78 ? -4.371 -1.076 -13.305 1 81.94 78 ALA B C 1
ATOM 2758 O O . ALA B 1 78 ? -4.391 -2.281 -13.047 1 81.94 78 ALA B O 1
ATOM 2759 N N . GLN B 1 79 ? -4.141 0.011 -12.539 1 74.56 79 GLN B N 1
ATOM 2760 C CA . GLN B 1 79 ? -3.875 -0.32 -11.148 1 74.56 79 GLN B CA 1
ATOM 2761 C C . GLN B 1 79 ? -5.105 -0.937 -10.484 1 74.56 79 GLN B C 1
ATOM 2763 O O . GLN B 1 79 ? -6.238 -0.61 -10.836 1 74.56 79 GLN B O 1
ATOM 2768 N N . ASN B 1 80 ? -5.223 -1.928 -9.742 1 75.5 80 ASN B N 1
ATOM 2769 C CA . ASN B 1 80 ? -6.277 -2.572 -8.969 1 75.5 80 ASN B CA 1
ATOM 2770 C C . ASN B 1 80 ? -7.055 -3.578 -9.812 1 75.5 80 ASN B C 1
ATOM 2772 O O . ASN B 1 80 ? -8.133 -4.031 -9.414 1 75.5 80 ASN B O 1
ATOM 2776 N N . PHE B 1 81 ? -6.617 -3.719 -11.078 1 89.75 81 PHE B N 1
ATOM 2777 C CA . PHE B 1 81 ? -7.246 -4.746 -11.898 1 89.75 81 PHE B CA 1
ATOM 2778 C C . PHE B 1 81 ? -6.852 -6.137 -11.422 1 89.75 81 PHE B C 1
ATOM 2780 O O . PHE B 1 81 ? -5.711 -6.355 -11.008 1 89.75 81 PHE B O 1
ATOM 2787 N N . TYR B 1 82 ? -7.855 -6.996 -11.469 1 94.88 82 TYR B N 1
ATOM 2788 C CA . TYR B 1 82 ? -7.613 -8.43 -11.305 1 94.88 82 TYR B CA 1
ATOM 2789 C C . TYR B 1 82 ? -7.438 -9.109 -12.656 1 94.88 82 TYR B C 1
ATOM 2791 O O . TYR B 1 82 ? -8.156 -8.805 -13.609 1 94.88 82 TYR B O 1
ATOM 2799 N N . PRO B 1 83 ? -6.562 -10.234 -12.742 1 97.06 83 PRO B N 1
ATOM 2800 C CA . PRO B 1 83 ? -5.559 -10.633 -11.758 1 97.06 83 PRO B CA 1
ATOM 2801 C C . PRO B 1 83 ? -4.266 -9.82 -11.867 1 97.06 83 PRO B C 1
ATOM 2803 O O . PRO B 1 83 ? -4.133 -8.984 -12.758 1 97.06 83 PRO B O 1
ATOM 2806 N N . ASP B 1 84 ? -3.326 -10.078 -10.953 1 95.25 84 ASP B N 1
ATOM 2807 C CA . ASP B 1 84 ? -2.01 -9.453 -11.023 1 95.25 84 ASP B CA 1
ATOM 2808 C C . ASP B 1 84 ? -1.241 -9.922 -12.25 1 95.25 84 ASP B C 1
ATOM 2810 O O . ASP B 1 84 ? -0.436 -9.18 -12.812 1 95.25 84 ASP B O 1
ATOM 2814 N N . LEU B 1 85 ? -1.439 -11.156 -12.57 1 97.62 85 LEU B N 1
ATOM 2815 C CA . LEU B 1 85 ? -0.76 -11.781 -13.703 1 97.62 85 LEU B CA 1
ATOM 2816 C C . LEU B 1 85 ? -1.738 -12.594 -14.547 1 97.62 85 LEU B C 1
ATOM 2818 O O . LEU B 1 85 ? -2.525 -13.375 -14 1 97.62 85 LEU B O 1
ATOM 2822 N N . THR B 1 86 ? -1.677 -12.375 -15.828 1 98.56 86 THR B N 1
ATOM 2823 C CA . THR B 1 86 ? -2.387 -13.234 -16.766 1 98.56 86 THR B CA 1
ATOM 2824 C C . THR B 1 86 ? -1.407 -13.961 -17.672 1 98.56 86 THR B C 1
ATOM 2826 O O . THR B 1 86 ? -0.632 -13.328 -18.406 1 98.56 86 THR B O 1
ATOM 2829 N N . PHE B 1 87 ? -1.415 -15.266 -17.578 1 98.75 87 PHE B N 1
ATOM 2830 C CA . PHE B 1 87 ? -0.659 -16.078 -18.516 1 98.75 87 PHE B CA 1
ATOM 2831 C C . PHE B 1 87 ? -1.557 -16.578 -19.656 1 98.75 87 PHE B C 1
ATOM 2833 O O . PHE B 1 87 ? -2.697 -16.969 -19.422 1 98.75 87 PHE B O 1
ATOM 2840 N N . LYS B 1 88 ? -1.004 -16.469 -20.812 1 98.38 88 LYS B N 1
ATOM 2841 C CA . LYS B 1 88 ? -1.754 -16.875 -22 1 98.38 88 LYS B CA 1
ATOM 2842 C C . LYS B 1 88 ? -0.948 -17.859 -22.844 1 98.38 88 LYS B C 1
ATOM 2844 O O . LYS B 1 88 ? 0.24 -17.641 -23.094 1 98.38 88 LYS B O 1
ATOM 2849 N N . ASP B 1 89 ? -1.558 -18.922 -23.234 1 97.56 89 ASP B N 1
ATOM 2850 C CA . ASP B 1 89 ? -0.851 -19.844 -24.125 1 97.56 89 ASP B CA 1
ATOM 2851 C C . ASP B 1 89 ? -1.236 -19.609 -25.578 1 97.56 89 ASP B C 1
ATOM 2853 O O . ASP B 1 89 ? -2.004 -18.703 -25.891 1 97.56 89 ASP B O 1
ATOM 2857 N N . GLU B 1 90 ? -0.682 -20.391 -26.484 1 95.62 90 GLU B N 1
ATOM 2858 C CA . GLU B 1 90 ? -0.841 -20.188 -27.922 1 95.62 90 GLU B CA 1
ATOM 2859 C C . GLU B 1 90 ? -2.281 -20.453 -28.359 1 95.62 90 GLU B C 1
ATOM 2861 O O . GLU B 1 90 ? -2.75 -19.875 -29.344 1 95.62 90 GLU B O 1
ATOM 2866 N N . ASP B 1 91 ? -2.979 -21.234 -27.641 1 97 91 ASP B N 1
ATOM 2867 C CA . ASP B 1 91 ? -4.355 -21.594 -27.969 1 97 91 ASP B CA 1
ATOM 2868 C C . ASP B 1 91 ? -5.336 -20.562 -27.406 1 97 91 ASP B C 1
ATOM 2870 O O . ASP B 1 91 ? -6.547 -20.672 -27.609 1 97 91 ASP B O 1
ATOM 2874 N N . GLY B 1 92 ? -4.84 -19.625 -26.672 1 96.44 92 GLY B N 1
ATOM 2875 C CA . GLY B 1 92 ? -5.684 -18.562 -26.156 1 96.44 92 GLY B CA 1
ATOM 2876 C C . GLY B 1 92 ? -6.211 -18.844 -24.75 1 96.44 92 GLY B C 1
ATOM 2877 O O . GLY B 1 92 ? -7.039 -18.094 -24.234 1 96.44 92 GLY B O 1
ATOM 2878 N N . HIS B 1 93 ? -5.781 -19.984 -24.219 1 98.12 93 HIS B N 1
ATOM 2879 C CA . HIS B 1 93 ? -6.168 -20.25 -22.828 1 98.12 93 HIS B CA 1
ATOM 2880 C C . HIS B 1 93 ? -5.559 -19.234 -21.875 1 98.12 93 HIS B C 1
ATOM 2882 O O . HIS B 1 93 ? -4.402 -18.844 -22.047 1 98.12 93 HIS B O 1
ATOM 2888 N N . LEU B 1 94 ? -6.359 -18.797 -20.891 1 98.62 94 LEU B N 1
ATOM 2889 C CA . LEU B 1 94 ? -5.945 -17.781 -19.922 1 98.62 94 LEU B CA 1
ATOM 2890 C C . LEU B 1 94 ? -5.785 -18.406 -18.531 1 98.62 94 LEU B C 1
ATOM 2892 O O . LEU B 1 94 ? -6.613 -19.219 -18.109 1 98.62 94 LEU B O 1
ATOM 2896 N N . PHE B 1 95 ? -4.773 -18.078 -17.812 1 98.81 95 PHE B N 1
ATOM 2897 C CA . PHE B 1 95 ? -4.516 -18.5 -16.453 1 98.81 95 PHE B CA 1
ATOM 2898 C C . PHE B 1 95 ? -4.293 -17.297 -15.539 1 98.81 95 PHE B C 1
ATOM 2900 O O . PHE B 1 95 ? -3.357 -16.516 -15.742 1 98.81 95 PHE B O 1
ATOM 2907 N N . ALA B 1 96 ? -5.152 -17.109 -14.547 1 98.75 96 ALA B N 1
ATOM 2908 C CA . ALA B 1 96 ? -5.066 -15.984 -13.617 1 98.75 96 ALA B CA 1
ATOM 2909 C C . ALA B 1 96 ? -4.176 -16.328 -12.43 1 98.75 96 ALA B C 1
ATOM 2911 O O . ALA B 1 96 ? -4.324 -17.391 -11.82 1 98.75 96 ALA B O 1
ATOM 2912 N N . VAL B 1 97 ? -3.285 -15.469 -12.117 1 98.69 97 VAL B N 1
ATOM 2913 C CA . VAL B 1 97 ? -2.42 -15.641 -10.953 1 98.69 97 VAL B CA 1
ATOM 2914 C C . VAL B 1 97 ? -2.367 -14.344 -10.148 1 98.69 97 VAL B C 1
ATOM 2916 O O . VAL B 1 97 ? -2.102 -13.273 -10.703 1 98.69 97 VAL B O 1
ATOM 2919 N N . ASP B 1 98 ? -2.656 -14.445 -8.867 1 97.44 98 ASP B N 1
ATOM 2920 C CA . ASP B 1 98 ? -2.561 -13.312 -7.953 1 97.44 98 ASP B CA 1
ATOM 2921 C C . ASP B 1 98 ? -1.425 -13.508 -6.949 1 97.44 98 ASP B C 1
ATOM 2923 O O . ASP B 1 98 ? -1.193 -14.625 -6.48 1 97.44 98 ASP B O 1
ATOM 2927 N N . PHE B 1 99 ? -0.767 -12.359 -6.637 1 96.88 99 PHE B N 1
ATOM 2928 C CA . PHE B 1 99 ? 0.166 -12.359 -5.52 1 96.88 99 PHE B CA 1
ATOM 2929 C C . PHE B 1 99 ? -0.561 -12.07 -4.211 1 96.88 99 PHE B C 1
ATOM 2931 O O . PHE B 1 99 ? -1.387 -11.156 -4.141 1 96.88 99 PHE B O 1
ATOM 2938 N N . LYS B 1 100 ? -0.304 -12.898 -3.232 1 95.94 100 LYS B N 1
ATOM 2939 C CA . LYS B 1 100 ? -0.765 -12.609 -1.877 1 95.94 100 LYS B CA 1
ATOM 2940 C C . LYS B 1 100 ? 0.372 -12.75 -0.868 1 95.94 100 LYS B C 1
ATOM 2942 O O . LYS B 1 100 ? 1.087 -13.75 -0.866 1 95.94 100 LYS B O 1
ATOM 2947 N N . SER B 1 101 ? 0.568 -11.703 -0.137 1 95.12 101 SER B N 1
ATOM 2948 C CA . SER B 1 101 ? 1.627 -11.727 0.867 1 95.12 101 SER B CA 1
ATOM 2949 C C . SER B 1 101 ? 1.074 -11.453 2.262 1 95.12 101 SER B C 1
ATOM 2951 O O . SER B 1 101 ? 0.042 -10.797 2.406 1 95.12 101 SER B O 1
ATOM 2953 N N . SER B 1 102 ? 1.711 -12.062 3.271 1 94.56 102 SER B N 1
ATOM 2954 C CA . SER B 1 102 ? 1.387 -11.836 4.676 1 94.56 102 SER B CA 1
ATOM 2955 C C . SER B 1 102 ? 2.557 -12.211 5.578 1 94.56 102 SER B C 1
ATOM 2957 O O . SER B 1 102 ? 3.436 -12.977 5.18 1 94.56 102 SER B O 1
ATOM 2959 N N . TYR B 1 103 ? 2.574 -11.625 6.691 1 94.69 103 TYR B N 1
ATOM 2960 C CA . TYR B 1 103 ? 3.582 -12.031 7.664 1 94.69 103 TYR B CA 1
ATOM 2961 C C . TYR B 1 103 ? 3.012 -13.047 8.648 1 94.69 103 TYR B C 1
ATOM 2963 O O . TYR B 1 103 ? 1.796 -13.125 8.836 1 94.69 103 TYR B O 1
ATOM 2971 N N . TYR B 1 104 ? 3.863 -13.867 9.156 1 95.44 104 TYR B N 1
ATOM 2972 C CA . TYR B 1 104 ? 3.445 -14.875 10.125 1 95.44 104 TYR B CA 1
ATOM 2973 C C . TYR B 1 104 ? 4.316 -14.82 11.375 1 95.44 104 TYR B C 1
ATOM 2975 O O . TYR B 1 104 ? 5.445 -14.328 11.328 1 95.44 104 TYR B O 1
ATOM 2983 N N . GLY B 1 105 ? 3.707 -15.227 12.484 1 90.31 105 GLY B N 1
ATOM 2984 C CA . GLY B 1 105 ? 4.398 -15.25 13.766 1 90.31 105 GLY B CA 1
ATOM 2985 C C . GLY B 1 105 ? 4.828 -16.641 14.18 1 90.31 105 GLY B C 1
ATOM 2986 O O . GLY B 1 105 ? 4.895 -17.547 13.352 1 90.31 105 GLY B O 1
ATOM 2987 N N . ASP B 1 106 ? 5.082 -16.703 15.43 1 87.56 106 ASP B N 1
ATOM 2988 C CA . ASP B 1 106 ? 5.625 -17.938 15.992 1 87.56 106 ASP B CA 1
ATOM 2989 C C . ASP B 1 106 ? 4.559 -19.031 16.047 1 87.56 106 ASP B C 1
ATOM 2991 O O . ASP B 1 106 ? 4.887 -20.219 16.125 1 87.56 106 ASP B O 1
ATOM 2995 N N . ASN B 1 107 ? 3.344 -18.688 15.938 1 90.88 107 ASN B N 1
ATOM 2996 C CA . ASN B 1 107 ? 2.266 -19.656 16.047 1 90.88 107 ASN B CA 1
ATOM 2997 C C . ASN B 1 107 ? 1.945 -20.297 14.688 1 90.88 107 ASN B C 1
ATOM 2999 O O . ASN B 1 107 ? 0.933 -20.984 14.547 1 90.88 107 ASN B O 1
ATOM 3003 N N . ASN B 1 108 ? 2.656 -20.078 13.75 1 93.31 108 ASN B N 1
ATOM 3004 C CA . ASN B 1 108 ? 2.5 -20.625 12.406 1 93.31 108 ASN B CA 1
ATOM 3005 C C . ASN B 1 108 ? 1.189 -20.188 11.766 1 93.31 108 ASN B C 1
ATOM 3007 O O . ASN B 1 108 ? 0.534 -20.969 11.07 1 93.31 108 ASN B O 1
ATOM 3011 N N . ARG B 1 109 ? 0.753 -19.062 12.141 1 96.38 109 ARG B N 1
ATOM 3012 C CA . ARG B 1 109 ? -0.427 -18.422 11.562 1 96.38 109 ARG B CA 1
ATOM 3013 C C . ARG B 1 109 ? -0.078 -17.078 10.953 1 96.38 109 ARG B C 1
ATOM 3015 O O . ARG B 1 109 ? 0.733 -16.328 11.508 1 96.38 109 ARG B O 1
ATOM 3022 N N . VAL B 1 110 ? -0.674 -16.844 9.867 1 95.94 110 VAL B N 1
ATOM 3023 C CA . VAL B 1 110 ? -0.469 -15.531 9.266 1 95.94 110 VAL B CA 1
ATOM 3024 C C . VAL B 1 110 ? -1.433 -14.523 9.883 1 95.94 110 VAL B C 1
ATOM 3026 O O . VAL B 1 110 ? -2.438 -14.906 10.492 1 95.94 110 VAL B O 1
ATOM 3029 N N . ASN B 1 111 ? -1.146 -13.281 9.789 1 88.62 111 ASN B N 1
ATOM 3030 C CA . ASN B 1 111 ? -1.997 -12.211 10.305 1 88.62 111 ASN B CA 1
ATOM 3031 C C . ASN B 1 111 ? -3.316 -12.125 9.539 1 88.62 111 ASN B C 1
ATOM 3033 O O . ASN B 1 111 ? -4.34 -11.734 10.102 1 88.62 111 ASN B O 1
ATOM 3037 N N . GLY B 1 112 ? -3.426 -12.531 8.352 1 90 112 GLY B N 1
ATOM 3038 C CA . GLY B 1 112 ? -4.578 -12.5 7.469 1 90 112 GLY B CA 1
ATOM 3039 C C . GLY B 1 112 ? -4.203 -12.531 6 1 90 112 GLY B C 1
ATOM 3040 O O . GLY B 1 112 ? -3.098 -12.141 5.625 1 90 112 GLY B O 1
ATOM 3041 N N . LEU B 1 113 ? -5.09 -13.023 5.27 1 92.12 113 LEU B N 1
ATOM 3042 C CA . LEU B 1 113 ? -4.887 -13.086 3.828 1 92.12 113 LEU B CA 1
ATOM 3043 C C . LEU B 1 113 ? -6.184 -12.789 3.084 1 92.12 113 LEU B C 1
ATOM 3045 O O . LEU B 1 113 ? -7.207 -13.43 3.332 1 92.12 113 LEU B O 1
ATOM 3049 N N . THR B 1 114 ? -6.141 -11.734 2.283 1 91.75 114 THR B N 1
ATOM 3050 C CA . THR B 1 114 ? -7.293 -11.375 1.464 1 91.75 114 THR B CA 1
ATOM 3051 C C . THR B 1 114 ? -7.156 -11.945 0.056 1 91.75 114 THR B C 1
ATOM 3053 O O . THR B 1 114 ? -6.129 -11.758 -0.6 1 91.75 114 THR B O 1
ATOM 3056 N N . LEU B 1 115 ? -8.18 -12.562 -0.411 1 95.75 115 LEU B N 1
ATOM 3057 C CA . LEU B 1 115 ? -8.062 -13.328 -1.644 1 95.75 115 LEU B CA 1
ATOM 3058 C C . LEU B 1 115 ? -8.828 -12.664 -2.779 1 95.75 115 LEU B C 1
ATOM 3060 O O . LEU B 1 115 ? -9.258 -13.328 -3.721 1 95.75 115 LEU B O 1
ATOM 3064 N N . GLY B 1 116 ? -9.109 -11.359 -2.645 1 92.12 116 GLY B N 1
ATOM 3065 C CA . GLY B 1 116 ? -9.82 -10.633 -3.689 1 92.12 116 GLY B CA 1
ATOM 3066 C C . GLY B 1 116 ? -11.281 -10.406 -3.369 1 92.12 116 GLY B C 1
ATOM 3067 O O . GLY B 1 116 ? -11.781 -10.891 -2.354 1 92.12 116 GLY B O 1
ATOM 3068 N N . SER B 1 117 ? -11.922 -9.781 -4.297 1 90.06 117 SER B N 1
ATOM 3069 C CA . SER B 1 117 ? -13.305 -9.367 -4.098 1 90.06 117 SER B CA 1
ATOM 3070 C C . SER B 1 117 ? -14.273 -10.516 -4.367 1 90.06 117 SER B C 1
ATOM 3072 O O . SER B 1 117 ? -14.062 -11.305 -5.289 1 90.06 117 SER B O 1
ATOM 3074 N N . TYR B 1 118 ? -15.305 -10.578 -3.564 1 89.94 118 TYR B N 1
ATOM 3075 C CA . TYR B 1 118 ? -16.422 -11.461 -3.908 1 89.94 118 TYR B CA 1
ATOM 3076 C C . TYR B 1 118 ? -17.531 -10.695 -4.617 1 89.94 118 TYR B C 1
ATOM 3078 O O . TYR B 1 118 ? -18.609 -11.234 -4.84 1 89.94 118 TYR B O 1
ATOM 3086 N N . TRP B 1 119 ? -17.219 -9.508 -4.938 1 84.94 119 TRP B N 1
ATOM 3087 C CA . TRP B 1 119 ? -18.141 -8.609 -5.633 1 84.94 119 TRP B CA 1
ATOM 3088 C C . TRP B 1 119 ? -17.609 -8.273 -7.023 1 84.94 119 TRP B C 1
ATOM 3090 O O . TRP B 1 119 ? -16.594 -8.805 -7.457 1 84.94 119 TRP B O 1
ATOM 3100 N N . GLY B 1 120 ? -18.359 -7.414 -7.789 1 87.44 120 GLY B N 1
ATOM 3101 C CA . GLY B 1 120 ? -17.891 -6.953 -9.086 1 87.44 120 GLY B CA 1
ATOM 3102 C C . GLY B 1 120 ? -17.688 -8.078 -10.086 1 87.44 120 GLY B C 1
ATOM 3103 O O . GLY B 1 120 ? -18.656 -8.688 -10.547 1 87.44 120 GLY B O 1
ATOM 3104 N N . TYR B 1 121 ? -16.328 -8.328 -10.281 1 91.75 121 TYR B N 1
ATOM 3105 C CA . TYR B 1 121 ? -15.992 -9.328 -11.297 1 91.75 121 TYR B CA 1
ATOM 3106 C C . TYR B 1 121 ? -16.359 -10.727 -10.82 1 91.75 121 TYR B C 1
ATOM 3108 O O . TYR B 1 121 ? -16.578 -11.625 -11.641 1 91.75 121 TYR B O 1
ATOM 3116 N N . PHE B 1 122 ? -16.406 -10.938 -9.516 1 93.69 122 PHE B N 1
ATOM 3117 C CA . PHE B 1 122 ? -16.703 -12.273 -9 1 93.69 122 PHE B CA 1
ATOM 3118 C C . PHE B 1 122 ? -18.172 -12.625 -9.203 1 93.69 122 PHE B C 1
ATOM 3120 O O . PHE B 1 122 ? -18.516 -13.797 -9.375 1 93.69 122 PHE B O 1
ATOM 3127 N N . ARG B 1 123 ? -19 -11.648 -9.203 1 89.25 123 ARG B N 1
ATOM 3128 C CA . ARG B 1 123 ? -20.422 -11.867 -9.398 1 89.25 123 ARG B CA 1
ATOM 3129 C C . ARG B 1 123 ? -20.797 -11.734 -10.867 1 89.25 123 ARG B C 1
ATOM 3131 O O . ARG B 1 123 ? -21.672 -12.461 -11.359 1 89.25 123 ARG B O 1
ATOM 3138 N N . ASN B 1 124 ? -20.203 -10.781 -11.461 1 90.75 124 ASN B N 1
ATOM 3139 C CA . ASN B 1 124 ? -20.406 -10.57 -12.891 1 90.75 124 ASN B CA 1
ATOM 3140 C C . ASN B 1 124 ? -19.25 -11.156 -13.703 1 90.75 124 ASN B C 1
ATOM 3142 O O . ASN B 1 124 ? -18.484 -10.414 -14.312 1 90.75 124 ASN B O 1
ATOM 3146 N N . ARG B 1 125 ? -19.25 -12.383 -13.906 1 94 125 ARG B N 1
ATOM 3147 C CA . ARG B 1 125 ? -18.062 -13.117 -14.312 1 94 125 ARG B CA 1
ATOM 3148 C C . ARG B 1 125 ? -17.938 -13.148 -15.836 1 94 125 ARG B C 1
ATOM 3150 O O . ARG B 1 125 ? -16.922 -13.609 -16.375 1 94 125 ARG B O 1
ATOM 3157 N N . GLU B 1 126 ? -18.938 -12.641 -16.578 1 95.12 126 GLU B N 1
ATOM 3158 C CA . GLU B 1 126 ? -18.953 -12.727 -18.047 1 95.12 126 GLU B CA 1
ATOM 3159 C C . GLU B 1 126 ? -18.547 -11.406 -18.688 1 95.12 126 GLU B C 1
ATOM 3161 O O . GLU B 1 126 ? -18.391 -11.32 -19.906 1 95.12 126 GLU B O 1
ATOM 3166 N N . VAL B 1 127 ? -18.453 -10.445 -17.812 1 93.75 127 VAL B N 1
ATOM 3167 C CA . VAL B 1 127 ? -18.109 -9.133 -18.344 1 93.75 127 VAL B CA 1
ATOM 3168 C C . VAL B 1 127 ? -16.797 -8.664 -17.734 1 93.75 127 VAL B C 1
ATOM 3170 O O . VAL B 1 127 ? -16.375 -9.156 -16.688 1 93.75 127 VAL B O 1
ATOM 3173 N N . LYS B 1 128 ? -16.234 -7.754 -18.453 1 93.06 128 LYS B N 1
ATOM 3174 C CA . LYS B 1 128 ? -15.023 -7.109 -17.938 1 93.06 128 LYS B CA 1
ATOM 3175 C C . LYS B 1 128 ? -15.359 -6.055 -16.891 1 93.06 128 LYS B C 1
ATOM 3177 O O . LYS B 1 128 ? -15.961 -5.023 -17.219 1 93.06 128 LYS B O 1
ATOM 3182 N N . LYS B 1 129 ? -15.094 -6.336 -15.727 1 90.62 129 LYS B N 1
ATOM 3183 C CA . LYS B 1 129 ? -15.273 -5.41 -14.617 1 90.62 129 LYS B CA 1
ATOM 3184 C C . LYS B 1 129 ? -14.008 -5.305 -13.766 1 90.62 129 LYS B C 1
ATOM 3186 O O . LYS B 1 129 ? -13.766 -6.141 -12.898 1 90.62 129 LYS B O 1
ATOM 3191 N N . ASN B 1 130 ? -13.219 -4.301 -13.922 1 90.25 130 ASN B N 1
ATOM 3192 C CA . ASN B 1 130 ? -11.906 -4.148 -13.297 1 90.25 130 ASN B CA 1
ATOM 3193 C C . ASN B 1 130 ? -11.008 -5.352 -13.578 1 90.25 130 ASN B C 1
ATOM 3195 O O . ASN B 1 130 ? -10.336 -5.852 -12.672 1 90.25 130 ASN B O 1
ATOM 3199 N N . THR B 1 131 ? -11.188 -5.902 -14.711 1 96.19 131 THR B N 1
ATOM 3200 C CA . THR B 1 131 ? -10.406 -7 -15.258 1 96.19 131 THR B CA 1
ATOM 3201 C C . THR B 1 131 ? -10.125 -6.777 -16.75 1 96.19 131 THR B C 1
ATOM 3203 O O . THR B 1 131 ? -10.906 -6.113 -17.438 1 96.19 131 THR B O 1
ATOM 3206 N N . ASP B 1 132 ? -9.047 -7.266 -17.188 1 97 132 ASP B N 1
ATOM 3207 C CA . ASP B 1 132 ? -8.734 -7.156 -18.609 1 97 132 ASP B CA 1
ATOM 3208 C C . ASP B 1 132 ? -9.438 -8.25 -19.422 1 97 132 ASP B C 1
ATOM 3210 O O . ASP B 1 132 ? -9.617 -8.125 -20.625 1 97 132 ASP B O 1
ATOM 3214 N N . TYR B 1 133 ? -9.766 -9.367 -18.781 1 97.88 133 TYR B N 1
ATOM 3215 C CA . TYR B 1 133 ? -10.586 -10.461 -19.297 1 97.88 133 TYR B CA 1
ATOM 3216 C C . TYR B 1 133 ? -11.688 -10.828 -18.312 1 97.88 133 TYR B C 1
ATOM 3218 O O . TYR B 1 133 ? -11.516 -10.695 -17.094 1 97.88 133 TYR B O 1
ATOM 3226 N N . PRO B 1 134 ? -12.812 -11.312 -18.906 1 97.81 134 PRO B N 1
ATOM 3227 C CA . PRO B 1 134 ? -13.844 -11.781 -17.984 1 97.81 134 PRO B CA 1
ATOM 3228 C C . PRO B 1 134 ? -13.328 -12.867 -17.031 1 97.81 134 PRO B C 1
ATOM 3230 O O . PRO B 1 134 ? -12.555 -13.734 -17.438 1 97.81 134 PRO B O 1
ATOM 3233 N N . TYR B 1 135 ? -13.773 -12.773 -15.82 1 97.69 135 TYR B N 1
ATOM 3234 C CA . TYR B 1 135 ? -13.344 -13.703 -14.781 1 97.69 135 TYR B CA 1
ATOM 3235 C C . TYR B 1 135 ? -13.562 -15.148 -15.211 1 97.69 135 TYR B C 1
ATOM 3237 O O . TYR B 1 135 ? -12.727 -16.016 -14.953 1 97.69 135 TYR B O 1
ATOM 3245 N N . LYS B 1 136 ? -14.648 -15.438 -15.906 1 96.31 136 LYS B N 1
ATOM 3246 C CA . LYS B 1 136 ? -15.047 -16.797 -16.297 1 96.31 136 LYS B CA 1
ATOM 3247 C C . LYS B 1 136 ? -14.148 -17.328 -17.406 1 96.31 136 LYS B C 1
ATOM 3249 O O . LYS B 1 136 ? -14.102 -18.531 -17.641 1 96.31 136 LYS B O 1
ATOM 3254 N N . ASP B 1 137 ? -13.477 -16.453 -18.047 1 97.75 137 ASP B N 1
ATOM 3255 C CA . ASP B 1 137 ? -12.703 -16.875 -19.219 1 97.75 137 ASP B CA 1
ATOM 3256 C C . ASP B 1 137 ? -11.391 -17.531 -18.781 1 97.75 137 ASP B C 1
ATOM 3258 O O . ASP B 1 137 ? -10.711 -18.172 -19.594 1 97.75 137 ASP B O 1
ATOM 3262 N N . TYR B 1 138 ? -11 -17.406 -17.562 1 98.31 138 TYR B N 1
ATOM 3263 C CA . TYR B 1 138 ? -9.758 -18 -17.078 1 98.31 138 TYR B CA 1
ATOM 3264 C C . TYR B 1 138 ? -9.953 -19.469 -16.766 1 98.31 138 TYR B C 1
ATOM 3266 O O . TYR B 1 138 ? -10.977 -19.859 -16.188 1 98.31 138 TYR B O 1
ATOM 3274 N N . GLN B 1 139 ? -8.992 -20.219 -17.094 1 97.69 139 GLN B N 1
ATOM 3275 C CA . GLN B 1 139 ? -9.008 -21.656 -16.812 1 97.69 139 GLN B CA 1
ATOM 3276 C C . GLN B 1 139 ? -8.852 -21.922 -15.32 1 97.69 139 GLN B C 1
ATOM 3278 O O . GLN B 1 139 ? -9.305 -22.938 -14.812 1 97.69 139 GLN B O 1
ATOM 3283 N N . CYS B 1 140 ? -8.172 -21.062 -14.719 1 98.06 140 CYS B N 1
ATOM 3284 C CA . CYS B 1 140 ? -7.945 -21.203 -13.281 1 98.06 140 CYS B CA 1
ATOM 3285 C C . CYS B 1 140 ? -7.605 -19.859 -12.648 1 98.06 140 CYS B C 1
ATOM 3287 O O . CYS B 1 140 ? -7.273 -18.906 -13.359 1 98.06 140 CYS B O 1
ATOM 3289 N N . HIS B 1 141 ? -7.766 -19.75 -11.359 1 98.56 141 HIS B N 1
ATOM 3290 C CA . HIS B 1 141 ? -7.434 -18.625 -10.5 1 98.56 141 HIS B CA 1
ATOM 3291 C C . HIS B 1 141 ? -6.496 -19.047 -9.367 1 98.56 141 HIS B C 1
ATOM 3293 O O . HIS B 1 141 ? -6.941 -19.609 -8.367 1 98.56 141 HIS B O 1
ATOM 3299 N N . LEU B 1 142 ? -5.254 -18.797 -9.602 1 98.81 142 LEU B N 1
ATOM 3300 C CA . LEU B 1 142 ? -4.227 -19.281 -8.68 1 98.81 142 LEU B CA 1
ATOM 3301 C C . LEU B 1 142 ? -3.68 -18.125 -7.836 1 98.81 142 LEU B C 1
ATOM 3303 O O . LEU B 1 142 ? -3.793 -16.969 -8.219 1 98.81 142 LEU B O 1
ATOM 3307 N N . VAL B 1 143 ? -3.145 -18.516 -6.707 1 98.62 143 VAL B N 1
ATOM 3308 C CA . VAL B 1 143 ? -2.49 -17.594 -5.793 1 98.62 143 VAL B CA 1
ATOM 3309 C C . VAL B 1 143 ? -1.034 -18 -5.59 1 98.62 143 VAL B C 1
ATOM 3311 O O . VAL B 1 143 ? -0.75 -19.156 -5.281 1 98.62 143 VAL B O 1
ATOM 3314 N N . ILE B 1 144 ? -0.166 -17.109 -5.875 1 98.69 144 ILE B N 1
ATOM 3315 C CA . ILE B 1 144 ? 1.186 -17.234 -5.344 1 98.69 144 ILE B CA 1
ATOM 3316 C C . ILE B 1 144 ? 1.26 -16.578 -3.963 1 98.69 144 ILE B C 1
ATOM 3318 O O . ILE B 1 144 ? 1.183 -15.359 -3.844 1 98.69 144 ILE B O 1
ATOM 3322 N N . GLY B 1 145 ? 1.389 -17.469 -2.951 1 98.25 145 GLY B N 1
ATOM 3323 C CA . GLY B 1 145 ? 1.551 -16.969 -1.593 1 98.25 145 GLY B CA 1
ATOM 3324 C C . GLY B 1 145 ? 2.996 -16.688 -1.23 1 98.25 145 GLY B C 1
ATOM 3325 O O . GLY B 1 145 ? 3.881 -17.5 -1.505 1 98.25 145 GLY B O 1
ATOM 3326 N N . MET B 1 146 ? 3.26 -15.523 -0.657 1 97.62 146 MET B N 1
ATOM 3327 C CA . MET B 1 146 ? 4.57 -15.094 -0.17 1 97.62 146 MET B CA 1
ATOM 3328 C C . MET B 1 146 ? 4.512 -14.742 1.313 1 97.62 146 MET B C 1
ATOM 3330 O O . MET B 1 146 ? 4.137 -13.633 1.681 1 97.62 146 MET B O 1
ATOM 3334 N N . LEU B 1 147 ? 4.836 -15.719 2.121 1 97.56 147 LEU B N 1
ATOM 3335 C CA . LEU B 1 147 ? 4.785 -15.523 3.566 1 97.56 147 LEU B CA 1
ATOM 3336 C C . LEU B 1 147 ? 6.176 -15.25 4.125 1 97.56 147 LEU B C 1
ATOM 3338 O O . LEU B 1 147 ? 7.172 -15.75 3.598 1 97.56 147 LEU B O 1
ATOM 3342 N N . TYR B 1 148 ? 6.199 -14.445 5.156 1 96.94 148 TYR B N 1
ATOM 3343 C CA . TYR B 1 148 ? 7.488 -14.094 5.742 1 96.94 148 TYR B CA 1
ATOM 3344 C C . TYR B 1 148 ? 7.34 -13.758 7.223 1 96.94 148 TYR B C 1
ATOM 3346 O O . TYR B 1 148 ? 6.227 -13.531 7.703 1 96.94 148 TYR B O 1
ATOM 3354 N N . ARG B 1 149 ? 8.477 -13.781 7.895 1 94.94 149 ARG B N 1
ATOM 3355 C CA . ARG B 1 149 ? 8.547 -13.281 9.266 1 94.94 149 ARG B CA 1
ATOM 3356 C C . ARG B 1 149 ? 9.086 -11.859 9.297 1 94.94 149 ARG B C 1
ATOM 3358 O O . ARG B 1 149 ? 9.984 -11.508 8.531 1 94.94 149 ARG B O 1
ATOM 3365 N N . GLN B 1 150 ? 8.508 -11.07 10.148 1 90.38 150 GLN B N 1
ATOM 3366 C CA . GLN B 1 150 ? 9.039 -9.734 10.375 1 90.38 150 GLN B CA 1
ATOM 3367 C C . GLN B 1 150 ? 10.18 -9.766 11.398 1 90.38 150 GLN B C 1
ATOM 3369 O O . GLN B 1 150 ? 10.109 -10.5 12.383 1 90.38 150 GLN B O 1
ATOM 3374 N N . SER B 1 151 ? 11.164 -9.055 11.055 1 84.19 151 SER B N 1
ATOM 3375 C CA . SER B 1 151 ? 12.312 -9.016 11.969 1 84.19 151 SER B CA 1
ATOM 3376 C C . SER B 1 151 ? 11.984 -8.242 13.234 1 84.19 151 SER B C 1
ATOM 3378 O O . SER B 1 151 ? 11.281 -7.23 13.188 1 84.19 151 SER B O 1
ATOM 3380 N N . PRO B 1 152 ? 12.273 -8.852 14.469 1 68.5 152 PRO B N 1
ATOM 3381 C CA . PRO B 1 152 ? 11.961 -8.211 15.75 1 68.5 152 PRO B CA 1
ATOM 3382 C C . PRO B 1 152 ? 12.555 -6.809 15.859 1 68.5 152 PRO B C 1
ATOM 3384 O O . PRO B 1 152 ? 11.977 -5.949 16.531 1 68.5 152 PRO B O 1
ATOM 3387 N N . SER B 1 153 ? 13.875 -6.719 15.562 1 58.34 153 SER B N 1
ATOM 3388 C CA . SER B 1 153 ? 14.57 -5.469 15.852 1 58.34 153 SER B CA 1
ATOM 3389 C C . SER B 1 153 ? 14.328 -4.434 14.758 1 58.34 153 SER B C 1
ATOM 3391 O O . SER B 1 153 ? 14.727 -4.637 13.609 1 58.34 153 SER B O 1
ATOM 3393 N N . LEU B 1 154 ? 13.211 -3.82 14.844 1 57.91 154 LEU B N 1
ATOM 3394 C CA . LEU B 1 154 ? 13.07 -2.695 13.93 1 57.91 154 LEU B CA 1
ATOM 3395 C C . LEU B 1 154 ? 14.031 -1.571 14.289 1 57.91 154 LEU B C 1
ATOM 3397 O O . LEU B 1 154 ? 13.828 -0.418 13.906 1 57.91 154 LEU B O 1
ATOM 3401 N N . GLN B 1 155 ? 15.109 -2.006 15.078 1 49.44 155 GLN B N 1
ATOM 3402 C CA . GLN B 1 155 ? 16.156 -1.054 15.406 1 49.44 155 GLN B CA 1
ATOM 3403 C C . GLN B 1 155 ? 16.844 -0.527 14.148 1 49.44 155 GLN B C 1
ATOM 3405 O O . GLN B 1 155 ? 17.188 -1.303 13.258 1 49.44 155 GLN B O 1
ATOM 3410 N N . GLY B 1 156 ? 16.469 0.771 13.773 1 55.19 156 GLY B N 1
ATOM 3411 C CA . GLY B 1 156 ? 17.172 1.459 12.703 1 55.19 156 GLY B CA 1
ATOM 3412 C C . GLY B 1 156 ? 16.266 1.886 11.562 1 55.19 156 GLY B C 1
ATOM 3413 O O . GLY B 1 156 ? 16.734 2.188 10.469 1 55.19 156 GLY B O 1
ATOM 3414 N N . GLU B 1 157 ? 15.023 1.663 11.898 1 60.28 157 GLU B N 1
ATOM 3415 C CA . GLU B 1 157 ? 14.109 2.242 10.914 1 60.28 157 GLU B CA 1
ATOM 3416 C C . GLU B 1 157 ? 14.328 3.748 10.781 1 60.28 157 GLU B C 1
ATOM 3418 O O . GLU B 1 157 ? 14.664 4.418 11.758 1 60.28 157 GLU B O 1
ATOM 3423 N N . ARG B 1 158 ? 14.773 4.227 9.781 1 67.12 158 ARG B N 1
ATOM 3424 C CA . ARG B 1 158 ? 14.906 5.637 9.445 1 67.12 158 ARG B CA 1
ATOM 3425 C C . ARG B 1 158 ? 16.359 6.074 9.469 1 67.12 158 ARG B C 1
ATOM 3427 O O . ARG B 1 158 ? 16.656 7.25 9.703 1 67.12 158 ARG B O 1
ATOM 3434 N N . THR B 1 159 ? 17.219 5.031 9.492 1 77.44 159 THR B N 1
ATOM 3435 C CA . THR B 1 159 ? 18.656 5.316 9.414 1 77.44 159 THR B CA 1
ATOM 3436 C C . THR B 1 159 ? 19.125 5.34 7.961 1 77.44 159 THR B C 1
ATOM 3438 O O . THR B 1 159 ? 18.609 4.586 7.125 1 77.44 159 THR B O 1
ATOM 3441 N N . VAL B 1 160 ? 19.938 6.266 7.746 1 86 160 VAL B N 1
ATOM 3442 C CA . VAL B 1 160 ? 20.547 6.367 6.426 1 86 160 VAL B CA 1
ATOM 3443 C C . VAL B 1 160 ? 21.953 5.77 6.461 1 86 160 VAL B C 1
ATOM 3445 O O . VAL B 1 160 ? 22.75 6.07 7.359 1 86 160 VAL B O 1
ATOM 3448 N N . TYR B 1 161 ? 22.25 4.879 5.539 1 89.56 161 TYR B N 1
ATOM 3449 C CA . TYR B 1 161 ? 23.531 4.191 5.453 1 89.56 161 TYR B CA 1
ATOM 3450 C C . TYR B 1 161 ? 24.266 4.551 4.164 1 89.56 161 TYR B C 1
ATOM 3452 O O . TYR B 1 161 ? 23.641 5.023 3.207 1 89.56 161 TYR B O 1
ATOM 3460 N N . GLN B 1 162 ? 25.578 4.312 4.281 1 91.62 162 GLN B N 1
ATOM 3461 C CA . GLN B 1 162 ? 26.391 4.391 3.07 1 91.62 162 GLN B CA 1
ATOM 3462 C C . GLN B 1 162 ? 26.594 3.014 2.445 1 91.62 162 GLN B C 1
ATOM 3464 O O . GLN B 1 162 ? 26.312 1.994 3.08 1 91.62 162 GLN B O 1
ATOM 3469 N N . LEU B 1 163 ? 27.062 3.029 1.265 1 91.69 163 LEU B N 1
ATOM 3470 C CA . LEU B 1 163 ? 27.188 1.801 0.486 1 91.69 163 LEU B CA 1
ATOM 3471 C C . LEU B 1 163 ? 28.094 0.8 1.194 1 91.69 163 LEU B C 1
ATOM 3473 O O . LEU B 1 163 ? 27.859 -0.409 1.129 1 91.69 163 LEU B O 1
ATOM 3477 N N . ASP B 1 164 ? 29.109 1.327 1.808 1 90.62 164 ASP B N 1
ATOM 3478 C CA . ASP B 1 164 ? 30.078 0.443 2.439 1 90.62 164 ASP B CA 1
ATOM 3479 C C . ASP B 1 164 ? 29.5 -0.182 3.711 1 90.62 164 ASP B C 1
ATOM 3481 O O . ASP B 1 164 ? 30.109 -1.082 4.293 1 90.62 164 ASP B O 1
ATOM 3485 N N . GLU B 1 165 ? 28.312 0.209 4.062 1 90.12 165 GLU B N 1
ATOM 3486 C CA . GLU B 1 165 ? 27.656 -0.307 5.262 1 90.12 165 GLU B CA 1
ATOM 3487 C C . GLU B 1 165 ? 26.5 -1.243 4.906 1 90.12 165 GLU B C 1
ATOM 3489 O O . GLU B 1 165 ? 25.734 -1.647 5.781 1 90.12 165 GLU B O 1
ATOM 3494 N N . LEU B 1 166 ? 26.391 -1.577 3.74 1 89.12 166 LEU B N 1
ATOM 3495 C CA . LEU B 1 166 ? 25.25 -2.346 3.24 1 89.12 166 LEU B CA 1
ATOM 3496 C C . LEU B 1 166 ? 25.109 -3.658 4.004 1 89.12 166 LEU B C 1
ATOM 3498 O O . LEU B 1 166 ? 23.984 -4.062 4.348 1 89.12 166 LEU B O 1
ATOM 3502 N N . ASP B 1 167 ? 26.188 -4.289 4.316 1 86.06 167 ASP B N 1
ATOM 3503 C CA . ASP B 1 167 ? 26.188 -5.59 4.98 1 86.06 167 ASP B CA 1
ATOM 3504 C C . ASP B 1 167 ? 25.719 -5.461 6.43 1 86.06 167 ASP B C 1
ATOM 3506 O O . ASP B 1 167 ? 25.359 -6.457 7.059 1 86.06 167 ASP B O 1
ATOM 3510 N N . ARG B 1 168 ? 25.75 -4.266 6.902 1 86.44 168 ARG B N 1
ATOM 3511 C CA . ARG B 1 168 ? 25.359 -4.023 8.289 1 86.44 168 ARG B CA 1
ATOM 3512 C C . ARG B 1 168 ? 23.859 -3.814 8.414 1 86.44 168 ARG B C 1
ATOM 3514 O O . ARG B 1 168 ? 23.312 -3.863 9.516 1 86.44 168 ARG B O 1
ATOM 3521 N N . ILE B 1 169 ? 23.266 -3.545 7.305 1 88.25 169 ILE B N 1
ATOM 3522 C CA . ILE B 1 169 ? 21.844 -3.271 7.34 1 88.25 169 ILE B CA 1
ATOM 3523 C C . ILE B 1 169 ? 21.078 -4.574 7.547 1 88.25 169 ILE B C 1
ATOM 3525 O O . ILE B 1 169 ? 21.172 -5.5 6.734 1 88.25 169 ILE B O 1
ATOM 3529 N N . LYS B 1 170 ? 20.344 -4.609 8.594 1 87.31 170 LYS B N 1
ATOM 3530 C CA . LYS B 1 170 ? 19.531 -5.789 8.867 1 87.31 170 LYS B CA 1
ATOM 3531 C C . LYS B 1 170 ? 18.266 -5.801 8.008 1 87.31 170 LYS B C 1
ATOM 3533 O O . LYS B 1 170 ? 17.641 -4.758 7.805 1 87.31 170 LYS B O 1
ATOM 3538 N N . SER B 1 171 ? 17.922 -7 7.574 1 90.69 171 SER B N 1
ATOM 3539 C CA . SER B 1 171 ? 16.703 -7.129 6.781 1 90.69 171 SER B CA 1
ATOM 3540 C C . SER B 1 171 ? 15.461 -7.004 7.656 1 90.69 171 SER B C 1
ATOM 3542 O O . SER B 1 171 ? 15.445 -7.484 8.789 1 90.69 171 SER B O 1
ATOM 3544 N N . VAL B 1 172 ? 14.492 -6.441 7.078 1 89.31 172 VAL B N 1
ATOM 3545 C CA . VAL B 1 172 ? 13.281 -6.16 7.848 1 89.31 172 VAL B CA 1
ATOM 3546 C C . VAL B 1 172 ? 12.383 -7.395 7.867 1 89.31 172 VAL B C 1
ATOM 3548 O O . VAL B 1 172 ? 11.469 -7.492 8.688 1 89.31 172 VAL B O 1
ATOM 3551 N N . ILE B 1 173 ? 12.594 -8.305 6.938 1 93.31 173 ILE B N 1
ATOM 3552 C CA . ILE B 1 173 ? 11.836 -9.555 6.91 1 93.31 173 ILE B CA 1
ATOM 3553 C C . ILE B 1 173 ? 12.781 -10.727 6.656 1 93.31 173 ILE B C 1
ATOM 3555 O O . ILE B 1 173 ? 13.914 -10.531 6.215 1 93.31 173 ILE B O 1
ATOM 3559 N N . GLU B 1 174 ? 12.266 -11.898 7 1 94.5 174 GLU B N 1
ATOM 3560 C CA . GLU B 1 174 ? 13.094 -13.102 6.879 1 94.5 174 GLU B CA 1
ATOM 3561 C C . GLU B 1 174 ? 12.234 -14.352 6.793 1 94.5 174 GLU B C 1
ATOM 3563 O O . GLU B 1 174 ? 11.016 -14.289 6.965 1 94.5 174 GLU B O 1
ATOM 3568 N N . GLN B 1 175 ? 12.867 -15.523 6.332 1 95.69 175 GLN B N 1
ATOM 3569 C CA . GLN B 1 175 ? 12.297 -16.859 6.379 1 95.69 175 GLN B CA 1
ATOM 3570 C C . GLN B 1 175 ? 11.023 -16.953 5.551 1 95.69 175 GLN B C 1
ATOM 3572 O O . GLN B 1 175 ? 9.953 -17.25 6.078 1 95.69 175 GLN B O 1
ATOM 3577 N N . PHE B 1 176 ? 11.195 -16.859 4.301 1 97 176 PHE B N 1
ATOM 3578 C CA . PHE B 1 176 ? 10.078 -16.891 3.367 1 97 176 PHE B CA 1
ATOM 3579 C C . PHE B 1 176 ? 9.461 -18.281 3.295 1 97 176 PHE B C 1
ATOM 3581 O O . PHE B 1 176 ? 10.18 -19.281 3.357 1 97 176 PHE B O 1
ATOM 3588 N N . VAL B 1 177 ? 8.188 -18.359 3.193 1 97.31 177 VAL B N 1
ATOM 3589 C CA . VAL B 1 177 ? 7.426 -19.547 2.814 1 97.31 177 VAL B CA 1
ATOM 3590 C C . VAL B 1 177 ? 6.586 -19.25 1.573 1 97.31 177 VAL B C 1
ATOM 3592 O O . VAL B 1 177 ? 5.758 -18.328 1.583 1 97.31 177 VAL B O 1
ATOM 3595 N N . PHE B 1 178 ? 6.848 -20 0.532 1 98.06 178 PHE B N 1
ATOM 3596 C CA . PHE B 1 178 ? 6.109 -19.812 -0.711 1 98.06 178 PHE B CA 1
ATOM 3597 C C . PHE B 1 178 ? 5.152 -20.969 -0.958 1 98.06 178 PHE B C 1
ATOM 3599 O O . PHE B 1 178 ? 5.426 -22.109 -0.552 1 98.06 178 PHE B O 1
ATOM 3606 N N . PHE B 1 179 ? 4.062 -20.641 -1.622 1 98.38 179 PHE B N 1
ATOM 3607 C CA . PHE B 1 179 ? 3.154 -21.688 -2.074 1 98.38 179 PHE B CA 1
ATOM 3608 C C . PHE B 1 179 ? 2.369 -21.234 -3.299 1 98.38 179 PHE B C 1
ATOM 3610 O O . PHE B 1 179 ? 2.336 -20.047 -3.615 1 98.38 179 PHE B O 1
ATOM 3617 N N . VAL B 1 180 ? 1.851 -22.141 -4.02 1 98.81 180 VAL B N 1
ATOM 3618 C CA . VAL B 1 180 ? 0.905 -21.922 -5.105 1 98.81 180 VAL B CA 1
ATOM 3619 C C . VAL B 1 180 ? -0.345 -22.766 -4.887 1 98.81 180 VAL B C 1
ATOM 3621 O O . VAL B 1 180 ? -0.252 -23.984 -4.688 1 98.81 180 VAL B O 1
ATOM 3624 N N . GLN B 1 181 ? -1.489 -22.141 -4.859 1 98.75 181 GLN B N 1
ATOM 3625 C CA . GLN B 1 181 ? -2.744 -22.859 -4.672 1 98.75 181 GLN B CA 1
ATOM 3626 C C . GLN B 1 181 ? -3.879 -22.188 -5.449 1 98.75 181 GLN B C 1
ATOM 3628 O O . GLN B 1 181 ? -3.898 -20.969 -5.605 1 98.75 181 GLN B O 1
ATOM 3633 N N . PRO B 1 182 ? -4.793 -23.016 -5.922 1 98.75 182 PRO B N 1
ATOM 3634 C CA . PRO B 1 182 ? -6.047 -22.391 -6.352 1 98.75 182 PRO B CA 1
ATOM 3635 C C . PRO B 1 182 ? -6.723 -21.594 -5.238 1 98.75 182 PRO B C 1
ATOM 3637 O O . PRO B 1 182 ? -6.738 -22.031 -4.082 1 98.75 182 PRO B O 1
ATOM 3640 N N . LYS B 1 183 ? -7.188 -20.438 -5.594 1 98.31 183 LYS B N 1
ATOM 3641 C CA . LYS B 1 183 ? -7.84 -19.531 -4.641 1 98.31 183 LYS B CA 1
ATOM 3642 C C . LYS B 1 183 ? -8.867 -20.281 -3.795 1 98.31 183 LYS B C 1
ATOM 3644 O O . LYS B 1 183 ? -8.883 -20.156 -2.57 1 98.31 183 LYS B O 1
ATOM 3649 N N . TRP B 1 184 ? -9.688 -21.141 -4.414 1 97.69 184 TRP B N 1
ATOM 3650 C CA . TRP B 1 184 ? -10.805 -21.797 -3.736 1 97.69 184 TRP B CA 1
ATOM 3651 C C . TRP B 1 184 ? -10.305 -22.812 -2.717 1 97.69 184 TRP B C 1
ATOM 3653 O O . TRP B 1 184 ? -11.016 -23.156 -1.77 1 97.69 184 TRP B O 1
ATOM 3663 N N . LYS B 1 185 ? -9.109 -23.281 -2.809 1 98.38 185 LYS B N 1
ATOM 3664 C CA . LYS B 1 185 ? -8.586 -24.297 -1.906 1 98.38 185 LYS B CA 1
ATOM 3665 C C . LYS B 1 185 ? -8.062 -23.672 -0.617 1 98.38 185 LYS B C 1
ATOM 3667 O O . LYS B 1 185 ? -7.832 -24.375 0.372 1 98.38 185 LYS B O 1
ATOM 3672 N N . ILE B 1 186 ? -7.859 -22.375 -0.624 1 98.5 186 ILE B N 1
ATOM 3673 C CA . ILE B 1 186 ? -7.281 -21.75 0.56 1 98.5 186 ILE B CA 1
ATOM 3674 C C . ILE B 1 186 ? -8.219 -20.656 1.074 1 98.5 186 ILE B C 1
ATOM 3676 O O . ILE B 1 186 ? -7.875 -19.922 1.998 1 98.5 186 ILE B O 1
ATOM 3680 N N . ALA B 1 187 ? -9.367 -20.484 0.536 1 97.69 187 ALA B N 1
ATOM 3681 C CA . ALA B 1 187 ? -10.352 -19.5 0.968 1 97.69 187 ALA B CA 1
ATOM 3682 C C . ALA B 1 187 ? -11.047 -19.938 2.25 1 97.69 187 ALA B C 1
ATOM 3684 O O . ALA B 1 187 ? -11.312 -21.125 2.438 1 97.69 187 ALA B O 1
ATOM 3685 N N . SER B 1 188 ? -11.281 -19 3.084 1 95.44 188 SER B N 1
ATOM 3686 C CA . SER B 1 188 ? -12.172 -19.219 4.219 1 95.44 188 SER B CA 1
ATOM 3687 C C . SER B 1 188 ? -13.617 -18.891 3.859 1 95.44 188 SER B C 1
ATOM 3689 O O . SER B 1 188 ? -13.891 -18.406 2.754 1 95.44 188 SER B O 1
ATOM 3691 N N . ASP B 1 189 ? -14.523 -19.203 4.77 1 90.31 189 ASP B N 1
ATOM 3692 C CA . ASP B 1 189 ? -15.922 -18.844 4.555 1 90.31 189 ASP B CA 1
ATOM 3693 C C . ASP B 1 189 ? -16.25 -17.5 5.18 1 90.31 189 ASP B C 1
ATOM 3695 O O . ASP B 1 189 ? -17.422 -17.156 5.363 1 90.31 189 ASP B O 1
ATOM 3699 N N . ARG B 1 190 ? -15.188 -16.766 5.508 1 89.06 190 ARG B N 1
ATOM 3700 C CA . ARG B 1 190 ? -15.352 -15.438 6.094 1 89.06 190 ARG B CA 1
ATOM 3701 C C . ARG B 1 190 ? -14.625 -14.375 5.266 1 89.06 190 ARG B C 1
ATOM 3703 O O . ARG B 1 190 ? -13.695 -14.695 4.523 1 89.06 190 ARG B O 1
ATOM 3710 N N . THR B 1 191 ? -15.062 -13.148 5.492 1 87.75 191 THR B N 1
ATOM 3711 C CA . THR B 1 191 ? -14.43 -12.039 4.793 1 87.75 191 THR B CA 1
ATOM 3712 C C . THR B 1 191 ? -13.039 -11.766 5.363 1 87.75 191 THR B C 1
ATOM 3714 O O . THR B 1 191 ? -12.75 -12.133 6.504 1 87.75 191 THR B O 1
ATOM 3717 N N . GLY B 1 192 ? -12.172 -11.195 4.535 1 83.69 192 GLY B N 1
ATOM 3718 C CA . GLY B 1 192 ? -10.836 -10.836 4.973 1 83.69 192 GLY B CA 1
ATOM 3719 C C . GLY B 1 192 ? -10.82 -9.68 5.957 1 83.69 192 GLY B C 1
ATOM 3720 O O . GLY B 1 192 ? -9.922 -9.586 6.801 1 83.69 192 GLY B O 1
ATOM 3721 N N . SER B 1 193 ? -11.625 -8.719 5.68 1 71.62 193 SER B N 1
ATOM 3722 C CA . SER B 1 193 ? -11.781 -7.586 6.594 1 71.62 193 SER B CA 1
ATOM 3723 C C . SER B 1 193 ? -13.25 -7.25 6.812 1 71.62 193 SER B C 1
ATOM 3725 O O . SER B 1 193 ? -14.094 -7.52 5.949 1 71.62 193 SER B O 1
ATOM 3727 N N . GLY B 1 194 ? -13.516 -6.664 7.895 1 63.12 194 GLY B N 1
ATOM 3728 C CA . GLY B 1 194 ? -14.883 -6.309 8.242 1 63.12 194 GLY B CA 1
ATOM 3729 C C . GLY B 1 194 ? -15.445 -5.195 7.379 1 63.12 194 GLY B C 1
ATOM 3730 O O . GLY B 1 194 ? -16.656 -5.121 7.168 1 63.12 194 GLY B O 1
ATOM 3731 N N . ASN B 1 195 ? -14.539 -4.387 6.816 1 63.16 195 ASN B N 1
ATOM 3732 C CA . ASN B 1 195 ? -15 -3.184 6.129 1 63.16 195 ASN B CA 1
ATOM 3733 C C . ASN B 1 195 ? -14.93 -3.346 4.609 1 63.16 195 ASN B C 1
ATOM 3735 O O . ASN B 1 195 ? -15.281 -2.43 3.867 1 63.16 195 ASN B O 1
ATOM 3739 N N . THR B 1 196 ? -14.477 -4.578 4.176 1 70.06 196 THR B N 1
ATOM 3740 C CA . THR B 1 196 ? -14.281 -4.723 2.736 1 70.06 196 THR B CA 1
ATOM 3741 C C . THR B 1 196 ? -15.086 -5.902 2.197 1 70.06 196 THR B C 1
ATOM 3743 O O . THR B 1 196 ? -15.539 -6.754 2.965 1 70.06 196 THR B O 1
ATOM 3746 N N . ARG B 1 197 ? -15.391 -5.938 0.968 1 81.88 197 ARG B N 1
ATOM 3747 C CA . ARG B 1 197 ? -16.047 -7.035 0.264 1 81.88 197 ARG B CA 1
ATOM 3748 C C . ARG B 1 197 ? -15.023 -7.996 -0.33 1 81.88 197 ARG B C 1
ATOM 3750 O O . ARG B 1 197 ? -15.086 -8.32 -1.518 1 81.88 197 ARG B O 1
ATOM 3757 N N . ASN B 1 198 ? -14.18 -8.492 0.517 1 89.31 198 ASN B N 1
ATOM 3758 C CA . ASN B 1 198 ? -13.109 -9.375 0.057 1 89.31 198 ASN B CA 1
ATOM 3759 C C . ASN B 1 198 ? -13.203 -10.758 0.7 1 89.31 198 ASN B C 1
ATOM 3761 O O . ASN B 1 198 ? -13.555 -10.875 1.878 1 89.31 198 ASN B O 1
ATOM 3765 N N . ILE B 1 199 ? -12.867 -11.695 -0.066 1 93.44 199 ILE B N 1
ATOM 3766 C CA . ILE B 1 199 ? -12.797 -13.078 0.407 1 93.44 199 ILE B CA 1
ATOM 3767 C C . ILE B 1 199 ? -11.586 -13.242 1.326 1 93.44 199 ILE B C 1
ATOM 3769 O O . ILE B 1 199 ? -10.484 -12.797 1.003 1 93.44 199 ILE B O 1
ATOM 3773 N N . GLY B 1 200 ? -11.828 -13.867 2.467 1 95.38 200 GLY B N 1
ATOM 3774 C CA . GLY B 1 200 ? -10.727 -14.156 3.371 1 95.38 200 GLY B CA 1
ATOM 3775 C C . GLY B 1 200 ? -10.078 -15.508 3.117 1 95.38 200 GLY B C 1
ATOM 3776 O O . GLY B 1 200 ? -10.742 -16.438 2.645 1 95.38 200 GLY B O 1
ATOM 3777 N N . GLY B 1 201 ? -8.82 -15.625 3.436 1 96.88 201 GLY B N 1
ATOM 3778 C CA . GLY B 1 201 ? -8.109 -16.891 3.404 1 96.88 201 GLY B CA 1
ATOM 3779 C C . GLY B 1 201 ? -7.984 -17.531 4.773 1 96.88 201 GLY B C 1
ATOM 3780 O O . GLY B 1 201 ? -8.203 -16.891 5.797 1 96.88 201 GLY B O 1
ATOM 3781 N N . VAL B 1 202 ? -7.719 -18.859 4.719 1 97.12 202 VAL B N 1
ATOM 3782 C CA . VAL B 1 202 ? -7.34 -19.516 5.969 1 97.12 202 VAL B CA 1
ATOM 3783 C C . VAL B 1 202 ? -6.047 -18.906 6.5 1 97.12 202 VAL B C 1
ATOM 3785 O O . VAL B 1 202 ? -5.32 -18.234 5.762 1 97.12 202 VAL B O 1
ATOM 3788 N N . VAL B 1 203 ? -5.75 -19.109 7.812 1 96.94 203 VAL B N 1
ATOM 3789 C CA . VAL B 1 203 ? -4.656 -18.344 8.391 1 96.94 203 VAL B CA 1
ATOM 3790 C C . VAL B 1 203 ? -3.527 -19.281 8.812 1 96.94 203 VAL B C 1
ATOM 3792 O O . VAL B 1 203 ? -2.424 -18.828 9.133 1 96.94 203 VAL B O 1
ATOM 3795 N N . GLU B 1 204 ? -3.814 -20.625 8.844 1 97.31 204 GLU B N 1
ATOM 3796 C CA . GLU B 1 204 ? -2.783 -21.594 9.18 1 97.31 204 GLU B CA 1
ATOM 3797 C C . GLU B 1 204 ? -1.844 -21.828 8 1 97.31 204 GLU B C 1
ATOM 3799 O O . GLU B 1 204 ? -2.291 -22.156 6.902 1 97.31 204 GLU B O 1
ATOM 3804 N N . ILE B 1 205 ? -0.559 -21.75 8.242 1 97.94 205 ILE B N 1
ATOM 3805 C CA . ILE B 1 205 ? 0.436 -21.844 7.18 1 97.94 205 ILE B CA 1
ATOM 3806 C C . ILE B 1 205 ? 0.342 -23.203 6.496 1 97.94 205 ILE B C 1
ATOM 3808 O O . ILE B 1 205 ? 0.399 -23.281 5.266 1 97.94 205 ILE B O 1
ATOM 3812 N N . ASP B 1 206 ? 0.2 -24.25 7.281 1 97.69 206 ASP B N 1
ATOM 3813 C CA . ASP B 1 206 ? 0.117 -25.578 6.695 1 97.69 206 ASP B CA 1
ATOM 3814 C C . ASP B 1 206 ? -1.08 -25.703 5.754 1 97.69 206 ASP B C 1
ATOM 3816 O O . ASP B 1 206 ? -0.98 -26.312 4.688 1 97.69 206 ASP B O 1
ATOM 3820 N N . ARG B 1 207 ? -2.191 -25.109 6.145 1 97.88 207 ARG B N 1
ATOM 3821 C CA . ARG B 1 207 ? -3.391 -25.156 5.312 1 97.88 207 ARG B CA 1
ATOM 3822 C C . ARG B 1 207 ? -3.203 -24.359 4.031 1 97.88 207 ARG B C 1
ATOM 3824 O O . ARG B 1 207 ? -3.729 -24.719 2.979 1 97.88 207 ARG B O 1
ATOM 3831 N N . LEU B 1 208 ? -2.514 -23.266 4.121 1 98.44 208 LEU B N 1
ATOM 3832 C CA . LEU B 1 208 ? -2.217 -22.453 2.947 1 98.44 208 LEU B CA 1
ATOM 3833 C C . LEU B 1 208 ? -1.292 -23.203 1.991 1 98.44 208 LEU B C 1
ATOM 3835 O O . LEU B 1 208 ? -1.532 -23.234 0.782 1 98.44 208 LEU B O 1
ATOM 3839 N N . VAL B 1 209 ? -0.295 -23.891 2.512 1 98.25 209 VAL B N 1
ATOM 3840 C CA . VAL B 1 209 ? 0.72 -24.562 1.711 1 98.25 209 VAL B CA 1
ATOM 3841 C C . VAL B 1 209 ? 0.128 -25.828 1.084 1 98.25 209 VAL B C 1
ATOM 3843 O O . VAL B 1 209 ? 0.399 -26.141 -0.079 1 98.25 209 VAL B O 1
ATOM 3846 N N . GLU B 1 210 ? -0.729 -26.469 1.765 1 98 210 GLU B N 1
ATOM 3847 C CA . GLU B 1 210 ? -1.26 -27.75 1.311 1 98 210 GLU B CA 1
ATOM 3848 C C . GLU B 1 210 ? -2.578 -27.562 0.564 1 98 210 GLU B C 1
ATOM 3850 O O . GLU B 1 210 ? -3.053 -28.484 -0.101 1 98 210 GLU B O 1
ATOM 3855 N N . GLY B 1 211 ? -3.145 -26.375 0.662 1 98.12 211 GLY B N 1
ATOM 3856 C CA . GLY B 1 211 ? -4.422 -26.141 0.004 1 98.12 211 GLY B CA 1
ATOM 3857 C C . GLY B 1 211 ? -5.566 -26.906 0.635 1 98.12 211 GLY B C 1
ATOM 3858 O O . GLY B 1 211 ? -6.309 -27.609 -0.058 1 98.12 211 GLY B O 1
ATOM 3859 N N . THR B 1 212 ? -5.695 -26.734 1.955 1 97.88 212 THR B N 1
ATOM 3860 C CA . THR B 1 212 ? -6.699 -27.531 2.658 1 97.88 212 THR B CA 1
ATOM 3861 C C . THR B 1 212 ? -7.691 -26.625 3.381 1 97.88 212 THR B C 1
ATOM 3863 O O . THR B 1 212 ? -8.039 -26.875 4.539 1 97.88 212 THR B O 1
ATOM 3866 N N . GLY B 1 213 ? -8.117 -25.578 2.742 1 96.31 213 GLY B N 1
ATOM 3867 C CA . GLY B 1 213 ? -9.188 -24.75 3.273 1 96.31 213 GLY B CA 1
ATOM 3868 C C . GLY B 1 213 ? -10.531 -25.453 3.299 1 96.31 213 GLY B C 1
ATOM 3869 O O . GLY B 1 213 ? -10.648 -26.594 2.857 1 96.31 213 GLY B O 1
ATOM 3870 N N . PRO B 1 214 ? -11.508 -24.812 3.818 1 95.19 214 PRO B N 1
ATOM 3871 C CA . PRO B 1 214 ? -12.82 -25.453 4 1 95.19 214 PRO B CA 1
ATOM 3872 C C . PRO B 1 214 ? -13.453 -25.875 2.682 1 95.19 214 PRO B C 1
ATOM 3874 O O . PRO B 1 214 ? -14.242 -26.828 2.652 1 95.19 214 PRO B O 1
ATOM 3877 N N . PHE B 1 215 ? -13.125 -25.281 1.591 1 96.56 215 PHE B N 1
ATOM 3878 C CA . PHE B 1 215 ? -13.758 -25.578 0.314 1 96.56 215 PHE B CA 1
ATOM 3879 C C . PHE B 1 215 ? -12.984 -26.656 -0.433 1 96.56 215 PHE B C 1
ATOM 3881 O O . PHE B 1 215 ? -13.461 -27.188 -1.443 1 96.56 215 PHE B O 1
ATOM 3888 N N . ALA B 1 216 ? -11.781 -27 0.029 1 96.12 216 ALA B N 1
ATOM 3889 C CA . ALA B 1 216 ? -10.906 -27.922 -0.685 1 96.12 216 ALA B CA 1
ATOM 3890 C C . ALA B 1 216 ? -11.594 -29.266 -0.915 1 96.12 216 ALA B C 1
ATOM 3892 O O . ALA B 1 216 ? -11.484 -29.844 -1.997 1 96.12 216 ALA B O 1
ATOM 3893 N N . GLY B 1 217 ? -12.297 -29.719 0.056 1 93.81 217 GLY B N 1
ATOM 3894 C CA . GLY B 1 217 ? -12.992 -30.984 -0.05 1 93.81 217 GLY B CA 1
ATOM 3895 C C . GLY B 1 217 ? -14.344 -30.875 -0.726 1 93.81 217 GLY B C 1
ATOM 3896 O O . GLY B 1 217 ? -14.914 -31.891 -1.15 1 93.81 217 GLY B O 1
ATOM 3897 N N . LEU B 1 218 ? -14.867 -29.656 -0.897 1 94.38 218 LEU B N 1
ATOM 3898 C CA . LEU B 1 218 ? -16.219 -29.438 -1.413 1 94.38 218 LEU B CA 1
ATOM 3899 C C . LEU B 1 218 ? -16.188 -29.125 -2.906 1 94.38 218 LEU B C 1
ATOM 3901 O O . LEU B 1 218 ? -17.156 -29.375 -3.617 1 94.38 218 LEU B O 1
ATOM 3905 N N . GLY B 1 219 ? -15.07 -28.562 -3.311 1 94.81 219 GLY B N 1
ATOM 3906 C CA . GLY B 1 219 ? -14.906 -28.281 -4.73 1 94.81 219 GLY B CA 1
ATOM 3907 C C . GLY B 1 219 ? -15.07 -26.812 -5.07 1 94.81 219 GLY B C 1
ATOM 3908 O O . GLY B 1 219 ? -15.641 -26.047 -4.289 1 94.81 219 GLY B O 1
ATOM 3909 N N . GLU B 1 220 ? -14.617 -26.453 -6.219 1 95.94 220 GLU B N 1
ATOM 3910 C CA . GLU B 1 220 ? -14.617 -25.078 -6.695 1 95.94 220 GLU B CA 1
ATOM 3911 C C . GLU B 1 220 ? -16.031 -24.562 -6.914 1 95.94 220 GLU B C 1
ATOM 3913 O O . GLU B 1 220 ? -16.328 -23.391 -6.652 1 95.94 220 GLU B O 1
ATOM 3918 N N . GLU B 1 221 ? -16.875 -25.406 -7.336 1 92.75 221 GLU B N 1
ATOM 3919 C CA . GLU B 1 221 ? -18.266 -25.016 -7.617 1 92.75 221 GLU B CA 1
ATOM 3920 C C . GLU B 1 221 ? -18.969 -24.547 -6.352 1 92.75 221 GLU B C 1
ATOM 3922 O O . GLU B 1 221 ? -19.703 -23.547 -6.371 1 92.75 221 GLU B O 1
ATOM 3927 N N . VAL B 1 222 ? -18.734 -25.234 -5.324 1 93.06 222 VAL B N 1
ATOM 3928 C CA . VAL B 1 222 ? -19.344 -24.859 -4.043 1 93.06 222 VAL B CA 1
ATOM 3929 C C . VAL B 1 222 ? -18.766 -23.531 -3.564 1 93.06 222 VAL B C 1
ATOM 3931 O O . VAL B 1 222 ? -19.5 -22.672 -3.084 1 93.06 222 VAL B O 1
ATOM 3934 N N . PHE B 1 223 ? -17.516 -23.406 -3.695 1 95.94 223 PHE B N 1
ATOM 3935 C CA . PHE B 1 223 ? -16.844 -22.156 -3.383 1 95.94 223 PHE B CA 1
ATOM 3936 C C . PHE B 1 223 ? -17.469 -21 -4.148 1 95.94 223 PHE B C 1
ATOM 3938 O O . PHE B 1 223 ? -17.812 -19.969 -3.559 1 95.94 223 PHE B O 1
ATOM 3945 N N . ASP B 1 224 ? -17.562 -21.141 -5.43 1 93.19 224 ASP B N 1
ATOM 3946 C CA . ASP B 1 224 ? -18.125 -20.094 -6.281 1 93.19 224 ASP B CA 1
ATOM 3947 C C . ASP B 1 224 ? -19.547 -19.75 -5.855 1 93.19 224 ASP B C 1
ATOM 3949 O O . ASP B 1 224 ? -19.875 -18.562 -5.699 1 93.19 224 ASP B O 1
ATOM 3953 N N . HIS B 1 225 ? -20.359 -20.75 -5.719 1 90.12 225 HIS B N 1
ATOM 3954 C CA . HIS B 1 225 ? -21.75 -20.531 -5.348 1 90.12 225 HIS B CA 1
ATOM 3955 C C . HIS B 1 225 ? -21.844 -19.781 -4.023 1 90.12 225 HIS B C 1
ATOM 3957 O O . HIS B 1 225 ? -22.641 -18.844 -3.9 1 90.12 225 HIS B O 1
ATOM 3963 N N . TYR B 1 226 ? -21.062 -20.172 -3.105 1 90 226 TYR B N 1
ATOM 3964 C CA . TYR B 1 226 ? -21.062 -19.547 -1.786 1 90 226 TYR B CA 1
ATOM 3965 C C . TYR B 1 226 ? -20.75 -18.062 -1.882 1 90 226 TYR B C 1
ATOM 3967 O O . TYR B 1 226 ? -21.516 -17.219 -1.42 1 90 226 TYR B O 1
ATOM 3975 N N . TRP B 1 227 ? -19.719 -17.719 -2.496 1 91.94 227 TRP B N 1
ATOM 3976 C CA . TRP B 1 227 ? -19.219 -16.359 -2.459 1 91.94 227 TRP B CA 1
ATOM 3977 C C . TRP B 1 227 ? -19.984 -15.469 -3.439 1 91.94 227 TRP B C 1
ATOM 3979 O O . TRP B 1 227 ? -20.094 -14.258 -3.234 1 91.94 227 TRP B O 1
ATOM 3989 N N . MET B 1 228 ? -20.484 -16.031 -4.52 1 88.25 228 MET B N 1
ATOM 3990 C CA . MET B 1 228 ? -21.328 -15.25 -5.422 1 88.25 228 MET B CA 1
ATOM 3991 C C . MET B 1 228 ? -22.609 -14.805 -4.727 1 88.25 228 MET B C 1
ATOM 3993 O O . MET B 1 228 ? -23.219 -13.805 -5.113 1 88.25 228 MET B O 1
ATOM 3997 N N . ASN B 1 229 ? -22.953 -15.578 -3.738 1 81.62 229 ASN B N 1
ATOM 3998 C CA . ASN B 1 229 ? -24.219 -15.305 -3.076 1 81.62 229 ASN B CA 1
ATOM 3999 C C . ASN B 1 229 ? -24.016 -14.789 -1.654 1 81.62 229 ASN B C 1
ATOM 4001 O O . ASN B 1 229 ? -24.969 -14.719 -0.874 1 81.62 229 ASN B O 1
ATOM 4005 N N . PHE B 1 230 ? -22.844 -14.523 -1.329 1 80.31 230 PHE B N 1
ATOM 4006 C CA . PHE B 1 230 ? -22.516 -14.031 0.005 1 80.31 230 PHE B CA 1
ATOM 4007 C C . PHE B 1 230 ? -22.938 -12.578 0.163 1 80.31 230 PHE B C 1
ATOM 4009 O O . PHE B 1 230 ? -22.766 -11.773 -0.751 1 80.31 230 PHE B O 1
ATOM 4016 N N . PHE B 1 231 ? -23.594 -12.352 1.26 1 69.56 231 PHE B N 1
ATOM 4017 C CA . PHE B 1 231 ? -23.875 -10.977 1.654 1 69.56 231 PHE B CA 1
ATOM 4018 C C . PHE B 1 231 ? -23.328 -10.688 3.049 1 69.56 231 PHE B C 1
ATOM 4020 O O . PHE B 1 231 ? -23.562 -11.461 3.98 1 69.56 231 PHE B O 1
ATOM 4027 N N . ASN B 1 232 ? -22.531 -9.742 3.029 1 62 232 ASN B N 1
ATOM 4028 C CA . ASN B 1 232 ? -22.156 -9.336 4.379 1 62 232 ASN B CA 1
ATOM 4029 C C . ASN B 1 232 ? -23.359 -8.75 5.137 1 62 232 ASN B C 1
ATOM 4031 O O . ASN B 1 232 ? -24.438 -8.578 4.57 1 62 232 ASN B O 1
ATOM 4035 N N . ALA B 1 233 ? -23.078 -8.75 6.422 1 55.22 233 ALA B N 1
ATOM 4036 C CA . ALA B 1 233 ? -24.172 -8.32 7.277 1 55.22 233 ALA B CA 1
ATOM 4037 C C . ALA B 1 233 ? -24.844 -7.059 6.73 1 55.22 233 ALA B C 1
ATOM 4039 O O . ALA B 1 233 ? -26.062 -6.949 6.723 1 55.22 233 ALA B O 1
ATOM 4040 N N . ALA B 1 234 ? -23.969 -6.242 6.23 1 53.69 234 ALA B N 1
ATOM 4041 C CA . ALA B 1 234 ? -24.484 -4.965 5.742 1 53.69 234 ALA B CA 1
ATOM 4042 C C . ALA B 1 234 ? -25.297 -5.145 4.457 1 53.69 234 ALA B C 1
ATOM 4044 O O . ALA B 1 234 ? -26.375 -4.574 4.309 1 53.69 234 ALA B O 1
ATOM 4045 N N . ASP B 1 235 ? -24.781 -5.969 3.611 1 57 235 ASP B N 1
ATOM 4046 C CA . ASP B 1 235 ? -25.438 -6.211 2.332 1 57 235 ASP B CA 1
ATOM 4047 C C . ASP B 1 235 ? -26.703 -7.055 2.514 1 57 235 ASP B C 1
ATOM 4049 O O . ASP B 1 235 ? -27.703 -6.852 1.815 1 57 235 ASP B O 1
ATOM 4053 N N . ALA B 1 236 ? -26.547 -7.992 3.42 1 53.25 236 ALA B N 1
ATOM 4054 C CA . ALA B 1 236 ? -27.703 -8.828 3.709 1 53.25 236 ALA B CA 1
ATOM 4055 C C . ALA B 1 236 ? -28.875 -7.992 4.191 1 53.25 236 ALA B C 1
ATOM 4057 O O . ALA B 1 236 ? -30.031 -8.219 3.791 1 53.25 236 ALA B O 1
ATOM 4058 N N . ALA B 1 237 ? -28.531 -7.184 4.988 1 52.31 237 ALA B N 1
ATOM 4059 C CA . ALA B 1 237 ? -29.578 -6.289 5.5 1 52.31 237 ALA B CA 1
ATOM 4060 C C . ALA B 1 237 ? -30.203 -5.477 4.371 1 52.31 237 ALA B C 1
ATOM 4062 O O . ALA B 1 237 ? -31.422 -5.309 4.324 1 52.31 237 ALA B O 1
ATOM 4063 N N . LYS B 1 238 ? -29.344 -5.195 3.422 1 50.53 238 LYS B N 1
ATOM 4064 C CA . LYS B 1 238 ? -29.797 -4.41 2.277 1 50.53 238 LYS B CA 1
ATOM 4065 C C . LYS B 1 238 ? -30.703 -5.23 1.361 1 50.53 238 LYS B C 1
ATOM 4067 O O . LYS B 1 238 ? -31.672 -4.711 0.801 1 50.53 238 LYS B O 1
ATOM 4072 N N . ALA B 1 239 ? -30.188 -6.309 1.208 1 49.34 239 ALA B N 1
ATOM 4073 C CA . ALA B 1 239 ? -30.906 -7.191 0.29 1 49.34 239 ALA B CA 1
ATOM 4074 C C . ALA B 1 239 ? -32.188 -7.715 0.923 1 49.34 239 ALA B C 1
ATOM 4076 O O . ALA B 1 239 ? -32.969 -8.398 0.268 1 49.34 239 ALA B O 1
ATOM 4077 N N . GLY B 1 240 ? -32.469 -6.988 2.178 1 46.91 240 GLY B N 1
ATOM 4078 C CA . GLY B 1 240 ? -33.656 -7.453 2.861 1 46.91 240 GLY B CA 1
ATOM 4079 C C . GLY B 1 240 ? -33.594 -8.906 3.275 1 46.91 240 GLY B C 1
ATOM 4080 O O . GLY B 1 240 ? -34.625 -9.57 3.445 1 46.91 240 GLY B O 1
ATOM 4081 N N . ILE B 1 241 ? -32.312 -9.375 3.025 1 46.66 241 ILE B N 1
ATOM 4082 C CA . ILE B 1 241 ? -32.156 -10.766 3.426 1 46.66 241 ILE B CA 1
ATOM 4083 C C . ILE B 1 241 ? -31.75 -10.828 4.898 1 46.66 241 ILE B C 1
ATOM 4085 O O . ILE B 1 241 ? -31.094 -9.914 5.41 1 46.66 241 ILE B O 1
ATOM 4089 N N . GLY B 1 242 ? -32.594 -10.875 5.949 1 40.88 242 GLY B N 1
ATOM 4090 C CA . GLY B 1 242 ? -32.281 -10.977 7.367 1 40.88 242 GLY B CA 1
ATOM 4091 C C . GLY B 1 242 ? -30.812 -11.258 7.625 1 40.88 242 GLY B C 1
ATOM 4092 O O . GLY B 1 242 ? -29.953 -10.898 6.816 1 40.88 242 GLY B O 1
ATOM 4093 N N . SER B 1 243 ? -30.438 -11.953 8.758 1 42.47 243 SER B N 1
ATOM 4094 C CA . SER B 1 243 ? -29.109 -12.32 9.219 1 42.47 243 SER B CA 1
ATOM 4095 C C . SER B 1 243 ? -28.312 -13 8.109 1 42.47 243 SER B C 1
ATOM 4097 O O . SER B 1 243 ? -28.828 -13.875 7.41 1 42.47 243 SER B O 1
ATOM 4099 N N . PRO B 1 244 ? -27.234 -12.344 7.656 1 42.47 244 PRO B N 1
ATOM 4100 C CA . PRO B 1 244 ? -26.391 -12.922 6.605 1 42.47 244 PRO B CA 1
ATOM 4101 C C . PRO B 1 244 ? -26.328 -14.445 6.684 1 42.47 244 PRO B C 1
ATOM 4103 O O . PRO B 1 244 ? -26.516 -15.023 7.754 1 42.47 244 PRO B O 1
ATOM 4106 N N . VAL B 1 245 ? -26.25 -15.109 5.52 1 39.88 245 VAL B N 1
ATOM 4107 C CA . VAL B 1 245 ? -26.203 -16.531 5.227 1 39.88 245 VAL B CA 1
ATOM 4108 C C . VAL B 1 245 ? -25.203 -17.219 6.145 1 39.88 245 VAL B C 1
ATOM 4110 O O . VAL B 1 245 ? -24.281 -16.578 6.668 1 39.88 245 VAL B O 1
ATOM 4113 N N . ILE B 1 246 ? -25.172 -18.656 6.266 1 39.34 246 ILE B N 1
ATOM 4114 C CA . ILE B 1 246 ? -24.656 -19.891 6.867 1 39.34 246 ILE B CA 1
ATOM 4115 C C . ILE B 1 246 ? -23.156 -19.984 6.645 1 39.34 246 ILE B C 1
ATOM 4117 O O . ILE B 1 246 ? -22.672 -19.922 5.508 1 39.34 246 ILE B O 1
ATOM 4121 N N . THR B 1 247 ? -22.484 -19.453 7.566 1 45.16 247 THR B N 1
ATOM 4122 C CA . THR B 1 247 ? -21.062 -19.812 7.543 1 45.16 247 THR B CA 1
ATOM 4123 C C . THR B 1 247 ? -20.891 -21.328 7.527 1 45.16 247 THR B C 1
ATOM 4125 O O . THR B 1 247 ? -21.656 -22.047 8.172 1 45.16 247 THR B O 1
ATOM 4128 N N . ILE B 1 248 ? -20.266 -21.906 6.547 1 41.09 248 ILE B N 1
ATOM 4129 C CA . ILE B 1 248 ? -19.984 -23.328 6.453 1 41.09 248 ILE B CA 1
ATOM 4130 C C . ILE B 1 248 ? -19.375 -23.828 7.766 1 41.09 248 ILE B C 1
ATOM 4132 O O . ILE B 1 248 ? -19.656 -24.938 8.203 1 41.09 248 ILE B O 1
ATOM 4136 N N . SER B 1 249 ? -18.516 -23.125 8.453 1 37.22 249 SER B N 1
ATOM 4137 C CA . SER B 1 249 ? -17.922 -23.688 9.664 1 37.22 249 SER B CA 1
ATOM 4138 C C . SER B 1 249 ? -18.969 -23.766 10.781 1 37.22 249 SER B C 1
ATOM 4140 O O . SER B 1 249 ? -18.672 -24.281 11.867 1 37.22 249 SER B O 1
ATOM 4142 N N . ARG B 1 250 ? -19.906 -22.859 10.938 1 34.62 250 ARG B N 1
ATOM 4143 C CA . ARG B 1 250 ? -20.875 -23.062 12.016 1 34.62 250 ARG B CA 1
ATOM 4144 C C . ARG B 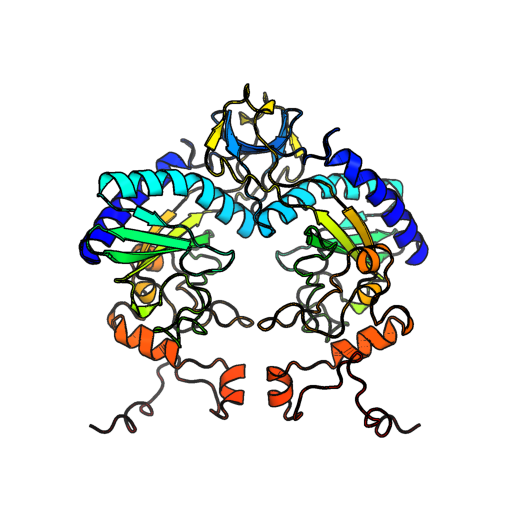1 250 ? -21.938 -24.078 11.602 1 34.62 250 ARG B C 1
ATOM 4146 O O . ARG B 1 250 ? -22.391 -24.078 10.453 1 34.62 250 ARG B O 1
ATOM 4153 N N . PRO B 1 251 ? -22.172 -25.266 12.297 1 30.11 251 PRO B N 1
ATOM 4154 C CA . PRO B 1 251 ? -23.25 -26.219 12.055 1 30.11 251 PRO B CA 1
ATOM 4155 C C . PRO B 1 251 ? -24.578 -25.531 11.727 1 30.11 251 PRO B C 1
ATOM 4157 O O . PRO B 1 251 ? -25.188 -24.906 12.594 1 30.11 251 PRO B O 1
ATOM 4160 N N . ILE B 1 252 ? -24.656 -24.594 11.031 1 30.7 252 ILE B N 1
ATOM 4161 C CA . ILE B 1 252 ? -26.094 -24.297 10.961 1 30.7 252 ILE B CA 1
ATOM 4162 C C . ILE B 1 252 ? -26.844 -25.516 10.438 1 30.7 252 ILE B C 1
ATOM 4164 O O . ILE B 1 252 ? -26.359 -26.219 9.555 1 30.7 252 ILE B O 1
ATOM 4168 N N . LYS B 1 253 ? -28.141 -25.766 10.922 1 27.59 253 LYS B N 1
ATOM 4169 C CA . LYS B 1 253 ? -29.359 -26.469 10.508 1 27.59 253 LYS B CA 1
ATOM 4170 C C . LYS B 1 253 ? -29.656 -26.25 9.031 1 27.59 253 LYS B C 1
ATOM 4172 O O . LYS B 1 253 ? -29.219 -25.234 8.453 1 27.59 253 LYS B O 1
ATOM 4177 N N . THR B 1 254 ? -30.594 -27.031 8.219 1 29.17 254 THR B N 1
ATOM 4178 C CA . THR B 1 254 ? -31.156 -27.484 6.949 1 29.17 254 THR B CA 1
ATOM 4179 C C . THR B 1 254 ? -31.703 -26.312 6.141 1 29.17 254 THR B C 1
ATOM 4181 O O . THR B 1 254 ? -32.5 -26.5 5.23 1 29.17 254 THR B O 1
ATOM 4184 N N . ILE B 1 255 ? -31.516 -25.094 6.477 1 29.52 255 ILE B N 1
ATOM 4185 C CA . ILE B 1 255 ? -32.469 -24.406 5.605 1 29.52 255 ILE B CA 1
ATOM 4186 C C . ILE B 1 255 ? -31.938 -24.375 4.176 1 29.52 255 ILE B C 1
ATOM 4188 O O . ILE B 1 255 ? -32.375 -23.547 3.369 1 29.52 255 ILE B O 1
ATOM 4192 N N . TRP B 1 256 ? -30.797 -24.906 3.898 1 28.27 256 TRP B N 1
ATOM 4193 C CA . TRP B 1 256 ? -30.328 -24.781 2.52 1 28.27 256 TRP B CA 1
ATOM 4194 C C . TRP B 1 256 ? -31.359 -25.359 1.55 1 28.27 256 TRP B C 1
ATOM 4196 O O . TRP B 1 256 ? -31.594 -24.781 0.48 1 28.27 256 TRP B O 1
ATOM 4206 N N . MET B 1 257 ? -31.719 -26.672 1.735 1 28.34 257 MET B N 1
ATOM 4207 C CA . MET B 1 257 ? -32.156 -27.594 0.683 1 28.34 257 MET B CA 1
ATOM 4208 C C . MET B 1 257 ? -33.469 -27.141 0.062 1 28.34 257 MET B C 1
ATOM 4210 O O . MET B 1 257 ? -33.906 -27.703 -0.933 1 28.34 257 MET B O 1
ATOM 4214 N N . GLN B 1 258 ? -34.281 -26.516 0.743 1 27.33 258 GLN B N 1
ATOM 4215 C CA . GLN B 1 258 ? -35.625 -26.594 0.176 1 27.33 258 GLN B CA 1
ATOM 4216 C C . GLN B 1 258 ? -35.719 -25.797 -1.122 1 27.33 258 GLN B C 1
ATOM 4218 O O . GLN B 1 258 ? -36.531 -26.125 -1.991 1 27.33 258 GLN B O 1
ATOM 4223 N N . SER B 1 259 ? -35.094 -24.641 -1.225 1 26.5 259 SER B N 1
ATOM 4224 C CA . SER B 1 259 ? -35.594 -24.016 -2.447 1 26.5 259 SER B CA 1
ATOM 4225 C C . SER B 1 259 ? -34.906 -24.594 -3.682 1 26.5 259 SER B C 1
ATOM 4227 O O . SER B 1 259 ? -35.188 -24.188 -4.809 1 26.5 259 SER B O 1
ATOM 4229 N N . VAL B 1 260 ? -33.625 -25.203 -3.594 1 26.83 260 VAL B N 1
ATOM 4230 C CA . VAL B 1 260 ? -33.344 -26 -4.793 1 26.83 260 VAL B CA 1
ATOM 4231 C C . VAL B 1 260 ? -34.156 -27.297 -4.746 1 26.83 260 VAL B C 1
ATOM 4233 O O . VAL B 1 260 ? -33.938 -28.125 -3.854 1 26.83 260 VAL B O 1
ATOM 4236 N N . GLY B 1 261 ? -35.469 -27.344 -4.75 1 22.58 261 GLY B N 1
ATOM 4237 C CA . GLY B 1 261 ? -36.281 -28.484 -5.152 1 22.58 261 GLY B CA 1
ATOM 4238 C C . GLY B 1 261 ? -35.594 -29.344 -6.207 1 22.58 261 GLY B C 1
ATOM 4239 O O . GLY B 1 261 ? -35.25 -28.859 -7.289 1 22.58 261 GLY B O 1
ATOM 4240 N N . PHE B 1 262 ? -34.844 -30.312 -5.84 1 20.67 262 PHE B N 1
ATOM 4241 C CA . PHE B 1 262 ? -35 -31.469 -6.727 1 20.67 262 PHE B CA 1
ATOM 4242 C C . PHE B 1 262 ? -36.438 -32 -6.691 1 20.67 262 PHE B C 1
ATOM 4244 O O . PHE B 1 262 ? -37.094 -31.969 -5.645 1 20.67 262 PHE B O 1
#

Nearest PDB structures (foldseek):
  2ge5-assembly1_B  TM=8.973E-01  e=2.223E-20  Escherichia coli
  4rve-assembly1_B  TM=8.634E-01  e=1.151E-20  Escherichia coli
  1sx5-assembly1_A  TM=8.858E-01  e=2.033E-19  Escherichia coli
  1b97-assembly1_B  TM=8.779E-01  e=1.260E-19  Escherichia coli
  1b96-assembly1_B  TM=8.617E-01  e=2.911E-19  Escherichia coli

Organism: Prevotella dentalis (strain ATCC 49559 / DSM 3688 / JCM 13448 / NCTC 12043 / ES 2772) (NCBI:txid908937)

Foldseek 3Di:
DAPVVVLVLVQVLQVCVQVVQADPVQFGPDAADADPVQKGAGDDPPPVVVQVVSCVSCVVVVCVSCVVVQWHWDAWPDDPAPDRIWIAHPVGAIAGEHEWEFEDDPVQWTPWTWLFALDFLLQVQCDDGSYPHRNVRHSFHKYKYKYWHADPCPPQNGPMDHPVCRVVRGHGIGDIDIAMDGSQLFWFLDGRDLVGRTTIGGTHNVSVRVSHYPCNVVDPVVSSVSSSPWDDQVRCVVVVNHGTDDRPPPPDDPPVPPPPDD/DAPVVVLVLVQVLQVCVQVVQADPVQFGPDAADADPVQKGAGDDPPPVVVQVVSCVSCVVVVCVSCVVVQWHWDAWPDDPAPDRIWIAHPVGAIAGEHEWEFEDDPVQWTPWTWLFALDFLLQVQCDDGSYPHRNVRHSFHKYKYKYWHADPCPPQNGPMDHPVCRVVRGGGIGDIDIAMDGSQLFWFLDGRDPVGRTTIGGTHNVSVRVSHYPCNVVDPVVSSVSSSPWDDQVRCVVVVNHGTDDRPPPPDDPPPPPVPDD

Sequence (524 aa):
MDKTTFLRLLTEEVKTYRAVLETEDSEWIVKGFIDVGRNIYTMTNDTKVVSKILELILIPRLEAFAGRYELVLELPSAQNFYPDLTFKDEDGHLFAVDFKSSYYGDNNRVNGLTLGSYWGYFRNREVKKNTDYPYKDYQCHLVIGMLYRQSPSLQGERTVYQLDELDRIKSVIEQFVFFVQPKWKIASDRTGSGNTRNIGGVVEIDRLVEGTGPFAGLGEEVFDHYWMNFFNAADAAKAGIGSPVITISRPIKTIWMQSVGFMDKTTFLRLLTEEVKTYRAVLETEDSEWIVKGFIDVGRNIYTMTNDTKVVSKILELILIPRLEAFAGRYELVLELPSAQNFYPDLTFKDEDGHLFAVDFKSSYYGDNNRVNGLTLGSYWGYFRNREVKKNTDYPYKDYQCHLVIGMLYRQSPSLQGERTVYQLDELDRIKSVIEQFVFFVQPKWKIASDRTGSGNTRNIGGVVEIDRLVEGTGPFAGLGEEVFDHYWMNFFNAADAAKAGIGSPVITISRPIKTIWMQSVGF

Secondary structure (DSSP, 8-state):
--HHHHHHHHHHHHTTHHHHHB-TTSBBSEEEEEETT--EEEPP--HHHHHHHHHHHHHHHHHHHHHHTT-EEE--SSTT-B-SEEEE-TT--EEEEEEEEEEB-TTSBBS--EEEESSGGGTSTTS-SSBSS-GGGEEEEEEEEEEEEEPS--TTTT-EE-GGGGGGPPPSEEEEEEEEEEHHHHEEEEESSTTS-EEEEP-BHHHHHHT-STTTTT-HHHHHHHHHT---HHHHHHTT-SS----TTS---STTTTTS--/--HHHHHHHHHHHHTTHHHHHB-TTSBBSEEEEEETT--EEEPP--HHHHHHHHHHHHHHHHHHHHHHTT-EEE--SSTT-B-SEEEE-TT--EEEEEEEEEEB-TTSBBS--EEEESSTTTTSTTS-SSBSS-GGGEEEEEEEEEEEEEPS--TTTT-EE-GGGGGGPPPSEEEEEEEEEEHHHHEEEEESSTTS-EEEEP-BHHHHHHT-STTTTT-HHHHHHHHHT---HHHHHHTT-SS----TTS---STTTTSS--